Protein AF-A0A2V5QZ15-F1 (afdb_monomer)

Foldseek 3Di:
DFPQWDWDAACVPQNFPCCRPPNDQDPLNVQQVPSVVVRVVPQDGETETEECEEEAADADDDDCVPPDRQHYEYEHQEEYEYDPPAEEHASPSHQEYEYEYNHYEYAYACSYAYEQRAEYHYYQDDCPYEYHALHHYYNYAEYYAEGQAEYHAEVQAEAAHLEEYEYEYAWHEYEHEYLAEHHHNEEYHYEYHPPAADQEGQEYEYYHNAEYEHLEYHHEGEYDAPYEYADHNEYYYHHAYEYEHDHEEYEHEYHFANYEYQEHLEYEAHEAAEYEYNYEYYAESPQDDPDPGAGGEYNYYLEYYHAYLAEYEHQAYAHESHQEAAREYNEEYEYEHHHNAEYEHAAFDQYPVRDTFRYHAEYAQAYADHAGGEHNEEHYYYYEYQEYEGNEEAHHEYARFRHEYNYEHYYYYEYEAEYEHAYEYEDEYHQWAEDPDPGHRLEGGEHAYEYEHHAEYQEYEYRYYEAHAEYFQFHHQHEYEGGEAQAEYEAHADHNAEYHYQEAYDAEYFQYYDHNYDAGGEHNEEYEYAHEYQEYAWHYDPVQHTYEAEYAQARGYHNYYYYYHHHYNDYYHTNGDHYHDYHHHNHD

Radius of gyration: 27.84 Å; Cα contacts (8 Å, |Δi|>4): 2285; chains: 1; bounding box: 74×40×87 Å

pLDDT: mean 95.57, std 6.77, range [34.03, 98.94]

Sequence (588 aa):
MTNFGTIYRGITADGAFTLWAVGSTSAVDTALDFDTHFNDAGHFPAAAFKFTSLVLAGNPTIDLSYGGVTNLVLISVGDITSGMPGGTLTFTGLDALLLASQDGSISLGSEITFQDIPTLFFYARGTNGDLTLTSPIVGTTDLFLYAGRNITFNAGTDLILGGMLSTRTAGGNISVSEPGDISIGGSLSATTDVIANAATGGDITFTAGGSFSASTVDVQATVEPGVTLNDGANLTLNISGDLVTTSGDATFTIQNTTGTITNGGNITLSVDGSVSTQGQLSLVVENYDESGNPAGHIGTGGNISVTTGGDLTADSISAVVNNRNGGTIGSAASLTLNVGGALTTLEDGTDYFGFASSLSLYISNRYENTLGSTIGGNATLALNADSANIGGNLNALISDRGGTIDGNALLNFSVTNDVTVQGDAAWQILNDSGTDLNAASPIGGTIHGSANLLLSATNLTVTAGLLDVEIFNKNGGVPGSGGTIDSDANITFTLTGDLTTQSAAYFQILNHVQPGGTTGGTIGGDATINVTAANISTGVDSFGSSLDGLINNATGSIGGDAIVNVDVTNDITAQGPANFTIDNSNGG

Mean predicted aligned error: 4.6 Å

Secondary structure (DSSP, 8-state):
-PPPPEEE--HHHH--HHHHHHS---HHHHHTTHHHHHHHT---SEEEEEESSEEE-SPPP---TTT--SEEEEEESS-EEE-TT-EEE--TT-SEEEEEESSS-EEE-TTEEEES-SEEEEEE-STT--EEE-S-EES-SEEEEEESS-EEE--SS-EEESS-EEEEESSS-EEEEESS-EEESS-EEEEEEE-S-EEEE--EEEEESS-EEES-EEEEEEE-TT-EEEEE--EEEEESS-EEESSS-EEEEEE-SS-EEEEE--EEEEESS-EE-SS-EEEEEES--SSSSPP-EEEEE--EEEEESS-EEES-EEEEEE--TT-EESS-EEEEEEESSEEEE-S-EE-TTS-EESEEEEEE---BTTB--EESS-EEEEEEESEEEESS-EEEEEE-TT-EESS-EEEEEEESS-EEESS-EEEEEE--EE--TT--BSS--EESS-EEEEEEES-EEESSS-EEEEEE-SEESSSS---EESS-EEEEEEESS-EEESS-EEEEEE-SB-TT-SS--EESS-EEEEEEES-EEE---TTS--EEEEEE-TT-EESS-EEEEEEESS-EEESS-EEEEEE-TTT-

Structure (mmCIF, N/CA/C/O backbone):
data_AF-A0A2V5QZ15-F1
#
_entry.id   AF-A0A2V5QZ15-F1
#
loop_
_atom_site.group_PDB
_atom_site.id
_atom_site.type_symbol
_atom_site.label_atom_id
_atom_site.label_alt_id
_atom_site.label_comp_id
_atom_site.label_asym_id
_atom_site.label_entity_id
_atom_site.label_seq_id
_atom_site.pdbx_PDB_ins_code
_atom_site.Cartn_x
_atom_site.Cartn_y
_atom_site.Cartn_z
_atom_site.occupancy
_atom_site.B_iso_or_equiv
_atom_site.auth_seq_id
_atom_site.auth_comp_id
_atom_site.auth_asym_id
_atom_site.auth_atom_id
_atom_site.pdbx_PDB_model_num
ATOM 1 N N . MET A 1 1 ? -23.796 2.084 49.068 1.00 34.03 1 MET A N 1
ATOM 2 C CA . MET A 1 1 ? -24.743 2.918 48.305 1.00 34.03 1 MET A CA 1
ATOM 3 C C . MET A 1 1 ? -23.971 3.450 47.121 1.00 34.03 1 MET A C 1
ATOM 5 O O . MET A 1 1 ? -22.941 4.073 47.341 1.00 34.03 1 MET A O 1
ATOM 9 N N . THR A 1 2 ? -24.398 3.144 45.902 1.00 43.66 2 THR A N 1
ATOM 10 C CA . THR A 1 2 ? -24.006 3.939 44.737 1.00 43.66 2 THR A CA 1
ATOM 11 C C . THR A 1 2 ? -24.496 5.369 44.985 1.00 43.66 2 THR A C 1
ATOM 13 O O . THR A 1 2 ? -25.613 5.556 45.470 1.00 43.66 2 THR A O 1
ATOM 16 N N . ASN A 1 3 ? -23.641 6.374 44.778 1.00 54.09 3 ASN A N 1
ATOM 17 C CA . ASN A 1 3 ? -24.070 7.775 44.842 1.00 54.09 3 ASN A CA 1
ATOM 18 C C . ASN A 1 3 ? -25.202 8.016 43.830 1.00 54.09 3 ASN A C 1
ATOM 20 O O . ASN A 1 3 ? -25.345 7.265 42.863 1.00 54.09 3 ASN A O 1
ATOM 24 N N . PHE A 1 4 ? -25.993 9.072 44.038 1.00 65.12 4 PHE A N 1
ATOM 25 C CA . PHE A 1 4 ? -26.893 9.569 42.998 1.00 65.12 4 PHE A CA 1
ATOM 26 C C . PHE A 1 4 ? -26.081 9.799 41.715 1.00 65.12 4 PHE A C 1
ATOM 28 O O . PHE A 1 4 ? -25.040 10.456 41.768 1.00 65.12 4 PHE A O 1
ATOM 35 N N . GLY A 1 5 ? -26.521 9.210 40.600 1.00 77.44 5 GLY A N 1
ATOM 36 C CA . GLY A 1 5 ? -25.885 9.419 39.301 1.00 77.44 5 GLY A CA 1
ATOM 37 C C . GLY A 1 5 ? -25.900 10.899 38.916 1.00 77.44 5 GLY A C 1
ATOM 38 O O . GLY A 1 5 ? -26.775 11.656 39.345 1.00 77.44 5 GLY A O 1
ATOM 39 N N . THR A 1 6 ? -24.922 11.319 38.123 1.00 91.31 6 THR A N 1
ATOM 40 C CA . THR A 1 6 ? -24.803 12.691 37.609 1.00 91.31 6 THR A CA 1
ATOM 41 C C . THR A 1 6 ? -25.085 12.712 36.115 1.00 91.31 6 THR A C 1
ATOM 43 O O . THR A 1 6 ? -24.817 11.737 35.421 1.00 91.31 6 THR A O 1
ATOM 46 N N . ILE A 1 7 ? -25.629 13.814 35.600 1.00 93.31 7 ILE A N 1
ATOM 47 C CA . ILE A 1 7 ? -25.832 13.978 34.157 1.00 93.31 7 ILE A CA 1
ATOM 48 C C . ILE A 1 7 ? -24.612 14.680 33.565 1.00 93.31 7 ILE A C 1
ATOM 50 O O . ILE A 1 7 ? -24.296 15.792 33.987 1.00 93.31 7 ILE A O 1
ATOM 54 N N . TYR A 1 8 ? -23.971 14.049 32.584 1.00 94.81 8 TYR A N 1
ATOM 55 C CA . TYR A 1 8 ? -23.030 14.711 31.685 1.00 94.81 8 TYR A CA 1
ATOM 56 C C . TYR A 1 8 ? -23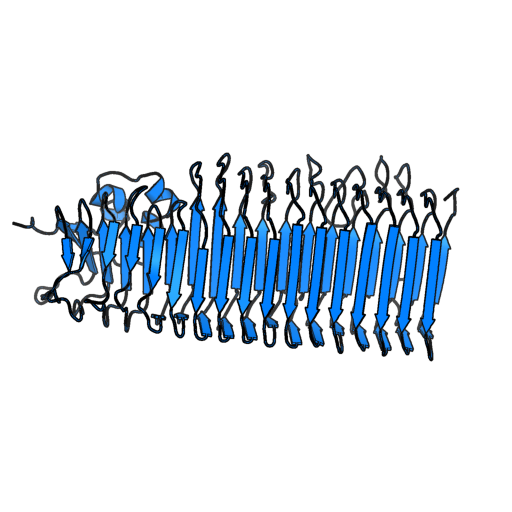.813 15.282 30.501 1.00 94.81 8 TYR A C 1
ATOM 58 O O . TYR A 1 8 ? -24.510 14.553 29.794 1.00 94.81 8 TYR A O 1
ATOM 66 N N . ARG A 1 9 ? -23.757 16.599 30.314 1.00 93.88 9 ARG A N 1
ATOM 67 C CA . ARG A 1 9 ? -24.577 17.338 29.340 1.00 93.88 9 ARG A CA 1
ATOM 68 C C . ARG A 1 9 ? -23.869 17.560 28.004 1.00 93.88 9 ARG A C 1
ATOM 70 O O . ARG A 1 9 ? -24.471 18.146 27.110 1.00 93.88 9 ARG A O 1
ATOM 77 N N . GLY A 1 10 ? -22.626 17.103 27.880 1.00 92.88 10 GLY A N 1
ATOM 78 C CA . GLY A 1 10 ? -21.785 17.283 26.700 1.00 92.88 10 GLY A CA 1
ATOM 79 C C . GLY A 1 10 ? -20.693 18.337 26.894 1.00 92.88 10 GLY A C 1
ATOM 80 O O . GLY A 1 10 ? -20.697 19.108 27.864 1.00 92.88 10 GLY A O 1
ATOM 81 N N . ILE A 1 11 ? -19.768 18.380 25.930 1.00 92.44 11 ILE A N 1
ATOM 82 C CA . ILE A 1 11 ? -18.487 19.085 26.065 1.00 92.44 11 ILE A CA 1
ATOM 83 C C . ILE A 1 11 ? -18.639 20.593 26.297 1.00 92.44 11 ILE A C 1
ATOM 85 O O . ILE A 1 11 ? -17.902 21.189 27.079 1.00 92.44 11 ILE A O 1
ATOM 89 N N . THR A 1 12 ? -19.638 21.227 25.674 1.00 92.44 12 THR A N 1
ATOM 90 C CA . THR A 1 12 ? -19.878 22.676 25.792 1.00 92.44 12 THR A CA 1
ATOM 91 C C . THR A 1 12 ? -20.314 23.089 27.198 1.00 92.44 12 THR A C 1
ATOM 93 O O . THR A 1 12 ? -20.027 24.204 27.631 1.00 92.44 12 THR A O 1
ATOM 96 N N . ALA A 1 13 ? -21.038 22.218 27.904 1.00 94.88 13 ALA A N 1
ATOM 97 C CA . ALA A 1 13 ? -21.623 22.533 29.203 1.00 94.88 13 ALA A CA 1
ATOM 98 C C . ALA A 1 13 ? -20.754 22.065 30.376 1.00 94.88 13 ALA A C 1
ATOM 100 O O . ALA A 1 13 ? -20.718 22.744 31.403 1.00 94.88 13 ALA A O 1
ATOM 101 N N . ASP A 1 14 ? -20.092 20.916 30.227 1.00 95.25 14 ASP A N 1
ATOM 102 C CA . ASP A 1 14 ? -19.382 20.233 31.314 1.00 95.25 14 ASP A CA 1
ATOM 103 C C . ASP A 1 14 ? -17.871 20.060 31.060 1.00 95.25 14 ASP A C 1
ATOM 105 O O . ASP A 1 14 ? -17.157 19.606 31.954 1.00 95.25 14 ASP A O 1
ATOM 109 N N . GLY A 1 15 ? -17.363 20.491 29.898 1.00 94.44 15 GLY A N 1
ATOM 110 C CA . GLY A 1 15 ? -15.973 20.286 29.480 1.00 94.44 15 GLY A CA 1
ATOM 111 C C . GLY A 1 15 ? -15.727 18.881 28.927 1.00 94.44 15 GLY A C 1
ATOM 112 O O . GLY A 1 15 ? -16.661 18.100 28.793 1.00 94.44 15 GLY A O 1
ATOM 113 N N . ALA A 1 16 ? -14.471 18.565 28.595 1.00 94.88 16 ALA A N 1
ATOM 114 C CA . ALA A 1 16 ? -14.072 17.242 28.104 1.00 94.88 16 ALA A CA 1
ATOM 115 C C . ALA A 1 16 ? -14.534 16.118 29.050 1.00 94.88 16 ALA A C 1
ATOM 117 O O . ALA A 1 16 ? -14.474 16.268 30.277 1.00 94.88 16 ALA A O 1
ATOM 118 N N . PHE A 1 17 ? -14.974 14.988 28.491 1.00 95.06 17 PHE A N 1
ATOM 119 C CA . PHE A 1 17 ? -15.543 13.900 29.281 1.00 95.06 17 PHE A CA 1
ATOM 120 C C . PHE A 1 17 ? -14.519 13.316 30.253 1.00 95.06 17 PHE A C 1
ATOM 122 O O . PHE A 1 17 ? -14.851 13.104 31.416 1.00 95.06 17 PHE A O 1
ATOM 129 N N . THR A 1 18 ? -13.275 13.090 29.829 1.00 95.12 18 THR A N 1
ATOM 130 C CA . THR A 1 18 ? -12.217 12.547 30.699 1.00 95.12 18 THR A CA 1
ATOM 131 C C . THR A 1 18 ? -11.937 13.473 31.884 1.00 95.12 18 THR A C 1
ATOM 133 O O . THR A 1 18 ? -11.931 13.037 33.040 1.00 95.12 18 THR A O 1
ATOM 136 N N . LEU A 1 19 ? -11.835 14.781 31.637 1.00 95.25 19 LEU A N 1
ATOM 137 C CA . LEU A 1 19 ? -11.683 15.782 32.688 1.00 95.25 19 LEU A CA 1
ATOM 138 C C . LEU A 1 19 ? -12.862 15.751 33.674 1.00 95.25 19 LEU A C 1
ATOM 140 O O . LEU A 1 19 ? -12.645 15.784 34.886 1.00 95.25 19 LEU A O 1
ATOM 144 N N . TRP A 1 20 ? -14.094 15.638 33.177 1.00 95.62 20 TRP A N 1
ATOM 145 C CA . TRP A 1 20 ? -15.302 15.578 34.003 1.00 95.62 20 TRP A CA 1
ATOM 146 C C . TRP A 1 20 ? -15.433 14.262 34.796 1.00 95.62 20 TRP A C 1
ATOM 148 O O . TRP A 1 20 ? -15.735 14.274 35.991 1.00 95.62 20 TRP A O 1
ATOM 158 N N . ALA A 1 21 ? -15.185 13.122 34.150 1.00 93.06 21 ALA A N 1
ATOM 159 C CA . ALA A 1 21 ? -15.426 11.778 34.677 1.00 93.06 21 ALA A CA 1
ATOM 160 C C . ALA A 1 21 ? -14.337 11.304 35.654 1.00 93.06 21 ALA A C 1
ATOM 162 O O . ALA A 1 21 ? -14.616 10.598 36.640 1.00 93.06 21 ALA A O 1
ATOM 163 N N . VAL A 1 22 ? -13.078 11.655 35.371 1.00 91.19 22 VAL A N 1
ATOM 164 C CA . VAL A 1 22 ? -11.907 11.145 36.101 1.00 91.19 22 VAL A CA 1
ATOM 165 C C . VAL A 1 22 ? -10.965 12.236 36.616 1.00 91.19 22 VAL A C 1
ATOM 167 O O . VAL A 1 22 ? -10.079 11.924 37.409 1.00 91.19 22 VAL A O 1
ATOM 170 N N . GLY A 1 23 ? -11.203 13.508 36.279 1.00 93.06 23 GLY A N 1
ATOM 171 C CA . GLY A 1 23 ? -10.490 14.661 36.843 1.00 93.06 23 GLY A CA 1
ATOM 172 C C . GLY A 1 23 ? -9.259 15.114 36.056 1.00 93.06 23 GLY A C 1
ATOM 173 O O . GLY A 1 23 ? -8.617 16.084 36.459 1.00 93.06 23 GLY A O 1
ATOM 174 N N . SER A 1 24 ? -8.917 14.440 34.955 1.00 94.75 24 SER A N 1
ATOM 175 C CA . SER A 1 24 ? -7.822 14.821 34.058 1.00 94.75 24 SER A CA 1
ATOM 176 C C . SER A 1 24 ? -7.930 14.131 32.697 1.00 94.75 24 SER A C 1
ATOM 178 O O . SER A 1 24 ? -8.496 13.044 32.597 1.00 94.75 24 SER A O 1
ATOM 180 N N . THR A 1 25 ? -7.315 14.743 31.685 1.00 95.69 25 THR A N 1
ATOM 181 C CA . THR A 1 25 ? -7.058 14.145 30.367 1.00 95.69 25 THR A CA 1
ATOM 182 C C . THR A 1 25 ? -5.591 13.715 30.315 1.00 95.69 25 THR A C 1
ATOM 184 O O . THR A 1 25 ? -4.696 14.510 30.610 1.00 95.69 25 THR A O 1
ATOM 187 N N . SER A 1 26 ? -5.343 12.439 30.035 1.00 95.00 26 SER A N 1
ATOM 188 C CA . SER A 1 26 ? -4.007 11.842 29.949 1.00 95.00 26 SER A CA 1
ATOM 189 C C . SER A 1 26 ? -3.480 11.817 28.511 1.00 95.00 26 SER A C 1
ATOM 191 O O . SER A 1 26 ? -4.247 11.994 27.573 1.00 95.00 26 SER A O 1
ATOM 193 N N . ALA A 1 27 ? -2.185 11.536 28.327 1.00 94.44 27 ALA A N 1
ATOM 194 C CA . ALA A 1 27 ? -1.614 11.336 26.991 1.00 94.44 27 ALA A CA 1
ATOM 195 C C . ALA A 1 27 ? -2.268 10.161 26.239 1.00 94.44 27 ALA A C 1
ATOM 197 O O . ALA A 1 27 ? -2.465 10.250 25.036 1.00 94.44 27 ALA A O 1
ATOM 198 N N . VAL A 1 28 ? -2.672 9.101 26.954 1.00 95.06 28 VAL A N 1
ATOM 199 C CA . VAL A 1 28 ? -3.443 7.983 26.382 1.00 95.06 28 VAL A CA 1
ATOM 200 C C . VAL A 1 28 ? -4.803 8.470 25.883 1.00 95.06 28 VAL A C 1
ATOM 202 O O . VAL A 1 28 ? -5.226 8.103 24.796 1.00 95.06 28 VAL A O 1
ATOM 205 N N . ASP A 1 29 ? -5.470 9.331 26.652 1.00 96.12 29 ASP A N 1
ATOM 206 C CA . ASP A 1 29 ? -6.782 9.875 26.284 1.00 96.12 29 ASP A CA 1
ATOM 207 C C . ASP A 1 29 ? -6.682 10.727 25.004 1.00 96.12 29 ASP A C 1
ATOM 209 O O . ASP A 1 29 ? -7.581 10.692 24.165 1.00 96.12 29 ASP A O 1
ATOM 213 N N . THR A 1 30 ? -5.576 11.469 24.857 1.00 95.31 30 THR A N 1
ATOM 214 C CA . THR A 1 30 ? -5.257 12.272 23.668 1.00 95.31 30 THR A CA 1
ATOM 215 C C . THR A 1 30 ? -4.909 11.410 22.456 1.00 95.31 30 THR A C 1
ATOM 217 O O . THR A 1 30 ? -5.452 11.668 21.391 1.00 95.31 30 THR A O 1
ATOM 220 N N . ALA A 1 31 ? -4.079 10.374 22.610 1.00 94.38 31 ALA A N 1
ATOM 221 C CA . ALA A 1 31 ? -3.713 9.449 21.526 1.00 94.38 31 ALA A CA 1
ATOM 222 C C . ALA A 1 31 ? -4.935 8.697 20.968 1.00 94.38 31 ALA A C 1
ATOM 224 O O . ALA A 1 31 ? -5.124 8.522 19.766 1.00 94.38 31 ALA A O 1
ATOM 225 N N . LEU A 1 32 ? -5.847 8.312 21.864 1.00 96.00 32 LEU A N 1
ATOM 226 C CA . LEU A 1 32 ? -7.130 7.723 21.492 1.00 96.00 32 LEU A CA 1
ATOM 227 C C . LEU A 1 32 ? -8.091 8.729 20.851 1.00 96.00 32 LEU A C 1
ATOM 229 O O . LEU A 1 32 ? -9.116 8.304 20.321 1.00 96.00 32 LEU A O 1
ATOM 233 N N . ASP A 1 33 ? -7.802 10.030 20.933 1.00 95.00 33 ASP A N 1
ATOM 234 C CA . ASP A 1 33 ? -8.715 11.129 20.612 1.00 95.00 33 ASP A CA 1
ATOM 235 C C . ASP A 1 33 ? -10.121 10.903 21.204 1.00 95.00 33 ASP A C 1
ATOM 237 O O . ASP A 1 33 ? -11.156 11.089 20.558 1.00 95.00 33 ASP A O 1
ATOM 241 N N . PHE A 1 34 ? -10.157 10.401 22.446 1.00 95.38 34 PHE A N 1
ATOM 242 C CA . PHE A 1 34 ? -11.384 9.870 23.039 1.00 95.38 34 PHE A CA 1
ATOM 243 C C . PHE A 1 34 ? -12.426 10.969 23.260 1.00 95.38 34 PHE A C 1
ATOM 245 O O . PHE A 1 34 ? -13.601 10.778 22.959 1.00 95.38 34 PHE A O 1
ATOM 252 N N . ASP A 1 35 ? -12.013 12.122 23.795 1.00 94.56 35 ASP A N 1
ATOM 253 C CA . ASP A 1 35 ? -12.942 13.205 24.130 1.00 94.56 35 ASP A CA 1
ATOM 254 C C . ASP A 1 35 ? -13.623 13.803 22.893 1.00 94.56 35 ASP A C 1
ATOM 256 O O . ASP A 1 35 ? -14.801 14.157 22.971 1.00 94.56 35 ASP A O 1
ATOM 260 N N . THR A 1 36 ? -12.911 13.888 21.767 1.00 92.38 36 THR A N 1
ATOM 261 C CA . THR A 1 36 ? -13.453 14.367 20.488 1.00 92.38 36 THR A CA 1
ATOM 262 C C . THR A 1 36 ? -14.390 13.328 19.885 1.00 92.38 36 THR A C 1
ATOM 264 O O . THR A 1 36 ? -15.561 13.630 19.665 1.00 92.38 36 THR A O 1
ATOM 267 N N . HIS A 1 37 ? -13.939 12.079 19.722 1.00 90.31 37 HIS A N 1
ATOM 268 C CA . HIS A 1 37 ? -14.770 11.019 19.139 1.00 90.31 37 HIS A CA 1
ATOM 269 C C . HIS A 1 37 ? -16.040 10.754 19.947 1.00 90.31 37 HIS A C 1
ATOM 271 O O . HIS A 1 37 ? -17.129 10.633 19.385 1.00 90.31 37 HIS A O 1
ATOM 277 N N . PHE A 1 38 ? -15.923 10.690 21.276 1.00 90.31 38 PHE A N 1
ATOM 278 C CA . PHE A 1 38 ? -17.083 10.486 22.132 1.00 90.31 38 PHE A CA 1
ATOM 279 C C . PHE A 1 38 ? -18.056 11.666 22.036 1.00 90.31 38 PHE A C 1
ATOM 281 O O . PHE A 1 38 ? -19.268 11.456 22.066 1.00 90.31 38 PHE A O 1
ATOM 288 N N . ASN A 1 39 ? -17.547 12.896 21.883 1.00 88.75 39 ASN A N 1
ATOM 289 C CA . ASN A 1 39 ? -18.375 14.074 21.644 1.00 88.75 39 ASN A CA 1
ATOM 290 C C . ASN A 1 39 ? -19.127 14.000 20.303 1.00 88.75 39 ASN A C 1
ATOM 292 O O . ASN A 1 39 ? -20.336 14.242 20.267 1.00 88.75 39 ASN A O 1
ATOM 296 N N . ASP A 1 40 ? -18.424 13.664 19.226 1.00 86.44 40 ASP A N 1
ATOM 297 C CA . ASP A 1 40 ? -18.949 13.704 17.857 1.00 86.44 40 ASP A CA 1
ATOM 298 C C . ASP A 1 40 ? -19.975 12.604 17.581 1.00 86.44 40 ASP A C 1
ATOM 300 O O . ASP A 1 40 ? -20.898 12.807 16.791 1.00 86.44 40 ASP A O 1
ATOM 304 N N . ALA A 1 41 ? -19.909 11.492 18.319 1.00 81.94 41 ALA A N 1
ATOM 305 C CA . ALA A 1 41 ? -20.961 10.481 18.311 1.00 81.94 41 ALA A CA 1
ATOM 306 C C . ALA A 1 41 ? -22.320 11.015 18.829 1.00 81.94 41 ALA A C 1
ATOM 308 O O . ALA A 1 41 ? -23.359 10.408 18.596 1.00 81.94 41 ALA A O 1
ATOM 309 N N . GLY A 1 42 ? -22.353 12.166 19.514 1.00 77.25 42 GLY A N 1
ATOM 310 C CA . GLY A 1 42 ? -23.591 12.922 19.747 1.00 77.25 42 GLY A CA 1
ATOM 311 C C . GLY A 1 42 ? -24.547 12.351 20.803 1.00 77.25 42 GLY A C 1
ATOM 312 O O . GLY A 1 42 ? -25.679 12.823 20.922 1.00 77.25 42 GLY A O 1
ATOM 313 N N . HIS A 1 43 ? -24.116 11.387 21.618 1.00 82.88 43 HIS A N 1
ATOM 314 C CA . HIS A 1 43 ? -24.963 10.698 22.604 1.00 82.88 43 HIS A CA 1
ATOM 315 C C . HIS A 1 43 ? -25.047 11.421 23.965 1.00 82.88 43 HIS A C 1
ATOM 317 O O . HIS A 1 43 ? -24.806 10.836 25.026 1.00 82.88 43 HIS A O 1
ATOM 323 N N . PHE A 1 44 ? -25.421 12.708 23.951 1.00 89.44 44 PHE A N 1
ATOM 324 C CA . PHE A 1 44 ? -25.593 13.534 25.158 1.00 89.44 44 PHE A CA 1
ATOM 325 C C . PHE A 1 44 ? -26.962 14.225 25.196 1.00 89.44 44 PHE A C 1
ATOM 327 O O . PHE A 1 44 ? -27.487 14.607 24.152 1.00 89.44 44 PHE A O 1
ATOM 334 N N . PRO A 1 45 ? -27.549 14.452 26.388 1.00 94.06 45 PRO A N 1
ATOM 335 C CA . PRO A 1 45 ? -27.010 14.172 27.724 1.00 94.06 45 PRO A CA 1
ATOM 336 C C . PRO A 1 45 ? -26.984 12.676 28.085 1.00 94.06 45 PRO A C 1
ATOM 338 O O . PRO A 1 45 ? -27.781 11.896 27.566 1.00 94.06 45 PRO A O 1
ATOM 341 N N . ALA A 1 46 ? -26.099 12.293 29.011 1.00 94.31 46 ALA A N 1
ATOM 342 C CA . ALA A 1 46 ? -25.948 10.918 29.490 1.00 94.31 46 ALA A CA 1
ATOM 343 C C . ALA A 1 46 ? -25.944 10.828 31.023 1.00 94.31 46 ALA A C 1
ATOM 345 O O . ALA A 1 46 ? -25.336 11.653 31.712 1.00 94.31 46 ALA A O 1
ATOM 346 N N . ALA A 1 47 ? -26.628 9.821 31.567 1.00 94.69 47 ALA A N 1
ATOM 347 C CA . ALA A 1 47 ? -26.637 9.537 32.997 1.00 94.69 47 ALA A CA 1
ATOM 348 C C . ALA A 1 47 ? -25.408 8.706 33.363 1.00 94.69 47 ALA A C 1
ATOM 350 O O . ALA A 1 47 ? -25.227 7.616 32.834 1.00 94.69 47 ALA A O 1
ATOM 351 N N . ALA A 1 48 ? -24.580 9.200 34.281 1.00 94.44 48 ALA A N 1
ATOM 352 C CA . ALA A 1 48 ? -23.345 8.546 34.683 1.00 94.44 48 ALA A CA 1
ATOM 353 C C . ALA A 1 48 ? -23.397 8.028 36.121 1.00 94.44 48 ALA A C 1
ATOM 355 O O . ALA A 1 48 ? -23.792 8.738 37.051 1.00 94.44 48 ALA A O 1
ATOM 356 N N . PHE A 1 49 ? -22.914 6.803 36.309 1.00 95.12 49 PHE A N 1
ATOM 357 C CA . PHE A 1 49 ? -22.760 6.166 37.611 1.00 95.12 49 PHE A CA 1
ATOM 358 C C . PHE A 1 49 ? -21.326 5.677 37.775 1.00 95.12 49 PHE A C 1
ATOM 360 O O . PHE A 1 49 ? -20.793 4.998 36.901 1.00 95.12 49 PHE A O 1
ATOM 367 N N . LYS A 1 50 ? -20.708 6.013 38.912 1.00 93.50 50 LYS A N 1
ATOM 368 C CA . LYS A 1 50 ? -19.322 5.648 39.218 1.00 93.50 50 LYS A CA 1
ATOM 369 C C . LYS A 1 50 ? -19.253 4.617 40.344 1.00 93.50 50 LYS A C 1
ATOM 371 O O . LYS A 1 50 ? -19.876 4.790 41.394 1.00 93.50 50 LYS A O 1
ATOM 376 N N . PHE A 1 51 ? -18.466 3.572 40.126 1.00 93.38 51 PHE A N 1
ATOM 377 C CA . PHE A 1 51 ? -18.301 2.409 40.991 1.00 93.38 51 PHE A CA 1
ATOM 378 C C . PHE A 1 51 ? -16.829 2.227 41.359 1.00 93.38 51 PHE A C 1
ATOM 380 O O . PHE A 1 51 ? -15.941 2.637 40.621 1.00 93.38 51 PHE A O 1
ATOM 387 N N . THR A 1 52 ? -16.552 1.581 42.491 1.00 90.88 52 THR A N 1
ATOM 388 C CA . THR A 1 52 ? -15.179 1.161 42.819 1.00 90.88 52 THR A CA 1
ATOM 389 C C . THR A 1 52 ? -14.728 0.013 41.913 1.00 90.88 52 THR A C 1
ATOM 391 O O . THR A 1 52 ? -13.627 0.053 41.378 1.00 90.88 52 THR A O 1
ATOM 394 N N . SER A 1 53 ? -15.603 -0.972 41.721 1.00 88.12 53 SER A N 1
ATOM 395 C CA . SER A 1 53 ? -15.488 -2.061 40.751 1.00 88.12 53 SER A CA 1
ATOM 396 C C . SER A 1 53 ? -16.874 -2.357 40.175 1.00 88.12 53 SER A C 1
ATOM 398 O O . SER A 1 53 ? -17.882 -2.131 40.858 1.00 88.12 53 SER A O 1
ATOM 400 N N . LEU A 1 54 ? -16.943 -2.850 38.937 1.00 96.19 54 LEU A N 1
ATOM 401 C CA . LEU A 1 54 ? -18.204 -3.166 38.265 1.00 96.19 54 LEU A CA 1
ATOM 402 C C . LEU A 1 54 ? -18.189 -4.605 37.743 1.00 96.19 54 LEU A C 1
ATOM 404 O O . LEU A 1 54 ? -17.249 -5.023 37.072 1.00 96.19 54 LEU A O 1
ATOM 408 N N . VAL A 1 55 ? -19.255 -5.348 38.047 1.00 97.38 55 VAL A N 1
ATOM 409 C CA . VAL A 1 55 ? -19.489 -6.699 37.526 1.00 97.38 55 VAL A CA 1
ATOM 410 C C . VAL A 1 55 ? -20.834 -6.726 36.806 1.00 97.38 55 VAL A C 1
ATOM 412 O O . VAL A 1 55 ? -21.858 -6.389 37.404 1.00 97.38 55 VAL A O 1
ATOM 415 N N . LEU A 1 56 ? -20.841 -7.146 35.542 1.00 97.88 56 LEU A N 1
ATOM 416 C CA . LEU A 1 56 ? -22.050 -7.374 34.754 1.00 97.88 56 LEU A CA 1
ATOM 417 C C . LEU A 1 56 ? -22.506 -8.824 34.929 1.00 97.88 56 LEU A C 1
ATOM 419 O O . LEU A 1 56 ? -21.986 -9.735 34.293 1.00 97.88 56 LEU A O 1
ATOM 423 N N . ALA A 1 57 ? -23.467 -9.031 35.828 1.00 96.00 57 ALA A N 1
ATOM 424 C CA . ALA A 1 57 ? -23.953 -10.364 36.190 1.00 96.00 57 ALA A CA 1
ATOM 425 C C . ALA A 1 57 ? -25.393 -10.661 35.735 1.00 96.00 57 ALA A C 1
ATOM 427 O O . ALA A 1 57 ? -25.932 -11.719 36.051 1.00 96.00 57 ALA A O 1
ATOM 428 N N . GLY A 1 58 ? -26.039 -9.732 35.030 1.00 95.19 58 GLY A N 1
ATOM 429 C CA . GLY A 1 58 ? -27.403 -9.891 34.530 1.00 95.19 58 GLY A CA 1
ATOM 430 C C . GLY A 1 58 ? -27.991 -8.585 34.001 1.00 95.19 58 GLY A C 1
ATOM 431 O O . GLY A 1 58 ? -27.435 -7.508 34.224 1.00 95.19 58 GLY A O 1
ATOM 432 N N . ASN A 1 59 ? -29.120 -8.691 33.299 1.00 95.56 59 ASN A N 1
ATOM 433 C CA . ASN A 1 59 ? -29.770 -7.555 32.648 1.00 95.56 59 ASN A CA 1
ATOM 434 C C . ASN A 1 59 ? -30.316 -6.547 33.680 1.00 95.56 59 ASN A C 1
ATOM 436 O O . ASN A 1 59 ? -31.100 -6.945 34.551 1.00 95.56 59 ASN A O 1
ATOM 440 N N . PRO A 1 60 ? -29.950 -5.254 33.614 1.00 94.25 60 PRO A N 1
ATOM 441 C CA . PRO A 1 60 ? -30.511 -4.256 34.516 1.00 94.25 60 PRO A CA 1
ATOM 442 C C . PRO A 1 60 ? -31.966 -3.915 34.170 1.00 94.25 60 PRO A C 1
ATOM 444 O O . PRO A 1 60 ? -32.418 -4.048 33.036 1.00 94.25 60 PRO A O 1
ATOM 447 N N . THR A 1 61 ? -32.703 -3.411 35.162 1.00 93.62 61 THR A N 1
ATOM 448 C CA . THR A 1 61 ? -33.998 -2.753 34.935 1.00 93.62 61 THR A CA 1
ATOM 449 C C . THR A 1 61 ? -33.771 -1.259 34.737 1.00 93.62 61 THR A C 1
ATOM 451 O O . THR A 1 61 ? -33.231 -0.601 35.626 1.00 93.62 61 THR A O 1
ATOM 454 N N . ILE A 1 62 ? -34.201 -0.732 33.592 1.00 92.81 62 ILE A N 1
ATOM 455 C CA . ILE A 1 62 ? -34.151 0.695 33.261 1.00 92.81 62 ILE A CA 1
ATOM 456 C C . ILE A 1 62 ? -35.569 1.272 33.374 1.00 92.81 62 ILE A C 1
ATOM 458 O O . ILE A 1 62 ? -36.513 0.702 32.830 1.00 92.81 62 ILE A O 1
ATOM 462 N N . ASP A 1 63 ? -35.728 2.391 34.089 1.00 91.75 63 ASP A N 1
ATOM 463 C CA . ASP A 1 63 ? -37.001 3.113 34.214 1.00 91.75 63 ASP A CA 1
ATOM 464 C C . ASP A 1 63 ? -36.849 4.556 33.718 1.00 91.75 63 ASP A C 1
ATOM 466 O O . ASP A 1 63 ? -36.197 5.389 34.351 1.00 91.75 63 ASP A O 1
ATOM 470 N N . LEU A 1 64 ? -37.478 4.843 32.578 1.00 90.62 64 LEU A N 1
ATOM 471 C CA . LEU A 1 64 ? -37.496 6.161 31.937 1.00 90.62 64 LEU A CA 1
ATOM 472 C C . LEU A 1 64 ? -38.845 6.880 32.098 1.00 90.62 64 LEU A C 1
ATOM 474 O O . LEU A 1 64 ? -39.059 7.930 31.491 1.00 90.62 64 LEU A O 1
ATOM 478 N N . SER A 1 65 ? -39.755 6.364 32.934 1.00 89.88 65 SER A N 1
ATOM 479 C CA . SER A 1 65 ? -41.143 6.851 33.062 1.00 89.88 65 SER A CA 1
ATOM 480 C C . SER A 1 65 ? -41.260 8.322 33.483 1.00 89.88 65 SER A C 1
ATOM 482 O O . SER A 1 65 ? -42.318 8.931 33.327 1.00 89.88 65 SER A O 1
ATOM 484 N N . TYR A 1 66 ? -40.178 8.908 33.999 1.00 86.06 66 TYR A N 1
ATOM 485 C CA . TYR A 1 66 ? -40.096 10.303 34.434 1.00 86.06 66 TYR A CA 1
ATOM 486 C C . TYR A 1 66 ? -39.319 11.210 33.464 1.00 86.06 66 TYR A C 1
ATOM 488 O O . TYR A 1 66 ? -38.871 12.283 33.864 1.00 86.06 66 TYR A O 1
ATOM 496 N N . GLY A 1 67 ? -39.159 10.801 32.199 1.00 83.56 67 GLY A N 1
ATOM 497 C CA . GLY A 1 67 ? -38.454 11.587 31.179 1.00 83.56 67 GLY A CA 1
ATOM 498 C C . GLY A 1 67 ? -36.937 11.612 31.383 1.00 83.56 67 GLY A C 1
ATOM 499 O O . GLY A 1 67 ? -36.307 12.649 31.186 1.00 83.56 67 GLY A O 1
ATOM 500 N N . GLY A 1 68 ? -36.370 10.492 31.843 1.00 85.69 68 GLY A N 1
ATOM 501 C CA . GLY A 1 68 ? -34.924 10.321 31.988 1.00 85.69 68 GLY A CA 1
ATOM 502 C C . GLY A 1 68 ? -34.200 10.339 30.639 1.00 85.69 68 GLY A C 1
ATOM 503 O O . GLY A 1 68 ? -34.809 10.128 29.594 1.00 85.69 68 GLY A O 1
ATOM 504 N N . VAL A 1 69 ? -32.893 10.594 30.673 1.00 92.69 69 VAL A N 1
ATOM 505 C CA . VAL A 1 69 ? -32.039 10.539 29.477 1.00 92.69 69 VAL A CA 1
ATOM 506 C C . VAL A 1 69 ? -31.853 9.089 29.016 1.00 92.69 69 VAL A C 1
ATOM 508 O O . VAL A 1 69 ? -31.821 8.181 29.845 1.00 92.69 69 VAL A O 1
ATOM 511 N N . THR A 1 70 ? -31.716 8.879 27.709 1.00 94.81 70 THR A N 1
ATOM 512 C CA . THR A 1 70 ? -31.620 7.552 27.075 1.00 94.81 70 THR A CA 1
ATOM 513 C C . THR A 1 70 ? -30.182 7.071 26.871 1.00 94.81 70 THR A C 1
ATOM 515 O O . THR A 1 70 ? -29.973 5.967 26.382 1.00 94.81 70 THR A O 1
ATOM 518 N N . ASN A 1 71 ? -29.179 7.848 27.287 1.00 95.56 71 ASN A N 1
ATOM 519 C CA . ASN A 1 71 ? -27.769 7.457 27.227 1.00 95.56 71 ASN A CA 1
ATOM 520 C C . ASN A 1 71 ? -27.249 7.146 28.636 1.00 95.56 71 ASN A C 1
ATOM 522 O O . ASN A 1 71 ? -27.466 7.930 29.570 1.00 95.56 71 ASN A O 1
ATOM 526 N N . LEU A 1 72 ? -26.546 6.025 28.795 1.00 96.06 72 LEU A N 1
ATOM 527 C CA . LEU A 1 72 ? -26.018 5.559 30.080 1.00 96.06 72 LEU A CA 1
ATOM 528 C C . LEU A 1 72 ? -24.498 5.426 30.043 1.00 96.06 72 LEU A C 1
ATOM 530 O O . LEU A 1 72 ? -23.922 4.884 29.107 1.00 96.06 72 LEU A O 1
ATOM 534 N N . VAL A 1 73 ? -23.858 5.862 31.122 1.00 96.31 73 VAL A N 1
ATOM 535 C CA . VAL A 1 73 ? -22.420 5.745 31.344 1.00 96.31 73 VAL A CA 1
ATOM 536 C C . VAL A 1 73 ? -22.180 5.029 32.671 1.00 96.31 73 VAL A C 1
ATOM 538 O O . VAL A 1 73 ? -22.603 5.493 33.734 1.00 96.31 73 VAL A O 1
ATOM 541 N N . LEU A 1 74 ? -21.466 3.909 32.634 1.00 97.19 74 LEU A N 1
ATOM 542 C CA . LEU A 1 74 ? -21.027 3.181 33.821 1.00 97.19 74 LEU A CA 1
ATOM 543 C C . LEU A 1 74 ? -19.503 3.257 33.918 1.00 97.19 74 LEU A C 1
ATOM 545 O O . LEU A 1 74 ? -18.789 2.762 33.049 1.00 97.19 74 LEU A O 1
ATOM 549 N N . ILE A 1 75 ? -19.012 3.881 34.988 1.00 96.44 75 ILE A N 1
ATOM 550 C CA . ILE A 1 75 ? -17.585 4.121 35.213 1.00 96.44 75 ILE A CA 1
ATOM 551 C C . ILE A 1 75 ? -17.117 3.260 36.381 1.00 96.44 75 ILE A C 1
ATOM 553 O O . ILE A 1 75 ? -17.605 3.421 37.499 1.00 96.44 75 ILE A O 1
ATOM 557 N N . SER A 1 76 ? -16.143 2.389 36.165 1.00 96.62 76 SER A N 1
ATOM 558 C CA . SER A 1 76 ? -15.438 1.673 37.228 1.00 96.62 76 SER A CA 1
ATOM 559 C C . SER A 1 76 ? -14.117 2.369 37.543 1.00 96.62 76 SER A C 1
ATOM 561 O O . SER A 1 76 ? -13.430 2.837 36.639 1.00 96.62 76 SER A O 1
ATOM 563 N N . VAL A 1 77 ? -13.745 2.473 38.821 1.00 94.81 77 VAL A N 1
ATOM 564 C CA . VAL A 1 77 ? -12.406 2.958 39.194 1.00 94.81 77 VAL A CA 1
ATOM 565 C C . VAL A 1 77 ? -11.346 1.936 38.777 1.00 94.81 77 VAL A C 1
ATOM 567 O O . VAL A 1 77 ? -10.343 2.333 38.194 1.00 94.81 77 VAL A O 1
ATOM 570 N N . GLY A 1 78 ? -11.586 0.650 39.046 1.00 94.50 78 GLY A N 1
ATOM 571 C CA . GLY A 1 78 ? -10.749 -0.457 38.579 1.00 94.50 78 GLY A CA 1
ATOM 572 C C . GLY A 1 78 ? -11.373 -1.195 37.395 1.00 94.50 78 GLY A C 1
ATOM 573 O O . GLY A 1 78 ? -11.984 -0.587 36.516 1.00 94.50 78 GLY A O 1
ATOM 574 N N . ASP A 1 79 ? -11.254 -2.520 37.403 1.00 96.94 79 ASP A N 1
ATOM 575 C CA . ASP A 1 79 ? -11.714 -3.370 36.305 1.00 96.94 79 ASP A CA 1
ATOM 576 C C . ASP A 1 79 ? -13.244 -3.382 36.135 1.00 96.94 79 ASP A C 1
ATOM 578 O O . 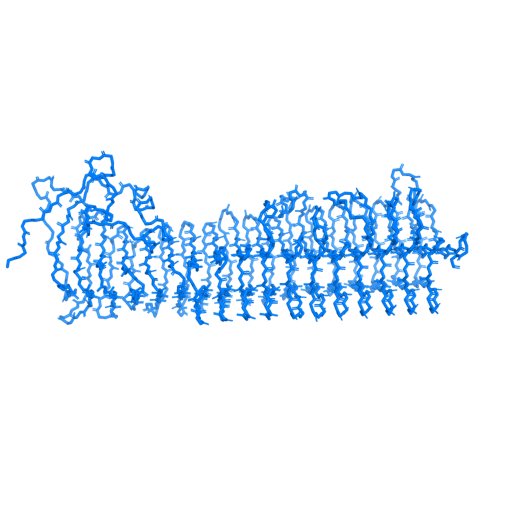ASP A 1 79 ? -14.015 -3.140 37.079 1.00 96.94 79 ASP A O 1
ATOM 582 N N . ILE A 1 80 ? -13.674 -3.716 34.917 1.00 98.44 80 ILE A N 1
ATOM 583 C CA . ILE A 1 80 ? -15.040 -4.147 34.602 1.00 98.44 80 ILE A CA 1
ATOM 584 C C . ILE A 1 80 ? -14.971 -5.604 34.161 1.00 98.44 80 ILE A C 1
ATOM 586 O O . ILE A 1 80 ? -14.219 -5.949 33.253 1.00 98.44 80 ILE A O 1
ATOM 590 N N . THR A 1 81 ? -15.769 -6.457 34.793 1.00 98.38 81 THR A N 1
ATOM 591 C CA . THR A 1 81 ? -15.841 -7.885 34.452 1.00 98.38 81 THR A CA 1
ATOM 592 C C . THR A 1 81 ? -17.281 -8.328 34.250 1.00 98.38 81 THR A C 1
ATOM 594 O O . THR A 1 81 ? -18.208 -7.674 34.727 1.00 98.38 81 THR A O 1
ATOM 597 N N . SER A 1 82 ? -17.501 -9.433 33.551 1.00 98.00 82 SER A N 1
ATOM 598 C CA . SER A 1 82 ? -18.778 -10.151 33.578 1.00 98.00 82 SER A CA 1
ATOM 599 C C . SER A 1 82 ? -18.754 -11.266 34.628 1.00 98.00 82 SER A C 1
ATOM 601 O O . SER A 1 82 ? -17.705 -11.625 35.167 1.00 98.00 82 SER A O 1
ATOM 603 N N . GLY A 1 83 ? -19.929 -11.780 34.991 1.00 95.31 83 GLY A N 1
ATOM 604 C CA . GLY A 1 83 ? -20.019 -12.891 35.929 1.00 95.31 83 GLY A CA 1
ATOM 605 C C . GLY A 1 83 ? -21.369 -13.593 35.922 1.00 95.31 83 GLY A C 1
ATOM 606 O O . GLY A 1 83 ? -22.329 -13.158 35.294 1.00 95.31 83 GLY A O 1
ATOM 607 N N . MET A 1 84 ? -21.457 -14.696 36.665 1.00 93.31 84 MET A N 1
ATOM 608 C CA . MET A 1 84 ? -22.698 -15.462 36.800 1.00 93.31 84 MET A CA 1
ATOM 609 C C . MET A 1 84 ? -23.776 -14.683 37.582 1.00 93.31 84 MET A C 1
ATOM 611 O O . MET A 1 84 ? -23.442 -14.008 38.560 1.00 93.31 84 MET A O 1
ATOM 615 N N . PRO A 1 85 ? -25.073 -14.837 37.249 1.00 95.00 85 PRO A N 1
ATOM 616 C CA . PRO A 1 85 ? -25.632 -15.778 36.269 1.00 95.00 85 PRO A CA 1
ATOM 617 C C . PRO A 1 85 ? -25.441 -15.399 34.790 1.00 95.00 85 PRO A C 1
ATOM 619 O O . PRO A 1 85 ? -25.610 -16.277 33.950 1.00 95.00 85 PRO A O 1
ATOM 622 N N . GLY A 1 86 ? -25.071 -14.156 34.474 1.00 94.69 86 GLY A N 1
ATOM 623 C CA . GLY A 1 86 ? -24.864 -13.690 33.101 1.00 94.69 86 GLY A CA 1
ATOM 624 C C . GLY A 1 86 ? -26.179 -13.502 32.333 1.00 94.69 86 GLY A C 1
ATOM 625 O O . GLY A 1 86 ? -27.199 -13.109 32.907 1.00 94.69 86 GLY A O 1
ATOM 626 N N . GLY A 1 87 ? -26.154 -13.794 31.035 1.00 97.25 87 GLY A N 1
ATOM 627 C CA . GLY A 1 87 ? -27.297 -13.751 30.125 1.00 97.25 87 GLY A CA 1
ATOM 628 C C . GLY A 1 87 ? -27.330 -12.529 29.205 1.00 97.25 87 GLY A C 1
ATOM 629 O O . GLY A 1 87 ? -26.380 -11.755 29.106 1.00 97.25 87 GLY A O 1
ATOM 630 N N . THR A 1 88 ? -28.455 -12.370 28.511 1.00 98.00 88 THR A N 1
ATOM 631 C CA . THR A 1 88 ? -28.675 -11.272 27.565 1.00 98.00 88 THR A CA 1
ATOM 632 C C . THR A 1 88 ? -28.861 -9.944 28.294 1.00 98.00 88 THR A C 1
ATOM 634 O O . THR A 1 88 ? -29.783 -9.791 29.098 1.00 98.00 88 THR A O 1
ATOM 637 N N . LEU A 1 89 ? -28.013 -8.972 27.978 1.00 98.44 89 LEU A N 1
ATOM 638 C CA . LEU A 1 89 ? -28.067 -7.601 28.462 1.00 98.44 89 LEU A CA 1
ATOM 639 C C . LEU A 1 89 ? -28.680 -6.725 27.368 1.00 98.44 89 LEU A C 1
ATOM 641 O O . LEU A 1 89 ? -28.047 -6.470 26.346 1.00 98.44 89 LEU A O 1
ATOM 645 N N . THR A 1 90 ? -29.916 -6.282 27.581 1.00 97.12 90 THR A N 1
ATOM 646 C CA . THR A 1 90 ? -30.667 -5.499 26.587 1.00 97.12 90 THR A CA 1
ATOM 647 C C . THR A 1 90 ? -30.684 -4.015 26.890 1.00 97.12 90 THR A C 1
ATOM 649 O O . THR A 1 90 ? -30.938 -3.226 25.991 1.00 97.12 90 THR A O 1
ATOM 652 N N . PHE A 1 91 ? -30.495 -3.627 28.160 1.00 96.69 91 PHE A N 1
ATOM 653 C CA . PHE A 1 91 ? -30.558 -2.225 28.588 1.00 96.69 91 PHE A CA 1
ATOM 654 C C . PHE A 1 91 ? -31.764 -1.477 27.982 1.00 96.69 91 PHE A C 1
ATOM 656 O O . PHE A 1 91 ? -31.655 -0.364 27.474 1.00 96.69 91 PHE A O 1
ATOM 663 N N . THR A 1 92 ? -32.927 -2.135 27.994 1.00 95.25 92 THR A N 1
ATOM 664 C CA . THR A 1 92 ? -34.072 -1.749 27.164 1.00 95.25 92 THR A CA 1
ATOM 665 C C . THR A 1 92 ? -34.482 -0.290 27.362 1.00 95.25 92 THR A C 1
ATOM 667 O O . THR A 1 92 ? -34.701 0.157 28.487 1.00 95.25 92 THR A O 1
ATOM 670 N N . GLY A 1 93 ? -34.656 0.417 26.243 1.00 93.44 93 GLY A N 1
ATOM 671 C CA . GLY A 1 93 ? -35.056 1.824 26.203 1.00 93.44 93 GLY A CA 1
ATOM 672 C C . GLY A 1 93 ? -33.890 2.812 26.148 1.00 93.44 93 GLY A C 1
ATOM 673 O O . GLY A 1 93 ? -34.146 4.009 26.065 1.00 93.44 93 GLY A O 1
ATOM 674 N N . LEU A 1 94 ? -32.642 2.337 26.200 1.00 95.88 94 LEU A N 1
ATOM 675 C CA . LEU A 1 94 ? -31.464 3.172 25.986 1.00 95.88 94 LEU A CA 1
ATOM 676 C C . LEU A 1 94 ? -31.069 3.233 24.506 1.00 95.88 94 LEU A C 1
ATOM 678 O O . LEU A 1 94 ? -31.192 2.244 23.786 1.00 95.88 94 LEU A O 1
ATOM 682 N N . ASP A 1 95 ? -30.536 4.383 24.101 1.00 95.31 95 ASP A N 1
ATOM 683 C CA . ASP A 1 95 ? -29.961 4.611 22.772 1.00 95.31 95 ASP A CA 1
ATOM 684 C C . ASP A 1 95 ? -28.455 4.303 22.761 1.00 95.31 95 ASP A C 1
ATOM 686 O O . ASP A 1 95 ? -27.931 3.796 21.773 1.00 95.31 95 ASP A O 1
ATOM 690 N N . ALA A 1 96 ? -27.760 4.567 23.874 1.00 96.88 96 ALA A N 1
ATOM 691 C CA . ALA A 1 96 ? -26.328 4.314 24.000 1.00 96.88 96 ALA A CA 1
ATOM 692 C C . ALA A 1 96 ? -25.917 3.844 25.401 1.00 96.88 96 ALA A C 1
ATOM 694 O O . ALA A 1 96 ? -26.461 4.289 26.421 1.00 96.88 96 ALA A O 1
ATOM 695 N N . LEU A 1 97 ? -24.890 2.993 25.443 1.00 97.94 97 LEU A N 1
ATOM 696 C CA . LEU A 1 97 ? -24.225 2.545 26.665 1.00 97.94 97 LEU A CA 1
ATOM 697 C C . LEU A 1 97 ? -22.705 2.700 26.538 1.00 97.94 97 LEU A C 1
ATOM 699 O O . LEU A 1 97 ? -22.093 2.126 25.643 1.00 97.94 97 LEU A O 1
ATOM 703 N N . LEU A 1 98 ? -22.096 3.407 27.491 1.00 98.06 98 LEU A N 1
ATOM 704 C CA . LEU A 1 98 ? -20.649 3.451 27.702 1.00 98.06 98 LEU A CA 1
ATOM 705 C C . LEU A 1 98 ? -20.264 2.675 28.962 1.00 98.06 98 LEU A C 1
ATOM 707 O O . LEU A 1 98 ? -20.745 2.974 30.060 1.00 98.06 98 LEU A O 1
ATOM 711 N N . LEU A 1 99 ? -19.332 1.737 28.810 1.00 98.44 99 LEU A N 1
ATOM 712 C CA . LEU A 1 99 ? -18.605 1.101 29.905 1.00 98.44 99 LEU A CA 1
ATOM 713 C C . LEU A 1 99 ? -17.167 1.620 29.923 1.00 98.44 99 LEU A C 1
ATOM 715 O O . LEU A 1 99 ? -16.416 1.389 28.980 1.00 98.44 99 LEU A O 1
ATOM 719 N N . ALA A 1 100 ? -16.774 2.302 30.997 1.00 97.62 100 ALA A N 1
ATOM 720 C CA . ALA A 1 100 ? -15.444 2.891 31.122 1.00 97.62 100 ALA A CA 1
ATOM 721 C C . ALA A 1 100 ? -14.744 2.440 32.408 1.00 97.62 100 ALA A C 1
ATOM 723 O O . ALA A 1 100 ? -15.302 2.573 33.498 1.00 97.62 100 ALA A O 1
ATOM 724 N N . SER A 1 101 ? -13.509 1.957 32.314 1.00 96.50 101 SER A N 1
ATOM 725 C CA . SER A 1 101 ? -12.614 1.850 33.471 1.00 96.50 101 SER A CA 1
ATOM 726 C C . SER A 1 101 ? -11.781 3.131 33.592 1.00 96.50 101 SER A C 1
ATOM 728 O O . SER A 1 101 ? -11.489 3.791 32.598 1.00 96.50 101 SER A O 1
ATOM 730 N N . GLN A 1 102 ? -11.415 3.533 34.808 1.00 94.38 102 GLN A N 1
ATOM 731 C CA . GLN A 1 102 ? -10.523 4.678 35.033 1.00 94.38 102 GLN A CA 1
ATOM 732 C C . GLN A 1 102 ? -9.046 4.258 35.045 1.00 94.38 102 GLN A C 1
ATOM 734 O O . GLN A 1 102 ? -8.204 5.002 34.532 1.00 94.38 102 GLN A O 1
ATOM 739 N N . ASP A 1 103 ? -8.761 3.124 35.688 1.00 89.69 103 ASP A N 1
ATOM 740 C CA . ASP A 1 103 ? -7.436 2.526 35.872 1.00 89.69 103 ASP A CA 1
ATOM 741 C C . ASP A 1 103 ? -7.591 1.000 36.013 1.00 89.69 103 ASP A C 1
ATOM 743 O O . ASP A 1 103 ? -7.442 0.421 37.090 1.00 89.69 103 ASP A O 1
ATOM 747 N N . GLY A 1 104 ? -8.025 0.352 34.932 1.00 92.62 104 GLY A N 1
ATOM 748 C CA . GLY A 1 104 ? -8.332 -1.076 34.929 1.00 92.62 104 GLY A CA 1
ATOM 749 C C . GLY A 1 104 ? -8.658 -1.602 33.539 1.00 92.62 104 GLY A C 1
ATOM 750 O O . GLY A 1 104 ? -8.859 -0.834 32.599 1.00 92.62 104 GLY A O 1
ATOM 751 N N . SER A 1 105 ? -8.722 -2.919 33.412 1.00 97.69 105 SER A N 1
ATOM 752 C CA . SER A 1 105 ? -9.111 -3.586 32.168 1.00 97.69 105 SER A CA 1
ATOM 753 C C . SER A 1 105 ? -10.618 -3.845 32.124 1.00 97.69 105 SER A C 1
ATOM 755 O O . SER A 1 105 ? -11.299 -3.903 33.153 1.00 97.69 105 SER A O 1
ATOM 757 N N . ILE A 1 106 ? -11.149 -4.015 30.919 1.00 98.75 106 ILE A N 1
ATOM 758 C CA . ILE A 1 106 ? -12.516 -4.481 30.691 1.00 98.75 106 ILE A CA 1
ATOM 759 C C . ILE A 1 106 ? -12.413 -5.888 30.109 1.00 98.75 106 ILE A C 1
ATOM 761 O O . ILE A 1 106 ? -11.856 -6.070 29.032 1.00 98.75 106 ILE A O 1
ATOM 765 N N . SER A 1 107 ? -12.936 -6.885 30.820 1.00 98.44 107 SER A N 1
ATOM 766 C CA . SER A 1 107 ? -12.904 -8.287 30.393 1.00 98.44 107 SER A CA 1
ATOM 767 C C . SER A 1 107 ? -14.298 -8.893 30.487 1.00 98.44 107 SER A C 1
ATOM 769 O O . SER A 1 107 ? -14.808 -9.137 31.583 1.00 98.44 107 SER A O 1
ATOM 771 N N . LEU A 1 108 ? -14.936 -9.081 29.333 1.00 98.62 108 LEU A N 1
ATOM 772 C CA . LEU A 1 108 ? -16.315 -9.543 29.227 1.00 98.62 108 LEU A CA 1
ATOM 773 C C . LEU A 1 108 ? -16.365 -10.896 28.516 1.00 98.62 108 LEU A C 1
ATOM 775 O O . LEU A 1 108 ? -15.974 -11.046 27.357 1.00 98.62 108 LEU A O 1
ATOM 779 N N . GLY A 1 109 ? -16.810 -11.888 29.270 1.00 97.62 109 GLY A N 1
ATOM 780 C CA . GLY A 1 109 ? -16.906 -13.288 28.911 1.00 97.62 109 GLY A CA 1
ATOM 781 C C . GLY A 1 109 ? -18.153 -13.634 28.096 1.00 97.62 109 GLY A C 1
ATOM 782 O O . GLY A 1 109 ? -19.141 -12.894 28.076 1.00 97.62 109 GLY A O 1
ATOM 783 N N . SER A 1 110 ? -18.126 -14.805 27.463 1.00 96.38 110 SER A N 1
ATOM 784 C CA . SER A 1 110 ? -19.238 -15.354 26.677 1.00 96.38 110 SER A CA 1
ATOM 785 C C . SER A 1 110 ? -20.485 -15.704 27.500 1.00 96.38 110 SER A C 1
ATOM 787 O O . SER A 1 110 ? -21.528 -16.031 26.934 1.00 96.38 110 SER A O 1
ATOM 789 N N . GLU A 1 111 ? -20.427 -15.618 28.834 1.00 96.88 111 GLU A N 1
ATOM 790 C CA . GLU A 1 111 ? -21.603 -15.758 29.693 1.00 96.88 111 GLU A CA 1
ATOM 791 C C . GLU A 1 111 ? -22.599 -14.598 29.567 1.00 96.88 111 GLU A C 1
ATOM 793 O O . GLU A 1 111 ? -23.730 -14.740 30.036 1.00 96.88 111 GLU A O 1
ATOM 798 N N . ILE A 1 112 ? -22.215 -13.470 28.959 1.00 98.00 112 ILE A N 1
ATOM 799 C CA . ILE A 1 112 ? -23.126 -12.366 28.636 1.00 98.00 112 ILE A CA 1
ATOM 800 C C . ILE A 1 112 ? -23.197 -12.115 27.129 1.00 98.00 112 ILE A C 1
ATOM 802 O O . ILE A 1 112 ? -22.275 -12.410 26.375 1.00 98.00 112 ILE A O 1
ATOM 806 N N . THR A 1 113 ? -24.305 -11.529 26.689 1.00 98.06 113 THR A N 1
ATOM 807 C CA . THR A 1 113 ? -24.506 -11.067 25.308 1.00 98.06 113 THR A CA 1
ATOM 808 C C . THR A 1 113 ? -25.116 -9.679 25.352 1.00 98.06 113 THR A C 1
ATOM 810 O O . THR A 1 113 ? -26.120 -9.491 26.037 1.00 98.06 113 THR A O 1
ATOM 813 N N . PHE A 1 114 ? -24.545 -8.717 24.633 1.00 98.31 114 PHE A N 1
ATOM 814 C CA . PHE A 1 114 ? -25.206 -7.432 24.416 1.00 98.31 114 PHE A CA 1
ATOM 815 C C . PHE A 1 114 ? -26.178 -7.574 23.253 1.00 98.31 114 PHE A C 1
ATOM 817 O O . PHE A 1 114 ? -25.806 -8.086 22.197 1.00 98.31 114 PHE A O 1
ATOM 824 N N . GLN A 1 115 ? -27.425 -7.160 23.457 1.00 97.81 115 GLN A N 1
ATOM 825 C CA . GLN A 1 115 ? -28.463 -7.332 22.452 1.00 97.81 115 GLN A CA 1
ATOM 826 C C . GLN A 1 115 ? -29.318 -6.076 22.295 1.00 97.81 115 GLN A C 1
ATOM 828 O O . GLN A 1 115 ? -29.840 -5.562 23.282 1.00 97.81 115 GLN A O 1
ATOM 833 N N . ASP A 1 116 ? -29.521 -5.663 21.043 1.00 97.31 116 ASP A N 1
ATOM 834 C CA . ASP A 1 116 ? -30.435 -4.591 20.634 1.00 97.31 116 ASP A CA 1
ATOM 835 C C . ASP A 1 116 ? -30.136 -3.243 21.324 1.00 97.31 116 ASP A C 1
ATOM 837 O O . ASP A 1 116 ? -31.042 -2.473 21.647 1.00 97.31 116 ASP A O 1
ATOM 841 N N . ILE A 1 117 ? -28.848 -2.963 21.557 1.00 97.38 117 ILE A N 1
ATOM 842 C CA . ILE A 1 117 ? -28.356 -1.670 22.048 1.00 97.38 117 ILE A CA 1
ATOM 843 C C . ILE A 1 117 ? -27.777 -0.924 20.841 1.00 97.38 117 ILE A C 1
ATOM 845 O O . ILE A 1 117 ? -26.763 -1.391 20.312 1.00 97.38 117 ILE A O 1
ATOM 849 N N . PRO A 1 118 ? -28.386 0.194 20.395 1.00 96.88 118 PRO A N 1
ATOM 850 C CA . PRO A 1 118 ? -28.003 0.844 19.143 1.00 96.88 118 PRO A CA 1
ATOM 851 C C . PRO A 1 118 ? -26.533 1.260 19.098 1.00 96.88 118 PRO A C 1
ATOM 853 O O . PRO A 1 118 ? -25.861 0.938 18.119 1.00 96.88 118 PRO A O 1
ATOM 856 N N . THR A 1 119 ? -26.029 1.884 20.167 1.00 97.44 119 THR A N 1
ATOM 857 C CA . THR A 1 119 ? -24.625 2.301 20.251 1.00 97.44 119 THR A CA 1
ATOM 858 C C . THR A 1 119 ? -23.939 1.774 21.509 1.00 97.44 119 THR A C 1
ATOM 860 O O . THR A 1 119 ? -24.399 1.997 22.635 1.00 97.44 119 THR A O 1
ATOM 863 N N . LEU A 1 120 ? -22.794 1.114 21.328 1.00 98.12 120 LEU A N 1
ATOM 864 C CA . LEU A 1 120 ? -21.965 0.594 22.414 1.00 98.12 120 LEU A CA 1
ATOM 865 C C . LEU A 1 120 ? -20.577 1.229 22.412 1.00 98.12 120 LEU A C 1
ATOM 867 O O . LEU A 1 120 ? -19.870 1.198 21.410 1.00 98.12 120 LEU A O 1
ATOM 871 N N . PHE A 1 121 ? -20.166 1.730 23.575 1.00 98.44 121 PHE A N 1
ATOM 872 C CA . PHE A 1 121 ? -18.814 2.209 23.827 1.00 98.44 121 PHE A CA 1
ATOM 873 C C . PHE A 1 121 ? -18.155 1.383 24.930 1.00 98.44 121 PHE A C 1
ATOM 875 O O . PHE A 1 121 ? -18.719 1.189 26.013 1.00 98.44 121 PHE A O 1
ATOM 882 N N . PHE A 1 122 ? -16.911 0.986 24.695 1.00 98.56 122 PHE A N 1
ATOM 883 C CA . PHE A 1 122 ? -16.043 0.390 25.702 1.00 98.56 122 PHE A CA 1
ATOM 884 C C . PHE A 1 122 ? -14.764 1.207 25.801 1.00 98.56 122 PHE A C 1
ATOM 886 O O . PHE A 1 122 ? -14.115 1.456 24.791 1.00 98.56 122 PHE A O 1
ATOM 893 N N . TYR A 1 123 ? -14.394 1.611 27.012 1.00 98.19 123 TYR A N 1
ATOM 894 C CA . TYR A 1 123 ? -13.201 2.410 27.252 1.00 98.19 123 TYR A CA 1
ATOM 895 C C . TYR A 1 123 ? -12.362 1.835 28.394 1.00 98.19 123 TYR A C 1
ATOM 897 O O . TYR A 1 123 ? -12.594 2.129 29.569 1.00 98.19 123 TYR A O 1
ATOM 905 N N . ALA A 1 124 ? -11.379 1.006 28.041 1.00 98.00 124 ALA A N 1
ATOM 906 C CA . ALA A 1 124 ? -10.380 0.487 28.967 1.00 98.00 124 ALA A CA 1
ATOM 907 C C . ALA A 1 124 ? -9.229 1.498 29.113 1.00 98.00 124 ALA A C 1
ATOM 909 O O . ALA A 1 124 ? -8.248 1.468 28.366 1.00 98.00 124 ALA A O 1
ATOM 910 N N . ARG A 1 125 ? -9.365 2.451 30.038 1.00 95.12 125 ARG A N 1
ATOM 911 C CA . ARG A 1 125 ? -8.437 3.586 30.146 1.00 95.12 125 ARG A CA 1
ATOM 912 C C . ARG A 1 125 ? -7.078 3.203 30.737 1.00 95.12 125 ARG A C 1
ATOM 914 O O . ARG A 1 125 ? -6.972 2.357 31.622 1.00 95.12 125 ARG A O 1
ATOM 921 N N . GLY A 1 126 ? -6.058 3.963 30.335 1.00 91.12 126 GLY A N 1
ATOM 922 C CA . GLY A 1 126 ? -4.727 3.963 30.940 1.00 91.12 126 GLY A CA 1
ATOM 923 C C . GLY A 1 126 ? -3.768 2.994 30.258 1.00 91.12 126 GLY A C 1
ATOM 924 O O . GLY A 1 126 ? -4.177 2.109 29.520 1.00 91.12 126 GLY A O 1
ATOM 925 N N . THR A 1 127 ? -2.469 3.135 30.522 1.00 90.88 127 THR A N 1
ATOM 926 C CA . THR A 1 127 ? -1.398 2.402 29.811 1.00 90.88 127 THR A CA 1
ATOM 927 C C . THR A 1 127 ? -1.421 0.878 29.999 1.00 90.88 127 THR A C 1
ATOM 929 O O . THR A 1 127 ? -0.698 0.161 29.315 1.00 90.88 127 THR A O 1
ATOM 932 N N . ASN A 1 128 ? -2.232 0.371 30.932 1.00 91.31 128 ASN A N 1
ATOM 933 C CA . ASN A 1 128 ? -2.447 -1.059 31.169 1.00 91.31 128 ASN A CA 1
ATOM 934 C C . ASN A 1 128 ? -3.892 -1.504 30.900 1.00 91.31 128 ASN A C 1
ATOM 936 O O . ASN A 1 128 ? -4.223 -2.650 31.199 1.00 91.31 128 ASN A O 1
ATOM 940 N N . GLY A 1 129 ? -4.753 -0.607 30.414 1.00 96.00 129 GLY A N 1
ATOM 941 C CA . GLY A 1 129 ? -6.149 -0.910 30.134 1.00 96.00 129 GLY A CA 1
ATOM 942 C C . GLY A 1 129 ? -6.251 -1.790 28.899 1.00 96.00 129 GLY A C 1
ATOM 943 O O . GLY A 1 129 ? -6.152 -1.286 27.782 1.00 96.00 129 GLY A O 1
ATOM 944 N N . ASP A 1 130 ? -6.435 -3.093 29.108 1.00 98.31 130 ASP A N 1
ATOM 945 C CA . ASP A 1 130 ? -6.821 -4.014 28.045 1.00 98.31 130 ASP A CA 1
ATOM 946 C C . ASP A 1 130 ? -8.346 -4.093 27.956 1.00 98.31 130 ASP A C 1
ATOM 948 O O . ASP A 1 130 ? -9.060 -4.078 28.965 1.00 98.31 130 ASP A O 1
ATOM 952 N N . LEU A 1 131 ? -8.837 -4.229 26.733 1.00 98.81 131 LEU A N 1
ATOM 953 C CA . LEU A 1 131 ? -10.221 -4.531 26.423 1.00 98.81 131 LEU A CA 1
ATOM 954 C C . LEU A 1 131 ? -10.284 -5.924 25.801 1.00 98.81 131 LEU A C 1
ATOM 956 O O . LEU A 1 131 ? -9.823 -6.137 24.684 1.00 98.81 131 LEU A O 1
ATOM 960 N N . THR A 1 132 ? -10.863 -6.878 26.519 1.00 98.69 132 THR A N 1
ATOM 961 C CA . THR A 1 132 ? -11.103 -8.238 26.032 1.00 98.69 132 THR A CA 1
ATOM 962 C C . THR A 1 132 ? -12.598 -8.512 25.997 1.00 98.69 132 THR A C 1
ATOM 964 O O . THR A 1 132 ? -13.260 -8.550 27.036 1.00 98.69 132 THR A O 1
ATOM 967 N N . LEU A 1 133 ? -13.124 -8.725 24.797 1.00 98.50 133 LEU A N 1
ATOM 968 C CA . LEU A 1 133 ? -14.525 -9.014 24.536 1.00 98.50 133 LEU A CA 1
ATOM 969 C C . LEU A 1 133 ? -14.638 -10.399 23.903 1.00 98.50 133 LEU A C 1
ATOM 971 O O . LEU A 1 133 ? -14.244 -10.614 22.762 1.00 98.50 133 LEU A O 1
ATOM 975 N N . THR A 1 134 ? -15.189 -11.332 24.671 1.00 97.88 134 THR A N 1
ATOM 976 C CA . THR A 1 134 ? -15.650 -12.642 24.176 1.00 97.88 134 THR A CA 1
ATOM 977 C C . THR A 1 134 ? -17.167 -12.796 24.277 1.00 97.88 134 THR A C 1
ATOM 979 O O . THR A 1 134 ? -17.736 -13.823 23.916 1.00 97.88 134 THR A O 1
ATOM 982 N N . SER A 1 135 ? -17.836 -11.759 24.781 1.00 97.69 135 SER A N 1
ATOM 983 C CA . SER A 1 135 ? -19.285 -11.621 24.786 1.00 97.69 135 SER A CA 1
ATOM 984 C C . SER A 1 135 ? -19.805 -11.309 23.379 1.00 97.69 135 SER A C 1
ATOM 986 O O . SER A 1 135 ? -19.354 -10.316 22.799 1.00 97.69 135 SER A O 1
ATOM 988 N N . PRO A 1 136 ? -20.793 -12.052 22.854 1.00 97.56 136 PRO A N 1
ATOM 989 C CA . PRO A 1 136 ? -21.451 -11.686 21.607 1.00 97.56 136 PRO A CA 1
ATOM 990 C C . PRO A 1 136 ? -22.147 -10.324 21.681 1.00 97.56 136 PRO A C 1
ATOM 992 O O . PRO A 1 136 ? -22.669 -9.927 22.731 1.00 97.56 136 PRO A O 1
ATOM 995 N N . ILE A 1 137 ? -22.179 -9.631 20.544 1.00 97.88 137 ILE A N 1
ATOM 996 C CA . ILE A 1 137 ? -22.890 -8.366 20.343 1.00 97.88 137 ILE A CA 1
ATOM 997 C C . ILE A 1 137 ? -23.827 -8.553 19.154 1.00 97.88 137 ILE A C 1
ATOM 999 O O . ILE A 1 137 ? -23.384 -8.906 18.065 1.00 97.88 137 ILE A O 1
ATOM 1003 N N . VAL A 1 138 ? -25.127 -8.355 19.371 1.00 97.06 138 VAL A N 1
ATOM 1004 C CA . VAL A 1 138 ? -26.167 -8.625 18.370 1.00 97.06 138 VAL A CA 1
ATOM 1005 C C . VAL A 1 138 ? -27.116 -7.437 18.272 1.00 97.06 138 VAL A C 1
ATOM 1007 O O . VAL A 1 138 ? -27.599 -6.937 19.285 1.00 97.06 138 VAL A O 1
ATOM 1010 N N . GLY A 1 139 ? -27.421 -7.001 17.049 1.00 96.31 139 GLY A N 1
ATOM 1011 C CA . GLY A 1 139 ? -28.387 -5.920 16.817 1.00 96.31 139 GLY A CA 1
ATOM 1012 C C . GLY A 1 139 ? -27.876 -4.525 17.192 1.00 96.31 139 GLY A C 1
ATOM 1013 O O . GLY A 1 139 ? -28.678 -3.609 17.357 1.00 96.31 139 GLY A O 1
ATOM 1014 N N . THR A 1 140 ? -26.560 -4.357 17.337 1.00 97.75 140 THR A N 1
ATOM 1015 C CA . THR A 1 140 ? -25.919 -3.050 17.530 1.00 97.75 140 THR A CA 1
ATOM 1016 C C . THR A 1 140 ? -25.656 -2.388 16.179 1.00 97.75 140 THR A C 1
ATOM 1018 O O . THR A 1 140 ? -25.252 -3.042 15.217 1.00 97.75 140 THR A O 1
ATOM 1021 N N . THR A 1 141 ? -25.902 -1.082 16.102 1.00 97.44 141 THR A N 1
ATOM 1022 C CA . THR A 1 141 ? -25.590 -0.275 14.921 1.00 97.44 141 THR A CA 1
ATOM 1023 C C . THR A 1 141 ? -24.127 0.136 14.972 1.00 97.44 141 THR A C 1
ATOM 1025 O O . THR A 1 141 ? -23.366 -0.280 14.106 1.00 97.44 141 THR A O 1
ATOM 1028 N N . ASP A 1 142 ? -23.726 0.866 16.013 1.00 97.62 142 ASP A N 1
ATOM 1029 C CA . ASP A 1 142 ? -22.382 1.430 16.125 1.00 97.62 142 ASP A CA 1
ATOM 1030 C C . ASP A 1 142 ? -21.633 0.856 17.335 1.00 97.62 142 ASP A C 1
ATOM 1032 O O . ASP A 1 142 ? -22.148 0.822 18.461 1.00 97.62 142 ASP A O 1
ATOM 1036 N N . LEU A 1 143 ? -20.398 0.412 17.106 1.00 98.19 143 LEU A N 1
ATOM 1037 C CA . LEU A 1 143 ? -19.527 -0.166 18.124 1.00 98.19 143 LEU A CA 1
ATOM 1038 C C . LEU A 1 143 ? -18.202 0.595 18.186 1.00 98.19 143 LEU A C 1
ATOM 1040 O O . LEU A 1 143 ? -17.451 0.644 17.214 1.00 98.19 143 LEU A O 1
ATOM 1044 N N . PHE A 1 144 ? -17.892 1.132 19.363 1.00 98.19 144 PHE A N 1
ATOM 1045 C CA . PHE A 1 144 ? -16.676 1.891 19.621 1.00 98.19 144 PHE A CA 1
ATOM 1046 C C . PHE A 1 144 ? -15.854 1.231 20.729 1.00 98.19 144 PHE A C 1
ATOM 1048 O O . PHE A 1 144 ? -16.310 1.077 21.868 1.00 98.19 144 PHE A O 1
ATOM 1055 N N . LEU A 1 145 ? -14.627 0.847 20.398 1.00 98.62 145 LEU A N 1
ATOM 1056 C CA . LEU A 1 145 ? -13.706 0.140 21.276 1.00 98.62 145 LEU A CA 1
ATOM 1057 C C . LEU A 1 145 ? -12.459 1.001 21.497 1.00 98.62 145 LEU A C 1
ATOM 1059 O O . LEU A 1 145 ? -11.727 1.295 20.557 1.00 98.62 145 LEU A O 1
ATOM 1063 N N . TYR A 1 146 ? -12.184 1.367 22.744 1.00 98.38 146 TYR A N 1
ATOM 1064 C CA . TYR A 1 146 ? -11.001 2.134 23.124 1.00 98.38 146 TYR A CA 1
ATOM 1065 C C . TYR A 1 146 ? -10.241 1.391 24.214 1.00 98.38 146 TYR A C 1
ATOM 1067 O O . TYR A 1 146 ? -10.821 1.007 25.236 1.00 98.38 146 TYR A O 1
ATOM 1075 N N . ALA A 1 147 ? -8.934 1.238 24.038 1.00 98.25 147 ALA A N 1
ATOM 1076 C CA . ALA A 1 147 ? -8.074 0.674 25.068 1.00 98.25 147 ALA A CA 1
ATOM 1077 C C . ALA A 1 147 ? -6.739 1.409 25.111 1.00 98.25 147 ALA A C 1
ATOM 1079 O O . ALA A 1 147 ? -6.130 1.676 24.084 1.00 98.25 147 ALA A O 1
ATOM 1080 N N . GLY A 1 148 ? -6.238 1.721 26.301 1.00 96.25 148 GLY A N 1
ATOM 1081 C CA . GLY A 1 148 ? -4.912 2.324 26.396 1.00 96.25 148 GLY A CA 1
ATOM 1082 C C . GLY A 1 148 ? -3.779 1.352 26.061 1.00 96.25 148 GLY A C 1
ATOM 1083 O O . GLY A 1 148 ? -2.671 1.806 25.794 1.00 96.25 148 GLY A O 1
ATOM 1084 N N . ARG A 1 149 ? -4.049 0.038 26.048 1.00 96.06 149 ARG A N 1
ATOM 1085 C CA . ARG A 1 149 ? -3.100 -0.986 25.606 1.00 96.06 149 ARG A CA 1
ATOM 1086 C C . ARG A 1 149 ? -3.677 -1.851 24.489 1.00 96.06 149 ARG A C 1
ATOM 1088 O O . ARG A 1 149 ? -3.534 -1.463 23.339 1.00 96.06 149 ARG A O 1
ATOM 1095 N N . ASN A 1 150 ? -4.301 -2.994 24.784 1.00 98.38 150 ASN A N 1
ATOM 1096 C CA . ASN A 1 150 ? -4.759 -3.918 23.740 1.00 98.38 150 ASN A CA 1
ATOM 1097 C C . ASN A 1 150 ? -6.282 -3.977 23.621 1.00 98.38 150 ASN A C 1
ATOM 1099 O O . ASN A 1 150 ? -6.991 -3.927 24.626 1.00 98.38 150 ASN A O 1
ATOM 1103 N N . ILE A 1 151 ? -6.768 -4.196 22.401 1.00 98.88 151 ILE A N 1
ATOM 1104 C CA . ILE A 1 151 ? -8.137 -4.629 22.112 1.00 98.88 151 ILE A CA 1
ATOM 1105 C C . ILE A 1 151 ? -8.081 -6.066 21.596 1.00 98.88 151 ILE A C 1
ATOM 1107 O O . ILE A 1 151 ? -7.331 -6.388 20.678 1.00 98.88 151 ILE A O 1
ATOM 1111 N N . THR A 1 152 ? -8.896 -6.940 22.174 1.00 98.69 152 THR A N 1
ATOM 1112 C CA . THR A 1 152 ? -9.137 -8.299 21.686 1.00 98.69 152 THR A CA 1
ATOM 1113 C C . THR A 1 152 ? -10.637 -8.535 21.631 1.00 98.69 152 THR A C 1
ATOM 1115 O O . THR A 1 152 ? -11.297 -8.541 22.669 1.00 98.69 152 THR A O 1
ATOM 1118 N N . PHE A 1 153 ? -11.167 -8.739 20.431 1.00 98.62 153 PHE A N 1
ATOM 1119 C CA . PHE A 1 153 ? -12.563 -9.071 20.182 1.00 98.62 153 PHE A CA 1
ATOM 1120 C C . PHE A 1 153 ? -12.636 -10.441 19.502 1.00 98.62 153 PHE A C 1
ATOM 1122 O O . PHE A 1 153 ? -12.064 -10.631 18.429 1.00 98.62 153 PHE A O 1
ATOM 1129 N N . ASN A 1 154 ? -13.299 -11.394 20.154 1.00 97.19 154 ASN A N 1
ATOM 1130 C CA . ASN A 1 154 ? -13.565 -12.730 19.626 1.00 97.19 154 ASN A CA 1
ATOM 1131 C C . ASN A 1 154 ? -14.807 -13.299 20.322 1.00 97.19 154 ASN A C 1
ATOM 1133 O O . ASN A 1 154 ? -14.711 -13.956 21.364 1.00 97.19 154 ASN A O 1
ATOM 1137 N N . ALA A 1 155 ? -15.975 -12.998 19.769 1.00 91.25 155 ALA A N 1
ATOM 1138 C CA . ALA A 1 155 ? -17.262 -13.495 20.235 1.00 91.25 155 ALA A CA 1
ATOM 1139 C C . ALA A 1 155 ? -17.497 -14.972 19.866 1.00 91.25 155 ALA A C 1
ATOM 1141 O O . ALA A 1 155 ? -18.405 -15.605 20.415 1.00 91.25 155 ALA A O 1
ATOM 1142 N N . GLY A 1 156 ? -16.688 -15.533 18.961 1.00 93.38 156 GLY A N 1
ATOM 1143 C CA . GLY A 1 156 ? -16.786 -16.918 18.509 1.00 93.38 156 GLY A CA 1
ATOM 1144 C C . GLY A 1 156 ? -17.943 -17.149 17.533 1.00 93.38 156 GLY A C 1
ATOM 1145 O O . GLY A 1 156 ? -18.437 -18.274 17.429 1.00 93.38 156 GLY A O 1
ATOM 1146 N N . THR A 1 157 ? -18.394 -16.096 16.849 1.00 94.75 157 THR A N 1
ATOM 1147 C CA . THR A 1 157 ? -19.533 -16.080 15.915 1.00 94.75 157 THR A CA 1
ATOM 1148 C C . THR A 1 157 ? -19.381 -14.909 14.938 1.00 94.75 157 THR A C 1
ATOM 1150 O O . THR A 1 157 ? -18.423 -14.163 15.029 1.00 94.75 157 THR A O 1
ATOM 1153 N N . ASP A 1 158 ? -20.306 -14.698 14.009 1.00 96.88 158 ASP A N 1
ATOM 1154 C CA . ASP A 1 158 ? -20.269 -13.507 13.151 1.00 96.88 158 ASP A CA 1
ATOM 1155 C C . ASP A 1 158 ? -20.308 -12.197 13.967 1.00 96.88 158 ASP A C 1
ATOM 1157 O O . ASP A 1 158 ? -21.062 -12.079 14.941 1.00 96.88 158 ASP A O 1
ATOM 1161 N N . LEU A 1 159 ? -19.561 -11.185 13.520 1.00 97.75 159 LEU A N 1
ATOM 1162 C CA . LEU A 1 159 ? -19.726 -9.801 13.966 1.00 97.75 159 LEU A CA 1
ATOM 1163 C C . LEU A 1 159 ? -20.548 -9.053 12.919 1.00 97.75 159 LEU A C 1
ATOM 1165 O O . LEU A 1 159 ? -20.060 -8.771 11.828 1.00 97.75 159 LEU A O 1
ATOM 1169 N N . ILE A 1 160 ? -21.792 -8.711 13.257 1.00 97.94 160 ILE A N 1
ATOM 1170 C CA . ILE A 1 160 ? -22.708 -8.010 12.350 1.00 97.94 160 ILE A CA 1
ATOM 1171 C C . ILE A 1 160 ? -23.154 -6.700 12.994 1.00 97.94 160 ILE A C 1
ATOM 1173 O O . ILE A 1 160 ? -23.845 -6.707 14.016 1.00 97.94 160 ILE A O 1
ATOM 1177 N N . LEU A 1 161 ? -22.785 -5.583 12.371 1.00 98.25 161 LEU A N 1
ATOM 1178 C CA . LEU A 1 161 ? -23.114 -4.228 12.805 1.00 98.25 161 LEU A CA 1
ATOM 1179 C C . LEU A 1 161 ? -23.919 -3.504 11.726 1.00 98.25 161 LEU A C 1
ATOM 1181 O O . LEU A 1 161 ? -23.639 -3.631 10.536 1.00 98.25 161 LEU A O 1
ATOM 1185 N N . GLY A 1 162 ? -24.920 -2.725 12.137 1.00 96.25 162 GLY A N 1
ATOM 1186 C CA . GLY A 1 162 ? -25.730 -1.924 11.208 1.00 96.25 162 GLY A CA 1
ATOM 1187 C C . GLY A 1 162 ? -25.035 -0.655 10.696 1.00 96.25 162 GLY A C 1
ATOM 1188 O O . GLY A 1 162 ? -25.426 -0.127 9.658 1.00 96.25 162 GLY A O 1
ATOM 1189 N N . GLY A 1 163 ? -24.031 -0.171 11.426 1.00 96.69 163 GLY A N 1
ATOM 1190 C CA . GLY A 1 163 ? -23.314 1.081 11.207 1.00 96.69 163 GLY A CA 1
ATOM 1191 C C . GLY A 1 163 ? -21.809 0.885 11.372 1.00 96.69 163 GLY A C 1
ATOM 1192 O O . GLY A 1 163 ? -21.243 -0.008 10.748 1.00 96.69 163 GLY A O 1
ATOM 1193 N N . MET A 1 164 ? -21.153 1.740 12.150 1.00 96.81 164 MET A N 1
ATOM 1194 C CA . MET A 1 164 ? -19.694 1.839 12.236 1.00 96.81 164 MET A CA 1
ATOM 1195 C C . MET A 1 164 ? -19.072 0.859 13.241 1.00 96.81 164 MET A C 1
ATOM 1197 O O . MET A 1 164 ? -19.609 0.619 14.324 1.00 96.81 164 MET A O 1
ATOM 1201 N N . LEU A 1 165 ? -17.865 0.385 12.921 1.00 98.50 165 LEU A N 1
ATOM 1202 C CA . LEU A 1 165 ? -16.918 -0.149 13.900 1.00 98.50 165 LEU A CA 1
ATOM 1203 C C . LEU A 1 165 ? -15.728 0.803 14.021 1.00 98.50 165 LEU A C 1
ATOM 1205 O O . LEU A 1 165 ? -15.018 1.026 13.043 1.00 98.50 165 LEU A O 1
ATOM 1209 N N . SER A 1 166 ? -15.479 1.325 15.220 1.00 98.00 166 SER A N 1
ATOM 1210 C CA . SER A 1 166 ? -14.276 2.099 15.524 1.00 98.00 166 SER A CA 1
ATOM 1211 C C . SER A 1 166 ? -13.469 1.417 16.622 1.00 98.00 166 SER A C 1
ATOM 1213 O O . SER A 1 166 ? -14.002 1.109 17.688 1.00 98.00 166 SER A O 1
ATOM 1215 N N . THR A 1 167 ? -12.182 1.180 16.383 1.00 98.50 167 THR A N 1
ATOM 1216 C CA . THR A 1 167 ? -11.276 0.563 17.358 1.00 98.50 167 THR A CA 1
ATOM 1217 C C . THR A 1 167 ? -10.007 1.388 17.488 1.00 98.50 167 THR A C 1
ATOM 1219 O O . THR A 1 167 ? -9.349 1.641 16.480 1.00 98.50 167 THR A O 1
ATOM 1222 N N . ARG A 1 168 ? -9.643 1.803 18.705 1.00 98.50 168 ARG A N 1
ATOM 1223 C CA . ARG A 1 168 ? -8.486 2.678 18.928 1.00 98.50 168 ARG A CA 1
ATOM 1224 C C . ARG A 1 168 ? -7.622 2.218 20.099 1.00 98.50 168 ARG A C 1
ATOM 1226 O O . ARG A 1 168 ? -8.147 1.937 21.182 1.00 98.50 168 ARG A O 1
ATOM 1233 N N . THR A 1 169 ? -6.305 2.195 19.901 1.00 98.31 169 THR A N 1
ATOM 1234 C CA . THR A 1 169 ? -5.315 1.932 20.958 1.00 98.31 169 THR A CA 1
ATOM 1235 C C . THR A 1 169 ? -4.240 3.012 21.048 1.00 98.31 169 THR A C 1
ATOM 1237 O O . THR A 1 169 ? -3.884 3.641 20.056 1.00 98.31 169 THR A O 1
ATOM 1240 N N . ALA A 1 170 ? -3.696 3.220 22.252 1.00 96.00 170 ALA A N 1
ATOM 1241 C CA . ALA A 1 170 ? -2.545 4.100 22.494 1.00 96.00 170 ALA A CA 1
ATOM 1242 C C . ALA A 1 170 ? -1.234 3.291 22.539 1.00 96.00 170 ALA A C 1
ATOM 1244 O O . ALA A 1 170 ? -0.523 3.264 23.548 1.00 96.00 170 ALA A O 1
ATOM 1245 N N . GLY A 1 171 ? -0.961 2.568 21.451 1.00 89.50 171 GLY A N 1
ATOM 1246 C CA . GLY A 1 171 ? 0.324 1.922 21.190 1.00 89.50 171 GLY A CA 1
ATOM 1247 C C . GLY A 1 171 ? 0.355 0.413 21.405 1.00 89.50 171 GLY A C 1
ATOM 1248 O O . GLY A 1 171 ? 1.338 -0.222 21.033 1.00 89.50 171 GLY A O 1
ATOM 1249 N N . GLY A 1 172 ? -0.693 -0.186 21.976 1.00 96.69 172 GLY A N 1
ATOM 1250 C CA . GLY A 1 172 ? -0.851 -1.643 21.980 1.00 96.69 172 GLY A CA 1
ATOM 1251 C C . GLY A 1 172 ? -1.645 -2.150 20.776 1.00 96.69 172 GLY A C 1
ATOM 1252 O O . GLY A 1 172 ? -1.959 -1.397 19.857 1.00 96.69 172 GLY A O 1
ATOM 1253 N N . ASN A 1 173 ? -1.946 -3.445 20.776 1.00 98.50 173 ASN A N 1
ATOM 1254 C CA . ASN A 1 173 ? -2.427 -4.145 19.589 1.00 98.50 173 ASN A CA 1
ATOM 1255 C C . ASN A 1 173 ? -3.956 -4.189 19.511 1.00 98.50 173 ASN A C 1
ATOM 1257 O O . ASN A 1 173 ? -4.643 -4.281 20.531 1.00 98.50 173 ASN A O 1
ATOM 1261 N N . ILE A 1 174 ? -4.486 -4.218 18.293 1.00 98.88 174 ILE A N 1
ATOM 1262 C CA . ILE A 1 174 ? -5.898 -4.463 18.000 1.00 98.88 174 ILE A CA 1
ATOM 1263 C C . ILE A 1 174 ? -6.012 -5.833 17.338 1.00 98.88 174 ILE A C 1
ATOM 1265 O O . ILE A 1 174 ? -5.372 -6.098 16.326 1.00 98.88 174 ILE A O 1
ATOM 1269 N N . SER A 1 175 ? -6.845 -6.708 17.892 1.00 98.69 175 SER A N 1
ATOM 1270 C CA . SER A 1 175 ? -7.161 -8.007 17.303 1.00 98.69 175 SER A CA 1
ATOM 1271 C C . SER A 1 175 ? -8.668 -8.231 17.314 1.00 98.69 175 SER A C 1
ATOM 1273 O O . SER A 1 175 ? -9.278 -8.304 18.381 1.00 98.69 175 SER A O 1
ATOM 1275 N N . VAL A 1 176 ? -9.263 -8.344 16.130 1.00 98.69 176 VAL A N 1
ATOM 1276 C CA . VAL A 1 176 ? -10.662 -8.739 15.935 1.00 98.69 176 VAL A CA 1
ATOM 1277 C C . VAL A 1 176 ? -10.658 -10.037 15.141 1.00 98.69 176 VAL A C 1
ATOM 1279 O O . VAL A 1 176 ? -10.195 -10.070 14.002 1.00 98.69 176 VAL A O 1
ATOM 1282 N N . SER A 1 177 ? -11.120 -11.123 15.750 1.00 98.19 177 SER A N 1
ATOM 1283 C CA . SER A 1 177 ? -11.079 -12.451 15.146 1.00 98.19 177 SER A CA 1
ATOM 1284 C C . SER A 1 177 ? -12.400 -13.162 15.351 1.00 98.19 177 SER A C 1
ATOM 1286 O O . SER A 1 177 ? -12.730 -13.539 16.473 1.00 98.19 177 SER A O 1
ATOM 1288 N N . GLU A 1 178 ? -13.107 -13.392 14.251 1.00 98.00 178 GLU A N 1
ATOM 1289 C CA . GLU A 1 178 ? -14.355 -14.138 14.243 1.00 98.00 178 GLU A CA 1
ATOM 1290 C C . GLU A 1 178 ? -14.270 -15.355 13.318 1.00 98.00 178 GLU A C 1
ATOM 1292 O O . GLU A 1 178 ? -13.679 -15.283 12.238 1.00 98.00 178 GLU A O 1
ATOM 1297 N N . PRO A 1 179 ? -14.850 -16.503 13.713 1.00 97.44 179 PRO A N 1
ATOM 1298 C CA . PRO A 1 179 ? -14.822 -17.721 12.908 1.00 97.44 179 PRO A CA 1
ATOM 1299 C C . PRO A 1 179 ? -15.762 -17.674 11.696 1.00 97.44 179 PRO A C 1
ATOM 1301 O O . PRO A 1 179 ? -15.695 -18.574 10.862 1.00 97.44 179 PRO A O 1
ATOM 1304 N N . GLY A 1 180 ? -16.647 -16.681 11.620 1.00 97.69 180 GLY A N 1
ATOM 1305 C CA . GLY A 1 180 ? -17.551 -16.465 10.497 1.00 97.69 180 GLY A CA 1
ATOM 1306 C C . GLY A 1 180 ? -17.342 -15.091 9.869 1.00 97.69 180 GLY A C 1
ATOM 1307 O O . GLY A 1 180 ? -16.198 -14.662 9.696 1.00 97.69 180 GLY A O 1
ATOM 1308 N N . ASP A 1 181 ? -18.434 -14.427 9.508 1.00 98.25 181 ASP A N 1
ATOM 1309 C CA . ASP A 1 181 ? -18.385 -13.157 8.784 1.00 98.25 181 ASP A CA 1
ATOM 1310 C C . ASP A 1 181 ? -18.118 -11.970 9.725 1.00 98.25 181 ASP A C 1
ATOM 1312 O O . ASP A 1 181 ? -18.591 -11.920 10.864 1.00 98.25 181 ASP A O 1
ATOM 1316 N N . ILE A 1 182 ? -17.407 -10.965 9.214 1.00 98.69 182 ILE A N 1
ATOM 1317 C CA . ILE A 1 182 ? -17.358 -9.625 9.806 1.00 98.69 182 ILE A CA 1
ATOM 1318 C C . ILE A 1 182 ? -18.070 -8.680 8.836 1.00 98.69 182 ILE A C 1
ATOM 1320 O O . ILE A 1 182 ? -17.528 -8.315 7.796 1.00 98.69 182 ILE A O 1
ATOM 1324 N N . SER A 1 183 ? -19.298 -8.288 9.166 1.00 98.38 183 SER A N 1
ATOM 1325 C CA . SER A 1 183 ? -20.148 -7.437 8.331 1.00 98.38 183 SER A CA 1
ATOM 1326 C C . SER A 1 183 ? -20.484 -6.135 9.049 1.00 98.38 183 SER A C 1
ATOM 1328 O O . SER A 1 183 ? -21.259 -6.113 10.004 1.00 98.38 183 SER A O 1
ATOM 1330 N N . ILE A 1 184 ? -19.953 -5.031 8.542 1.00 98.62 184 ILE A N 1
ATOM 1331 C CA . ILE A 1 184 ? -20.118 -3.682 9.077 1.00 98.62 184 ILE A CA 1
ATOM 1332 C C . ILE A 1 184 ? -20.952 -2.885 8.064 1.00 98.62 184 ILE A C 1
ATOM 1334 O O . ILE A 1 184 ? -20.540 -2.681 6.927 1.00 98.62 184 ILE A O 1
ATOM 1338 N N . GLY A 1 185 ? -22.160 -2.462 8.439 1.00 97.62 185 GLY A N 1
ATOM 1339 C CA . GLY A 1 185 ? -23.052 -1.729 7.531 1.00 97.62 185 GLY A CA 1
ATOM 1340 C C . GLY A 1 185 ? -22.534 -0.336 7.146 1.00 97.62 185 GLY A C 1
ATOM 1341 O O . GLY A 1 185 ? -22.876 0.178 6.083 1.00 97.62 185 GLY A O 1
ATOM 1342 N N . GLY A 1 186 ? -21.702 0.263 8.001 1.00 98.06 186 GLY A N 1
ATOM 1343 C CA . GLY A 1 186 ? -20.990 1.522 7.791 1.00 98.06 186 GLY A CA 1
ATOM 1344 C C . GLY A 1 186 ? -19.477 1.322 7.681 1.00 98.06 186 GLY A C 1
ATOM 1345 O O . GLY A 1 186 ? -19.003 0.312 7.165 1.00 98.06 186 GLY A O 1
ATOM 1346 N N . SER A 1 187 ? -18.699 2.309 8.117 1.00 98.00 187 SER A N 1
ATOM 1347 C CA . SER A 1 187 ? -17.235 2.285 8.009 1.00 98.00 187 SER A CA 1
ATOM 1348 C C . SER A 1 187 ? -16.572 1.437 9.096 1.00 98.00 187 SER A C 1
ATOM 1350 O O . SER A 1 187 ? -17.012 1.432 10.248 1.00 98.00 187 SER A O 1
ATOM 1352 N N . LEU A 1 188 ? -15.462 0.787 8.749 1.00 98.62 188 LEU A N 1
ATOM 1353 C CA . LEU A 1 188 ? -14.442 0.374 9.710 1.00 98.62 188 LEU A CA 1
ATOM 1354 C C . LEU A 1 188 ? -13.409 1.501 9.855 1.00 98.62 188 LEU A C 1
ATOM 1356 O O . LEU A 1 188 ? -12.867 1.954 8.850 1.00 98.62 188 LEU A O 1
ATOM 1360 N N . SER A 1 189 ? -13.090 1.888 11.091 1.00 98.25 189 SER A N 1
ATOM 1361 C CA . SER A 1 189 ? -11.910 2.691 11.432 1.00 98.25 189 SER A CA 1
ATOM 1362 C C . SER A 1 189 ? -11.121 2.003 12.547 1.00 98.25 189 SER A C 1
ATOM 1364 O O . SER A 1 189 ? -11.610 1.866 13.671 1.00 98.25 189 SER A O 1
ATOM 1366 N N . ALA A 1 190 ? -9.904 1.553 12.254 1.00 98.69 190 ALA A N 1
ATOM 1367 C CA . ALA A 1 190 ? -9.029 0.902 13.221 1.00 98.69 190 ALA A CA 1
ATOM 1368 C C . ALA A 1 190 ? -7.688 1.626 13.303 1.00 98.69 190 ALA A C 1
ATOM 1370 O O . ALA A 1 190 ? -6.934 1.636 12.337 1.00 98.69 190 ALA A O 1
ATOM 1371 N N . THR A 1 191 ? -7.371 2.211 14.457 1.00 98.50 191 THR A N 1
ATOM 1372 C CA . THR A 1 191 ? -6.163 3.029 14.607 1.00 98.50 191 THR A CA 1
ATOM 1373 C C . THR A 1 191 ? -5.369 2.662 15.849 1.00 98.50 191 THR A C 1
ATOM 1375 O O . THR A 1 191 ? -5.929 2.557 16.939 1.00 98.50 191 THR A O 1
ATOM 1378 N N . THR A 1 192 ? -4.054 2.578 15.725 1.00 98.06 192 THR A N 1
ATOM 1379 C CA . THR A 1 192 ? -3.147 2.509 16.873 1.00 98.06 192 THR A CA 1
ATOM 1380 C C . THR A 1 192 ? -2.104 3.606 16.784 1.00 98.06 192 THR A C 1
ATOM 1382 O O . THR A 1 192 ? -1.439 3.754 15.763 1.00 98.06 192 THR A O 1
ATOM 1385 N N . ASP A 1 193 ? -1.933 4.334 17.881 1.00 97.44 193 ASP A N 1
ATOM 1386 C CA . ASP A 1 193 ? -0.971 5.426 18.001 1.00 97.44 193 ASP A CA 1
ATOM 1387 C C . ASP A 1 193 ? 0.109 5.075 19.040 1.00 97.44 193 ASP A C 1
ATOM 1389 O O . ASP A 1 193 ? -0.142 5.026 20.250 1.00 97.44 193 ASP A O 1
ATOM 1393 N N . VAL A 1 194 ? 1.316 4.757 18.566 1.00 97.12 194 VAL A N 1
ATOM 1394 C CA . VAL A 1 194 ? 2.462 4.365 19.394 1.00 97.12 194 VAL A CA 1
ATOM 1395 C C . VAL A 1 194 ? 3.196 5.616 19.882 1.00 97.12 194 VAL A C 1
ATOM 1397 O O . VAL A 1 194 ? 4.191 6.054 19.310 1.00 97.12 194 VAL A O 1
ATOM 1400 N N . ILE A 1 195 ? 2.724 6.146 21.011 1.00 95.81 195 ILE A N 1
ATOM 1401 C CA . ILE A 1 195 ? 3.187 7.410 21.615 1.00 95.81 195 ILE A CA 1
ATOM 1402 C C . ILE A 1 195 ? 4.428 7.303 22.521 1.00 95.81 195 ILE A C 1
ATOM 1404 O O . ILE A 1 195 ? 4.874 8.295 23.104 1.00 95.81 195 ILE A O 1
ATOM 1408 N N . ALA A 1 196 ? 4.955 6.097 22.743 1.00 95.81 196 ALA A N 1
ATOM 1409 C CA . ALA A 1 196 ? 6.078 5.866 23.648 1.00 95.81 196 ALA A CA 1
ATOM 1410 C C . ALA A 1 196 ? 6.891 4.636 23.246 1.00 95.81 196 ALA A C 1
ATOM 1412 O O . ALA A 1 196 ? 6.365 3.697 22.653 1.00 95.81 196 ALA A O 1
ATOM 1413 N N . ASN A 1 197 ? 8.171 4.621 23.633 1.00 97.44 197 ASN A N 1
ATOM 1414 C CA . ASN A 1 197 ? 9.059 3.499 23.342 1.00 97.44 197 ASN A CA 1
ATOM 1415 C C . ASN A 1 197 ? 8.494 2.190 23.894 1.00 97.44 197 ASN A C 1
ATOM 1417 O O . ASN A 1 197 ? 8.187 2.091 25.087 1.00 97.44 197 ASN A O 1
ATOM 1421 N N . ALA A 1 198 ? 8.437 1.173 23.043 1.00 96.31 198 ALA A N 1
ATOM 1422 C CA . ALA A 1 198 ? 7.845 -0.109 23.380 1.00 96.31 198 ALA A CA 1
ATOM 1423 C C . ALA A 1 198 ? 8.646 -1.264 22.780 1.00 96.31 198 ALA A C 1
ATOM 1425 O O . ALA A 1 198 ? 9.249 -1.161 21.713 1.00 96.31 198 ALA A O 1
ATOM 1426 N N . ALA A 1 199 ? 8.647 -2.394 2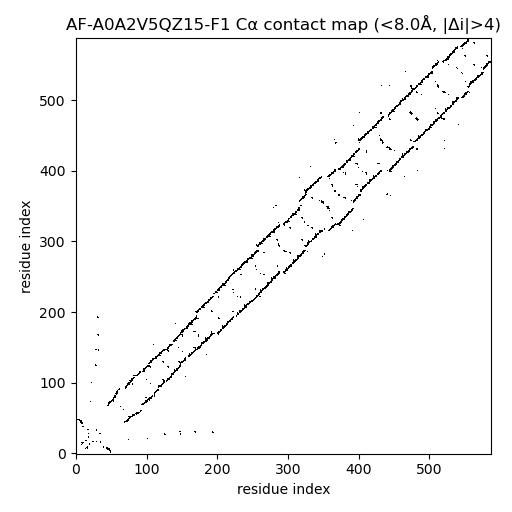3.488 1.00 97.69 199 ALA A N 1
ATOM 1427 C CA . ALA A 1 199 ? 9.198 -3.628 22.944 1.00 97.69 199 ALA A CA 1
ATOM 1428 C C . ALA A 1 199 ? 8.277 -4.216 21.865 1.00 97.69 199 ALA A C 1
ATOM 1430 O O . ALA A 1 199 ? 8.765 -4.720 20.868 1.00 97.69 199 ALA A O 1
ATOM 1431 N N . THR A 1 200 ? 6.964 -4.132 22.070 1.00 97.50 200 THR A N 1
ATOM 1432 C CA . THR A 1 200 ? 5.935 -4.661 21.170 1.00 97.50 200 THR A CA 1
ATOM 1433 C C . THR A 1 200 ? 4.749 -3.706 21.133 1.00 97.50 200 THR A C 1
ATOM 1435 O O . THR A 1 200 ? 4.442 -3.125 22.180 1.00 97.50 200 THR A O 1
ATOM 1438 N N . GLY A 1 201 ? 4.042 -3.596 20.011 1.00 97.19 201 GLY A N 1
ATOM 1439 C CA . GLY A 1 201 ? 2.856 -2.744 19.929 1.00 97.19 201 GLY A CA 1
ATOM 1440 C C . GLY A 1 201 ? 2.464 -2.360 18.507 1.00 97.19 201 GLY A C 1
ATOM 1441 O O . GLY A 1 201 ? 3.165 -2.675 17.552 1.00 97.19 201 GLY A O 1
ATOM 1442 N N . GLY A 1 202 ? 1.356 -1.641 18.366 1.00 97.94 202 GLY A N 1
ATOM 1443 C CA . GLY A 1 202 ? 0.931 -1.082 17.087 1.00 97.94 202 GLY A CA 1
ATOM 1444 C C . GLY A 1 202 ? 0.449 -2.090 16.040 1.00 97.94 202 GLY A C 1
ATOM 1445 O O . GLY A 1 202 ? 0.192 -1.693 14.908 1.00 97.94 202 GLY A O 1
ATOM 1446 N N . ASP A 1 203 ? 0.323 -3.376 16.367 1.00 98.81 203 ASP A N 1
ATOM 1447 C CA . ASP A 1 203 ? -0.214 -4.341 15.410 1.00 98.81 203 ASP A CA 1
ATOM 1448 C C . ASP A 1 203 ? -1.741 -4.238 15.345 1.00 98.81 203 ASP A C 1
ATOM 1450 O O . ASP A 1 203 ? -2.418 -4.224 16.377 1.00 98.81 203 ASP A O 1
ATOM 1454 N N . ILE A 1 204 ? -2.296 -4.239 14.134 1.00 98.94 204 ILE A N 1
ATOM 1455 C CA . ILE A 1 204 ? -3.736 -4.349 13.893 1.00 98.94 204 ILE A CA 1
ATOM 1456 C C . ILE A 1 204 ? -3.993 -5.615 13.087 1.00 98.94 204 ILE A C 1
ATOM 1458 O O . ILE A 1 204 ? -3.452 -5.798 11.999 1.00 98.94 204 ILE A O 1
ATOM 1462 N N . THR A 1 205 ? -4.831 -6.500 13.617 1.00 98.81 205 THR A N 1
ATOM 1463 C CA . THR A 1 205 ? -5.203 -7.761 12.977 1.00 98.81 205 THR A CA 1
ATOM 1464 C C . THR A 1 205 ? -6.715 -7.924 12.917 1.00 98.81 205 THR A C 1
ATOM 1466 O O . THR A 1 205 ? -7.382 -7.943 13.952 1.00 98.81 205 THR A O 1
ATOM 1469 N N . PHE A 1 206 ? -7.235 -8.134 11.711 1.00 98.75 206 PHE A N 1
ATOM 1470 C CA . PHE A 1 206 ? -8.596 -8.604 11.474 1.00 98.75 206 PHE A CA 1
ATOM 1471 C C . PHE A 1 206 ? -8.550 -10.011 10.886 1.00 98.75 206 PHE A C 1
ATOM 1473 O O . PHE A 1 206 ? -7.775 -10.299 9.974 1.00 98.75 206 PHE A O 1
ATOM 1480 N N . THR A 1 207 ? -9.355 -10.920 11.426 1.00 98.75 207 THR A N 1
ATOM 1481 C CA . THR A 1 207 ? -9.479 -12.288 10.920 1.00 98.75 207 THR A CA 1
ATOM 1482 C C . THR A 1 207 ? -10.945 -12.675 10.829 1.00 98.75 207 THR A C 1
ATOM 1484 O O . THR A 1 207 ? -11.623 -12.715 11.853 1.00 98.75 207 THR A O 1
ATOM 1487 N N . ALA A 1 208 ? -11.412 -12.981 9.620 1.00 98.69 208 ALA A N 1
ATOM 1488 C CA . ALA A 1 208 ? -12.748 -13.514 9.377 1.00 98.69 208 ALA A CA 1
ATOM 1489 C C . ALA A 1 208 ? -12.620 -14.926 8.795 1.00 98.69 208 ALA A C 1
ATOM 1491 O O . ALA A 1 208 ? -11.996 -15.120 7.751 1.00 98.69 208 ALA A O 1
ATOM 1492 N N . GLY A 1 209 ? -13.208 -15.915 9.470 1.00 98.56 209 GLY A N 1
ATOM 1493 C CA . GLY A 1 209 ? -13.330 -17.272 8.926 1.00 98.56 209 GLY A CA 1
ATOM 1494 C C . GLY A 1 209 ? -14.358 -17.377 7.790 1.00 98.56 209 GLY A C 1
ATOM 1495 O O . GLY A 1 209 ? -14.398 -18.389 7.092 1.00 98.56 209 GLY A O 1
ATOM 1496 N N . GLY A 1 210 ? -15.165 -16.332 7.596 1.00 98.50 210 GLY A N 1
ATOM 1497 C CA . GLY A 1 210 ? -15.982 -16.079 6.415 1.00 98.50 210 GLY A CA 1
ATOM 1498 C C . GLY A 1 210 ? -15.496 -14.844 5.650 1.00 98.50 210 GLY A C 1
ATOM 1499 O O . GLY A 1 210 ? -14.294 -14.636 5.480 1.00 98.50 210 GLY A O 1
ATOM 1500 N N . SER A 1 211 ? -16.432 -14.030 5.173 1.00 98.62 211 SER A N 1
ATOM 1501 C CA . SER A 1 211 ? -16.157 -12.794 4.433 1.00 98.62 211 SER A CA 1
ATOM 1502 C C . SER A 1 211 ? -16.042 -11.583 5.361 1.00 98.62 211 SER A C 1
ATOM 1504 O O . SER A 1 211 ? -16.574 -11.562 6.473 1.00 98.62 211 SER A O 1
ATOM 1506 N N . PHE A 1 212 ? -15.370 -10.543 4.876 1.00 98.88 212 PHE A N 1
ATOM 1507 C CA . PHE A 1 212 ? -15.319 -9.231 5.504 1.00 98.88 212 PHE A CA 1
ATOM 1508 C C . PHE A 1 212 ? -16.002 -8.208 4.595 1.00 98.88 212 PHE A C 1
ATOM 1510 O O . PHE A 1 212 ? -15.615 -8.053 3.436 1.00 98.88 212 PHE A O 1
ATOM 1517 N N . SER A 1 213 ? -16.970 -7.456 5.118 1.00 98.75 213 SER A N 1
ATOM 1518 C CA . SER A 1 213 ? -17.597 -6.360 4.376 1.00 98.75 213 SER A CA 1
ATOM 1519 C C . SER A 1 213 ? -17.762 -5.093 5.207 1.00 98.75 213 SER A C 1
ATOM 1521 O O . SER A 1 213 ? -18.215 -5.169 6.347 1.00 98.75 213 SER A O 1
ATOM 1523 N N . ALA A 1 214 ? -17.472 -3.936 4.612 1.00 98.75 214 ALA A N 1
ATOM 1524 C CA . ALA A 1 214 ? -17.729 -2.614 5.192 1.00 98.75 214 ALA A CA 1
ATOM 1525 C C . ALA A 1 214 ? -18.180 -1.605 4.119 1.00 98.75 214 ALA A C 1
ATOM 1527 O O . ALA A 1 214 ? -18.064 -1.863 2.926 1.00 98.75 214 ALA A O 1
ATOM 1528 N N . SER A 1 215 ? -18.695 -0.436 4.494 1.00 98.50 215 SER A N 1
ATOM 1529 C CA . SER A 1 215 ? -18.890 0.698 3.569 1.00 98.50 215 SER A CA 1
ATOM 1530 C C . SER A 1 215 ? -17.546 1.236 3.076 1.00 98.50 215 SER A C 1
ATOM 1532 O O . SER A 1 215 ? -17.322 1.323 1.866 1.00 98.50 215 SER A O 1
ATOM 1534 N N . THR A 1 216 ? -16.643 1.500 4.020 1.00 98.69 216 THR A N 1
ATOM 1535 C CA . THR A 1 216 ? -15.234 1.847 3.809 1.00 98.69 216 THR A CA 1
ATOM 1536 C C . THR A 1 216 ? -14.383 1.117 4.843 1.00 98.69 216 THR A C 1
ATOM 1538 O O . THR A 1 216 ? -14.876 0.766 5.921 1.00 98.69 216 THR A O 1
ATOM 1541 N N . VAL A 1 217 ? -13.107 0.910 4.536 1.00 98.81 217 VAL A N 1
ATOM 1542 C CA . VAL A 1 217 ? -12.120 0.355 5.468 1.00 98.81 217 VAL A CA 1
ATOM 1543 C C . VAL A 1 217 ? -10.996 1.363 5.633 1.00 98.81 217 VAL A C 1
ATOM 1545 O O . VAL A 1 217 ? -10.398 1.765 4.645 1.00 98.81 217 VAL A O 1
ATOM 1548 N N . ASP A 1 218 ? -10.712 1.762 6.867 1.00 98.69 218 ASP A N 1
ATOM 1549 C CA . ASP A 1 218 ? -9.575 2.614 7.207 1.00 98.69 218 ASP A CA 1
ATOM 1550 C C . ASP A 1 218 ? -8.805 1.998 8.377 1.00 98.69 218 ASP A C 1
ATOM 1552 O O . ASP A 1 218 ? -9.353 1.796 9.468 1.00 98.69 218 ASP A O 1
ATOM 1556 N N . VAL A 1 219 ? -7.549 1.637 8.132 1.00 98.88 219 VAL A N 1
ATOM 1557 C CA . VAL A 1 219 ? -6.680 0.975 9.103 1.00 98.88 219 VAL A CA 1
ATOM 1558 C C . VAL A 1 219 ? -5.342 1.698 9.162 1.00 98.88 219 VAL A C 1
ATOM 1560 O O . VAL A 1 219 ? -4.618 1.753 8.170 1.00 98.88 219 VAL A O 1
ATOM 1563 N N . GLN A 1 220 ? -4.978 2.200 10.340 1.00 98.69 220 GLN A N 1
ATOM 1564 C CA . GLN A 1 220 ? -3.775 3.007 10.514 1.00 98.69 220 GLN A CA 1
ATOM 1565 C C . GLN A 1 220 ? -2.956 2.600 11.740 1.00 98.69 220 GLN A C 1
ATOM 1567 O O . GLN A 1 220 ? -3.473 2.517 12.854 1.00 98.69 220 GLN A O 1
ATOM 1572 N N . ALA A 1 221 ? -1.651 2.419 11.552 1.00 98.50 221 ALA A N 1
ATOM 1573 C CA . ALA A 1 221 ? -0.685 2.363 12.643 1.00 98.50 221 ALA A CA 1
ATOM 1574 C C . ALA A 1 221 ? 0.286 3.539 12.531 1.00 98.50 221 ALA A C 1
ATOM 1576 O O . ALA A 1 221 ? 0.964 3.686 11.515 1.00 98.50 221 ALA A O 1
ATOM 1577 N N . THR A 1 222 ? 0.377 4.340 13.588 1.00 97.81 222 THR A N 1
ATOM 1578 C CA . THR A 1 222 ? 1.294 5.479 13.668 1.00 97.81 222 THR A CA 1
ATOM 1579 C C . THR A 1 222 ? 2.357 5.213 14.725 1.00 97.81 222 THR A C 1
ATOM 1581 O O . THR A 1 222 ? 2.050 4.780 15.837 1.00 97.81 222 THR A O 1
ATOM 1584 N N . VAL A 1 223 ? 3.618 5.466 14.379 1.00 97.88 223 VAL A N 1
ATOM 1585 C CA . VAL A 1 223 ? 4.736 5.519 15.324 1.00 97.88 223 VAL A CA 1
ATOM 1586 C C . VAL A 1 223 ? 5.185 6.964 15.437 1.00 97.88 223 VAL A C 1
ATOM 1588 O O . VAL A 1 223 ? 5.733 7.531 14.491 1.00 97.88 223 VAL A O 1
ATOM 1591 N N . GLU A 1 224 ? 4.933 7.553 16.603 1.00 95.38 224 GLU A N 1
ATOM 1592 C CA . GLU A 1 224 ? 5.116 8.985 16.814 1.00 95.38 224 GLU A CA 1
ATOM 1593 C C . GLU A 1 224 ? 6.586 9.427 16.735 1.00 95.38 224 GLU A C 1
ATOM 1595 O O . GLU A 1 224 ? 7.519 8.639 16.953 1.00 95.38 224 GLU A O 1
ATOM 1600 N N . PRO A 1 225 ? 6.826 10.724 16.489 1.00 94.44 225 PRO A N 1
ATOM 1601 C CA . PRO A 1 225 ? 8.163 11.273 16.407 1.00 94.44 225 PRO A CA 1
ATOM 1602 C C . PRO A 1 225 ? 9.085 10.947 17.579 1.00 94.44 225 PRO A C 1
ATOM 1604 O O . PRO A 1 225 ? 8.788 11.213 18.745 1.00 94.44 225 PRO A O 1
ATOM 1607 N N . GLY A 1 226 ? 10.267 10.415 17.257 1.00 94.62 226 GLY A N 1
ATOM 1608 C CA . GLY A 1 226 ? 11.284 10.049 18.244 1.00 94.62 226 GLY A CA 1
ATOM 1609 C C . GLY A 1 226 ? 10.963 8.795 19.064 1.00 94.62 226 GLY A C 1
ATOM 1610 O O . GLY A 1 226 ? 11.741 8.455 19.962 1.00 94.62 226 GLY A O 1
ATOM 1611 N N . VAL A 1 227 ? 9.861 8.099 18.769 1.00 97.38 227 VAL A N 1
ATOM 1612 C CA . VAL A 1 227 ? 9.520 6.821 19.395 1.00 97.38 227 VAL A CA 1
ATOM 1613 C C . VAL A 1 227 ? 10.293 5.683 18.738 1.00 97.38 227 VAL A C 1
ATOM 1615 O O . VAL A 1 227 ? 10.442 5.619 17.522 1.00 97.38 227 VAL A O 1
ATOM 1618 N N . THR A 1 228 ? 10.793 4.760 19.560 1.00 98.25 228 THR A N 1
ATOM 1619 C CA . THR A 1 228 ? 11.360 3.483 19.120 1.00 98.25 228 THR A CA 1
ATOM 1620 C C . THR A 1 228 ? 10.438 2.331 19.502 1.00 98.25 228 THR A C 1
ATOM 1622 O O . THR A 1 228 ? 10.232 2.055 20.687 1.00 98.25 228 THR A O 1
ATOM 1625 N N . LEU A 1 229 ? 9.936 1.632 18.492 1.00 98.50 229 LEU A N 1
ATOM 1626 C CA . LEU A 1 229 ? 9.209 0.378 18.604 1.00 98.50 229 LEU A CA 1
ATOM 1627 C C . LEU A 1 229 ? 10.129 -0.765 18.162 1.00 98.50 229 LEU A C 1
ATOM 1629 O O . LEU A 1 229 ? 10.626 -0.760 17.036 1.00 98.50 229 LEU A O 1
ATOM 1633 N N . ASN A 1 230 ? 10.397 -1.738 19.035 1.00 98.44 230 ASN A N 1
ATOM 1634 C CA . ASN A 1 230 ? 11.281 -2.845 18.657 1.00 98.44 230 ASN A CA 1
ATOM 1635 C C . ASN A 1 230 ? 10.583 -3.809 17.690 1.00 98.44 230 ASN A C 1
ATOM 1637 O O . ASN A 1 230 ? 11.144 -4.117 16.646 1.00 98.44 230 ASN A O 1
ATOM 1641 N N . ASP A 1 231 ? 9.364 -4.237 18.011 1.00 98.44 231 ASP A N 1
ATOM 1642 C CA . ASP A 1 231 ? 8.569 -5.144 17.188 1.00 98.44 231 ASP A CA 1
ATOM 1643 C C . ASP A 1 231 ? 7.135 -4.614 17.027 1.00 98.44 231 ASP A C 1
ATOM 1645 O O . ASP A 1 231 ? 6.479 -4.308 18.023 1.00 98.44 231 ASP A O 1
ATOM 1649 N N . GLY A 1 232 ? 6.622 -4.533 15.799 1.00 98.19 232 GLY A N 1
ATOM 1650 C CA . GLY A 1 232 ? 5.190 -4.322 15.560 1.00 98.19 232 GLY A CA 1
ATOM 1651 C C . GLY A 1 232 ? 4.852 -3.312 14.464 1.00 98.19 232 GLY A C 1
ATOM 1652 O O . GLY A 1 232 ? 5.533 -3.262 13.439 1.00 98.19 232 GLY A O 1
ATOM 1653 N N . ALA A 1 233 ? 3.788 -2.529 14.662 1.00 98.50 233 ALA A N 1
ATOM 1654 C CA . ALA A 1 233 ? 3.204 -1.648 13.644 1.00 98.50 233 ALA A CA 1
ATOM 1655 C C . ALA A 1 233 ? 2.794 -2.391 12.357 1.00 98.50 233 ALA A C 1
ATOM 1657 O O . ALA A 1 233 ? 2.862 -1.829 11.266 1.00 98.50 233 ALA A O 1
ATOM 1658 N N . ASN A 1 234 ? 2.424 -3.673 12.455 1.00 98.81 234 ASN A N 1
ATOM 1659 C CA . ASN A 1 234 ? 1.974 -4.449 11.303 1.00 98.81 234 ASN A CA 1
ATOM 1660 C C . ASN A 1 234 ? 0.456 -4.357 11.142 1.00 98.81 234 ASN A C 1
ATOM 1662 O O . ASN A 1 234 ? -0.294 -4.469 12.111 1.00 98.81 234 ASN A O 1
ATOM 1666 N N . LEU A 1 235 ? -0.002 -4.243 9.900 1.00 98.88 235 LEU A N 1
ATOM 1667 C CA . LEU A 1 235 ? -1.416 -4.298 9.542 1.00 98.88 235 LEU A CA 1
ATOM 1668 C C . LEU A 1 235 ? -1.687 -5.634 8.855 1.00 98.88 235 LEU A C 1
ATOM 1670 O O . LEU A 1 235 ? -1.030 -5.965 7.871 1.00 98.88 235 LEU A O 1
ATOM 1674 N N . THR A 1 236 ? -2.615 -6.431 9.380 1.00 98.88 236 THR A N 1
ATOM 1675 C CA . THR A 1 236 ? -2.909 -7.773 8.862 1.00 98.88 236 THR A CA 1
ATOM 1676 C C . THR A 1 236 ? -4.409 -8.010 8.736 1.00 98.88 236 THR A C 1
ATOM 1678 O O . THR A 1 236 ? -5.131 -7.993 9.731 1.00 98.88 236 THR A O 1
ATOM 1681 N N . LEU A 1 237 ? -4.873 -8.308 7.525 1.00 98.69 237 LEU A N 1
ATOM 1682 C CA . LEU A 1 237 ? -6.216 -8.825 7.260 1.00 98.69 237 LEU A CA 1
ATOM 1683 C C . LEU A 1 237 ? -6.110 -10.254 6.726 1.00 98.69 237 LEU A C 1
ATOM 1685 O O . LEU A 1 237 ? -5.496 -10.472 5.685 1.00 98.69 237 LEU A O 1
ATOM 1689 N N . ASN A 1 238 ? -6.732 -11.206 7.425 1.00 98.75 238 ASN A N 1
ATOM 1690 C CA . ASN A 1 238 ? -6.811 -12.616 7.033 1.00 98.75 238 ASN A CA 1
ATOM 1691 C C . ASN A 1 238 ? -8.278 -13.020 6.854 1.00 98.75 238 ASN A C 1
ATOM 1693 O O . ASN A 1 238 ? -8.997 -13.190 7.841 1.00 98.75 238 ASN A O 1
ATOM 1697 N N . ILE A 1 239 ? -8.731 -13.158 5.614 1.00 98.88 239 ILE A N 1
ATOM 1698 C CA . ILE A 1 239 ? -10.139 -13.384 5.279 1.00 98.88 239 ILE A CA 1
ATOM 1699 C C . ILE A 1 239 ? -10.259 -14.697 4.503 1.00 98.88 239 ILE A C 1
ATOM 1701 O O . ILE A 1 239 ? -9.626 -14.851 3.463 1.00 98.88 239 ILE A O 1
ATOM 1705 N N . SER A 1 240 ? -11.059 -15.649 4.986 1.00 98.75 240 SER A N 1
ATOM 1706 C CA . SER A 1 240 ? -11.264 -16.931 4.284 1.00 98.75 240 SER A CA 1
ATOM 1707 C C . SER A 1 240 ? -12.325 -16.871 3.177 1.00 98.75 240 SER A C 1
ATOM 1709 O O . SER A 1 240 ? -12.409 -17.772 2.345 1.00 98.75 240 SER A O 1
ATOM 1711 N N . GLY A 1 241 ? -13.169 -15.841 3.182 1.00 98.69 241 GLY A N 1
ATOM 1712 C CA . GLY A 1 241 ? -14.100 -15.507 2.108 1.00 98.69 241 GLY A CA 1
ATOM 1713 C C . GLY A 1 241 ? -13.612 -14.309 1.299 1.00 98.69 241 GLY A C 1
ATOM 1714 O O . GLY A 1 241 ? -12.426 -14.198 0.995 1.00 98.69 241 GLY A O 1
ATOM 1715 N N . ASP A 1 242 ? -14.534 -13.401 0.987 1.00 98.88 242 ASP A N 1
ATOM 1716 C CA . ASP A 1 242 ? -14.254 -12.199 0.201 1.00 98.88 242 ASP A CA 1
ATOM 1717 C C . ASP A 1 242 ? -14.004 -10.980 1.101 1.00 98.88 242 ASP A C 1
ATOM 1719 O O . ASP A 1 242 ? -14.573 -10.870 2.190 1.00 98.88 242 ASP A O 1
ATOM 1723 N N . LEU A 1 243 ? -13.201 -10.028 0.622 1.00 98.75 243 LEU A N 1
ATOM 1724 C CA . LEU A 1 243 ? -13.140 -8.667 1.161 1.00 98.75 243 LEU A CA 1
ATOM 1725 C C . LEU A 1 243 ? -13.948 -7.737 0.253 1.00 98.75 243 LEU A C 1
ATOM 1727 O O . LEU A 1 243 ? -13.620 -7.580 -0.922 1.00 98.75 243 LEU A O 1
ATOM 1731 N N . VAL A 1 244 ? -14.968 -7.080 0.805 1.00 98.75 244 VAL A N 1
ATOM 1732 C CA . VAL A 1 244 ? -15.853 -6.184 0.051 1.00 98.75 244 VAL A CA 1
ATOM 1733 C C . VAL A 1 244 ? -15.959 -4.819 0.728 1.00 98.75 244 VAL A C 1
ATOM 1735 O O . VAL A 1 244 ? -16.404 -4.726 1.872 1.00 98.75 244 VAL A O 1
ATOM 1738 N N . THR A 1 245 ? -15.645 -3.737 0.014 1.00 98.62 245 THR A N 1
ATOM 1739 C CA . THR A 1 245 ? -16.221 -2.430 0.367 1.00 98.62 245 THR A CA 1
ATOM 1740 C C . THR A 1 245 ? -17.510 -2.224 -0.416 1.00 98.62 245 THR A C 1
ATOM 1742 O O . THR A 1 245 ? -17.628 -2.657 -1.557 1.00 98.62 245 THR A O 1
ATOM 1745 N N . THR A 1 246 ? -18.525 -1.625 0.200 1.00 97.75 246 THR A N 1
ATOM 1746 C CA . THR A 1 246 ? -19.865 -1.492 -0.399 1.00 97.75 246 THR A CA 1
ATOM 1747 C C . THR A 1 246 ? -20.149 -0.098 -0.945 1.00 97.75 246 THR A C 1
ATOM 1749 O O . THR A 1 246 ? -21.141 0.074 -1.653 1.00 97.75 246 THR A O 1
ATOM 1752 N N . SER A 1 247 ? -19.290 0.890 -0.670 1.00 95.25 247 SER A N 1
ATOM 1753 C CA . SER A 1 247 ? -19.468 2.243 -1.211 1.00 95.25 247 SER A CA 1
ATOM 1754 C C . SER A 1 247 ? -18.205 3.081 -1.410 1.00 95.25 247 SER A C 1
ATOM 1756 O O . SER A 1 247 ? -18.310 4.104 -2.073 1.00 95.25 247 SER A O 1
ATOM 1758 N N . GLY A 1 248 ? -17.066 2.747 -0.796 1.00 95.88 248 GLY A N 1
ATOM 1759 C CA . GLY A 1 248 ? -15.864 3.577 -0.915 1.00 95.88 248 GLY A CA 1
ATOM 1760 C C . GLY A 1 248 ? -14.563 2.818 -0.699 1.00 95.88 248 GLY A C 1
ATOM 1761 O O . GLY A 1 248 ? -14.481 1.622 -0.974 1.00 95.88 248 GLY A O 1
ATOM 1762 N N . ASP A 1 249 ? -13.548 3.529 -0.223 1.00 98.31 249 ASP A N 1
ATOM 1763 C CA . ASP A 1 249 ? -12.161 3.065 -0.239 1.00 98.31 249 ASP A CA 1
ATOM 1764 C C . ASP A 1 249 ? -11.858 1.976 0.802 1.00 98.31 249 ASP A C 1
ATOM 1766 O O . ASP A 1 249 ? -12.545 1.834 1.824 1.00 98.31 249 ASP A O 1
ATOM 1770 N N . ALA A 1 250 ? -10.783 1.233 0.541 1.00 98.75 250 ALA A N 1
ATOM 1771 C CA . ALA A 1 250 ? -10.084 0.427 1.532 1.00 98.75 250 ALA A CA 1
ATOM 1772 C C . ALA A 1 250 ? -8.645 0.939 1.670 1.00 98.75 250 ALA A C 1
ATOM 1774 O O . ALA A 1 250 ? -7.844 0.787 0.750 1.00 98.75 250 ALA A O 1
ATOM 1775 N N . THR A 1 251 ? -8.322 1.520 2.821 1.00 98.81 251 THR A N 1
ATOM 1776 C CA . THR A 1 251 ? -7.056 2.203 3.091 1.00 98.81 251 THR A CA 1
ATOM 1777 C C . THR A 1 251 ? -6.324 1.545 4.252 1.00 98.81 251 THR A C 1
ATOM 1779 O O . THR A 1 251 ? -6.895 1.314 5.319 1.00 98.81 251 THR A O 1
ATOM 1782 N N . PHE A 1 252 ? -5.038 1.270 4.043 1.00 98.88 252 PHE A N 1
ATOM 1783 C CA . PHE A 1 252 ? -4.130 0.732 5.048 1.00 98.88 252 PHE A CA 1
ATOM 1784 C C . PHE A 1 252 ? -2.862 1.575 5.071 1.00 98.88 252 PHE A C 1
ATOM 1786 O O . PHE A 1 252 ? -2.139 1.626 4.075 1.00 98.88 252 PHE A O 1
ATOM 1793 N N . THR A 1 253 ? -2.575 2.197 6.211 1.00 98.75 253 THR A N 1
ATOM 1794 C CA . THR A 1 253 ? -1.469 3.147 6.339 1.00 98.75 253 THR A CA 1
ATOM 1795 C C . THR A 1 253 ? -0.610 2.828 7.549 1.00 98.75 253 THR A C 1
ATOM 1797 O O . THR A 1 253 ? -1.078 2.800 8.686 1.00 98.75 253 THR A O 1
ATOM 1800 N N . ILE A 1 254 ? 0.681 2.645 7.314 1.00 98.69 254 ILE A N 1
ATOM 1801 C CA . ILE A 1 254 ? 1.697 2.650 8.363 1.00 98.69 254 ILE A CA 1
ATOM 1802 C C . ILE A 1 254 ? 2.424 3.977 8.259 1.00 98.69 254 ILE A C 1
ATOM 1804 O O . ILE A 1 254 ? 3.068 4.233 7.248 1.00 98.69 254 ILE A O 1
ATOM 1808 N N . GLN A 1 255 ? 2.337 4.796 9.299 1.00 97.12 255 GLN A N 1
ATOM 1809 C CA . GLN A 1 255 ? 2.992 6.094 9.368 1.00 97.12 255 GLN A CA 1
ATOM 1810 C C . GLN A 1 255 ? 4.147 6.037 10.366 1.00 97.12 255 GLN A C 1
ATOM 1812 O O . GLN A 1 255 ? 3.951 5.938 11.577 1.00 97.12 255 GLN A O 1
ATOM 1817 N N . ASN A 1 256 ? 5.369 6.098 9.849 1.00 96.56 256 ASN A N 1
ATOM 1818 C CA . ASN A 1 256 ? 6.604 6.124 10.621 1.00 96.56 256 ASN A CA 1
ATOM 1819 C C . ASN A 1 256 ? 7.454 7.312 10.168 1.00 96.56 256 ASN A C 1
ATOM 1821 O O . ASN A 1 256 ? 8.496 7.155 9.537 1.00 96.56 256 ASN A O 1
ATOM 1825 N N . THR A 1 257 ? 7.014 8.520 10.502 1.00 88.44 257 THR A N 1
ATOM 1826 C CA . THR A 1 257 ? 7.749 9.746 10.174 1.00 88.44 257 THR A CA 1
ATOM 1827 C C . THR A 1 257 ? 8.537 10.181 11.400 1.00 88.44 257 THR A C 1
ATOM 1829 O O . THR A 1 257 ? 7.959 10.465 12.444 1.00 88.44 257 THR A O 1
ATOM 1832 N N . THR A 1 258 ? 9.870 10.221 11.312 1.00 91.69 258 THR A N 1
ATOM 1833 C CA . THR A 1 258 ? 10.832 10.447 12.422 1.00 91.69 258 THR A CA 1
ATOM 1834 C C . THR A 1 258 ? 10.848 9.399 13.548 1.00 91.69 258 THR A C 1
ATOM 1836 O O . THR A 1 258 ? 11.677 9.492 14.460 1.00 91.69 258 THR A O 1
ATOM 1839 N N . GLY A 1 259 ? 9.954 8.411 13.506 1.00 96.12 259 GLY A N 1
ATOM 1840 C CA . GLY A 1 259 ? 9.959 7.252 14.391 1.00 96.12 259 GLY A CA 1
ATOM 1841 C C . GLY A 1 259 ? 11.011 6.210 13.997 1.00 96.12 259 GLY A C 1
ATOM 1842 O O . GLY A 1 259 ? 11.700 6.305 12.975 1.00 96.12 259 GLY A O 1
ATOM 1843 N N . THR A 1 260 ? 11.169 5.197 14.845 1.00 98.25 260 THR A N 1
ATOM 1844 C CA . THR A 1 260 ? 11.994 4.017 14.575 1.00 98.25 260 THR A CA 1
ATOM 1845 C C . THR A 1 260 ? 11.193 2.751 14.836 1.00 98.25 260 THR A C 1
ATOM 1847 O O . THR A 1 260 ? 10.832 2.471 15.976 1.00 98.25 260 THR A O 1
ATOM 1850 N N . ILE A 1 261 ? 11.000 1.936 13.804 1.00 98.69 261 ILE A N 1
ATOM 1851 C CA . ILE A 1 261 ? 10.526 0.554 13.915 1.00 98.69 261 ILE A CA 1
ATOM 1852 C C . ILE A 1 261 ? 11.748 -0.343 13.727 1.00 98.69 261 ILE A C 1
ATOM 1854 O O . ILE A 1 261 ? 12.406 -0.276 12.696 1.00 98.69 261 ILE A O 1
ATOM 1858 N N . THR A 1 262 ? 12.114 -1.174 14.702 1.00 98.62 262 THR A N 1
ATOM 1859 C CA . THR A 1 262 ? 13.277 -2.069 14.534 1.00 98.62 262 THR A CA 1
ATOM 1860 C C . THR A 1 262 ? 12.914 -3.276 13.674 1.00 98.62 262 THR A C 1
ATOM 1862 O O . THR A 1 262 ? 13.677 -3.631 12.780 1.00 98.62 262 THR A O 1
ATOM 1865 N N . ASN A 1 263 ? 11.745 -3.870 13.900 1.00 98.56 263 ASN A N 1
ATOM 1866 C CA . ASN A 1 263 ? 11.212 -4.987 13.134 1.00 98.56 263 ASN A CA 1
ATOM 1867 C C . ASN A 1 263 ? 9.683 -4.855 12.996 1.00 98.56 263 ASN A C 1
ATOM 1869 O O . ASN A 1 263 ? 8.974 -4.711 13.988 1.00 98.56 263 ASN A O 1
ATOM 1873 N N . GLY A 1 264 ? 9.167 -4.891 11.769 1.00 98.38 264 GLY A N 1
ATOM 1874 C CA . GLY A 1 264 ? 7.739 -4.741 11.487 1.00 98.38 264 GLY A CA 1
ATOM 1875 C C . GLY A 1 264 ? 7.445 -3.677 10.434 1.00 98.38 264 GLY A C 1
ATOM 1876 O O . GLY A 1 264 ? 8.164 -3.568 9.443 1.00 98.38 264 GLY A O 1
ATOM 1877 N N . GLY A 1 265 ? 6.369 -2.913 10.613 1.00 98.44 265 GLY A N 1
ATOM 1878 C CA . GLY A 1 265 ? 5.943 -1.936 9.611 1.00 98.44 265 GLY A CA 1
ATOM 1879 C C . GLY A 1 265 ? 5.511 -2.595 8.294 1.00 98.44 265 GLY A C 1
ATOM 1880 O O . GLY A 1 265 ? 5.838 -2.094 7.220 1.00 98.44 265 GLY A O 1
ATOM 1881 N N . ASN A 1 266 ? 4.850 -3.757 8.364 1.00 98.88 266 ASN A N 1
ATOM 1882 C CA . ASN A 1 266 ? 4.381 -4.490 7.187 1.00 98.88 266 ASN A CA 1
ATOM 1883 C C . ASN A 1 266 ? 2.859 -4.415 7.042 1.00 98.88 266 ASN A C 1
ATOM 1885 O O . ASN A 1 266 ? 2.133 -4.515 8.030 1.00 98.88 266 ASN A O 1
ATOM 1889 N N . ILE A 1 267 ? 2.383 -4.346 5.802 1.00 98.94 267 ILE A N 1
ATOM 1890 C CA . ILE A 1 267 ? 0.968 -4.483 5.449 1.00 98.94 267 ILE A CA 1
ATOM 1891 C C . ILE A 1 267 ? 0.771 -5.840 4.776 1.00 98.94 267 ILE A C 1
ATOM 1893 O O . ILE A 1 267 ? 1.442 -6.154 3.795 1.00 98.94 267 ILE A O 1
ATOM 1897 N N . THR A 1 268 ? -0.146 -6.648 5.304 1.00 98.88 268 THR A N 1
ATOM 1898 C CA . THR A 1 268 ? -0.509 -7.960 4.759 1.00 98.88 268 THR A CA 1
ATOM 1899 C C . THR A 1 268 ? -2.019 -8.056 4.576 1.00 98.88 268 THR A C 1
ATOM 1901 O O . THR A 1 268 ? -2.777 -7.984 5.542 1.00 98.88 268 THR A O 1
ATOM 1904 N N . LEU A 1 269 ? -2.450 -8.264 3.335 1.00 98.75 269 LEU A N 1
ATOM 1905 C CA . LEU A 1 269 ? -3.827 -8.579 2.976 1.00 98.75 269 LEU A CA 1
ATOM 1906 C C . LEU A 1 269 ? -3.863 -9.989 2.377 1.00 98.75 269 LEU A C 1
ATOM 1908 O O . LEU A 1 269 ? -3.406 -10.195 1.257 1.00 98.75 269 LEU A O 1
ATOM 1912 N N . SER A 1 270 ? -4.386 -10.954 3.130 1.00 98.81 270 SER A N 1
ATOM 1913 C CA . SER A 1 270 ? -4.550 -12.348 2.710 1.00 98.81 270 SER A CA 1
ATOM 1914 C C . SER A 1 270 ? -6.035 -12.677 2.632 1.00 98.81 270 SER A C 1
ATOM 1916 O O . SER A 1 270 ? -6.707 -12.760 3.660 1.00 98.81 270 SER A O 1
ATOM 1918 N N . VAL A 1 271 ? -6.545 -12.862 1.419 1.00 98.94 271 VAL A N 1
ATOM 1919 C CA . VAL A 1 271 ? -7.962 -13.124 1.146 1.00 98.94 271 VAL A CA 1
ATOM 1920 C C . VAL A 1 271 ? -8.070 -14.407 0.330 1.00 98.94 271 VAL A C 1
ATOM 1922 O O . VAL A 1 271 ? -7.601 -14.460 -0.799 1.00 98.94 271 VAL A O 1
ATOM 1925 N N . ASP A 1 272 ? -8.661 -15.465 0.878 1.00 98.81 272 ASP A N 1
ATOM 1926 C CA . ASP A 1 272 ? -8.796 -16.737 0.153 1.00 98.81 272 ASP A CA 1
ATOM 1927 C C . ASP A 1 272 ? -9.805 -16.623 -1.009 1.00 98.81 272 ASP A C 1
ATOM 1929 O O . ASP A 1 272 ? -9.702 -17.354 -1.995 1.00 98.81 272 ASP A O 1
ATOM 1933 N N . GLY A 1 273 ? -10.773 -15.706 -0.910 1.00 98.75 273 GLY A N 1
ATOM 1934 C CA . GLY A 1 273 ? -11.696 -15.331 -1.980 1.00 98.75 273 GLY A CA 1
ATOM 1935 C C . GLY A 1 273 ? -11.202 -14.149 -2.819 1.00 98.75 273 GLY A C 1
ATOM 1936 O O . GLY A 1 273 ? -10.007 -14.004 -3.099 1.00 98.75 273 GLY A O 1
ATOM 1937 N N . SER A 1 274 ? -12.142 -13.308 -3.239 1.00 98.88 274 SER A N 1
ATOM 1938 C CA . SER A 1 274 ? -11.892 -12.104 -4.034 1.00 98.88 274 SER A CA 1
ATOM 1939 C C . SER A 1 274 ? -11.814 -10.847 -3.164 1.00 98.88 274 SER A C 1
ATOM 1941 O O . SER A 1 274 ? -12.406 -10.761 -2.087 1.00 98.88 274 SER A O 1
ATOM 1943 N N . VAL A 1 275 ? -11.124 -9.826 -3.668 1.00 98.88 275 VAL A N 1
ATOM 1944 C CA . VAL A 1 275 ? -11.169 -8.461 -3.131 1.00 98.88 275 VAL A CA 1
ATOM 1945 C C . VAL A 1 275 ? -11.964 -7.594 -4.104 1.00 98.88 275 VAL A C 1
ATOM 1947 O O . VAL A 1 275 ? -11.647 -7.543 -5.291 1.00 98.88 275 VAL A O 1
ATOM 1950 N N . SER A 1 276 ? -12.989 -6.904 -3.609 1.00 98.62 276 SER A N 1
ATOM 1951 C CA . SER A 1 276 ? -13.812 -5.976 -4.388 1.00 98.62 276 SER A CA 1
ATOM 1952 C C . SER A 1 276 ? -13.983 -4.664 -3.631 1.00 98.62 276 SER A C 1
ATOM 1954 O O . SER A 1 276 ? -14.717 -4.619 -2.643 1.00 98.62 276 SER A O 1
ATOM 1956 N N . THR A 1 277 ? -13.377 -3.581 -4.112 1.00 98.31 277 THR A N 1
ATOM 1957 C CA . THR A 1 277 ? -13.592 -2.239 -3.559 1.00 98.31 277 THR A CA 1
ATOM 1958 C C . THR A 1 277 ? -14.423 -1.374 -4.506 1.00 98.31 277 THR A C 1
ATOM 1960 O O . THR A 1 277 ? -14.184 -1.360 -5.707 1.00 98.31 277 THR A O 1
ATOM 1963 N N . GLN A 1 278 ? -15.404 -0.642 -3.971 1.00 97.81 278 GLN A N 1
ATOM 1964 C CA . GLN A 1 278 ? -16.216 0.353 -4.711 1.00 97.81 278 GLN A CA 1
ATOM 1965 C C . GLN A 1 278 ? -15.541 1.734 -4.768 1.00 97.81 278 GLN A C 1
ATOM 1967 O O . GLN A 1 278 ? -16.208 2.746 -4.939 1.00 97.81 278 GLN A O 1
ATOM 1972 N N . GLY A 1 279 ? -14.249 1.767 -4.471 1.00 98.12 279 GLY A N 1
ATOM 1973 C CA . GLY A 1 279 ? -13.400 2.942 -4.384 1.00 98.12 279 GLY A CA 1
ATOM 1974 C C . GLY A 1 279 ? -11.949 2.504 -4.542 1.00 98.12 279 GLY A C 1
ATOM 1975 O O . GLY A 1 279 ? -11.673 1.385 -5.002 1.00 98.12 279 GLY A O 1
ATOM 1976 N N . GLN A 1 280 ? -11.015 3.352 -4.128 1.00 98.62 280 GLN A N 1
ATOM 1977 C CA . GLN A 1 280 ? -9.592 3.047 -4.203 1.00 98.62 280 GLN A CA 1
ATOM 1978 C C . GLN A 1 280 ? -9.189 1.977 -3.175 1.00 98.62 280 GLN A C 1
ATOM 1980 O O . GLN A 1 280 ? -9.576 2.034 -2.007 1.00 98.62 280 GLN A O 1
ATOM 1985 N N . LEU A 1 281 ? -8.350 1.027 -3.593 1.00 98.88 281 LEU A N 1
ATOM 1986 C CA . LEU A 1 281 ? -7.538 0.232 -2.671 1.00 98.88 281 LEU A CA 1
ATOM 1987 C C . LEU A 1 281 ? -6.196 0.944 -2.459 1.00 98.88 281 LEU A C 1
ATOM 1989 O O . LEU A 1 281 ? -5.378 1.013 -3.380 1.00 98.88 281 LEU A O 1
ATOM 1993 N N . SER A 1 282 ? -5.980 1.469 -1.253 1.00 98.81 282 SER A N 1
ATOM 1994 C CA . SER A 1 282 ? -4.787 2.227 -0.872 1.00 98.81 282 SER A CA 1
ATOM 1995 C C . SER A 1 282 ? -3.961 1.482 0.178 1.00 98.81 282 SER A C 1
ATOM 1997 O O . SER A 1 282 ? -4.472 1.080 1.225 1.00 98.81 282 SER A O 1
ATOM 1999 N N . LEU A 1 283 ? -2.677 1.267 -0.106 1.00 98.88 283 LEU A N 1
ATOM 2000 C CA . LEU A 1 283 ? -1.742 0.528 0.748 1.00 98.88 283 LEU A CA 1
ATOM 2001 C C . LEU A 1 283 ? -0.453 1.339 0.876 1.00 98.88 283 LEU A C 1
ATOM 2003 O O . LEU A 1 283 ? 0.293 1.461 -0.094 1.00 98.88 283 LEU A O 1
ATOM 2007 N N . VAL A 1 284 ? -0.172 1.891 2.052 1.00 98.75 284 VAL A N 1
ATOM 2008 C CA . VAL A 1 284 ? 0.927 2.846 2.220 1.00 98.75 284 VAL A CA 1
ATOM 2009 C C . VAL A 1 284 ? 1.801 2.477 3.410 1.00 98.75 284 VAL A C 1
ATOM 2011 O O . VAL A 1 284 ? 1.373 2.526 4.561 1.00 98.75 284 VAL A O 1
ATOM 2014 N N . VAL A 1 285 ? 3.068 2.173 3.133 1.00 98.69 285 VAL A N 1
ATOM 2015 C CA . VAL A 1 285 ? 4.139 2.237 4.134 1.00 98.69 285 VAL A CA 1
ATOM 2016 C C . VAL A 1 285 ? 4.808 3.599 3.986 1.00 98.69 285 VAL A C 1
ATOM 2018 O O . VAL A 1 285 ? 5.604 3.819 3.074 1.00 98.69 285 VAL A O 1
ATOM 2021 N N . GLU A 1 286 ? 4.458 4.524 4.871 1.00 97.44 286 GLU A N 1
ATOM 2022 C CA . GLU A 1 286 ? 4.918 5.908 4.887 1.00 97.44 286 GLU A CA 1
ATOM 2023 C C . GLU A 1 286 ? 6.061 6.069 5.895 1.00 97.44 286 GLU A C 1
ATOM 2025 O O . GLU A 1 286 ? 5.847 6.291 7.084 1.00 97.44 286 GLU A O 1
ATOM 2030 N N . ASN A 1 287 ? 7.302 5.959 5.421 1.00 95.88 287 ASN A N 1
ATOM 2031 C CA . ASN A 1 287 ? 8.490 6.282 6.217 1.00 95.88 287 ASN A CA 1
ATOM 2032 C C . ASN A 1 287 ? 8.891 7.766 6.080 1.00 95.88 287 ASN A C 1
ATOM 2034 O O . ASN A 1 287 ? 9.841 8.227 6.709 1.00 95.88 287 ASN A O 1
ATOM 2038 N N . TYR A 1 288 ? 8.194 8.519 5.229 1.00 93.31 288 TYR A N 1
ATOM 2039 C CA . TYR A 1 288 ? 8.327 9.961 5.066 1.00 93.31 288 TYR A CA 1
ATOM 2040 C C . TYR A 1 288 ? 6.992 10.548 4.605 1.00 93.31 288 TYR A C 1
ATOM 2042 O O . TYR A 1 288 ? 6.460 10.110 3.596 1.00 93.31 288 TYR A O 1
ATOM 2050 N N . ASP A 1 289 ? 6.480 11.561 5.293 1.00 87.56 289 ASP A N 1
ATOM 2051 C CA . ASP A 1 289 ? 5.134 12.131 5.094 1.00 87.56 289 ASP A CA 1
ATOM 2052 C C . ASP A 1 289 ? 5.116 13.392 4.213 1.00 87.56 289 ASP A C 1
ATOM 2054 O O . ASP A 1 289 ? 4.172 14.179 4.255 1.00 87.56 289 ASP A O 1
ATOM 2058 N N . GLU A 1 290 ? 6.198 13.658 3.475 1.00 84.06 290 GLU A N 1
ATOM 2059 C CA . GLU A 1 290 ? 6.353 14.878 2.664 1.00 84.06 290 GLU A CA 1
ATOM 2060 C C . GLU A 1 290 ? 6.296 16.187 3.475 1.00 84.06 290 GLU A C 1
ATOM 2062 O O . GLU A 1 290 ? 6.235 17.291 2.923 1.00 84.06 290 GLU A O 1
ATOM 2067 N N . SER A 1 291 ? 6.404 16.091 4.803 1.00 81.81 291 SER A N 1
ATOM 2068 C CA . SER A 1 291 ? 6.526 17.245 5.681 1.00 81.81 291 SER A CA 1
ATOM 2069 C C . SER A 1 291 ? 7.977 17.738 5.767 1.00 81.81 291 SER A C 1
ATOM 2071 O O . SER A 1 291 ? 8.917 17.179 5.193 1.00 81.81 291 SER A O 1
ATOM 2073 N N . GLY A 1 292 ? 8.182 18.827 6.512 1.00 78.38 292 GLY A N 1
ATOM 2074 C CA . GLY A 1 292 ? 9.523 19.291 6.873 1.00 78.38 292 GLY A CA 1
ATOM 2075 C C . GLY A 1 292 ? 10.209 18.439 7.949 1.00 78.38 292 GLY A C 1
ATOM 2076 O O . GLY A 1 292 ? 11.339 18.753 8.327 1.00 78.38 292 GLY A O 1
ATOM 2077 N N . ASN A 1 293 ? 9.537 17.414 8.478 1.00 84.00 293 ASN A N 1
ATOM 2078 C CA . ASN A 1 293 ? 10.115 16.513 9.463 1.00 84.00 293 ASN A CA 1
ATOM 2079 C C . ASN A 1 293 ? 11.100 15.544 8.786 1.00 84.00 293 ASN A C 1
ATOM 2081 O O . ASN A 1 293 ? 10.914 15.193 7.621 1.00 84.00 293 ASN A O 1
ATOM 2085 N N . PRO A 1 294 ? 12.157 15.097 9.487 1.00 88.94 294 PRO A N 1
ATOM 2086 C CA . PRO A 1 294 ? 12.999 14.019 8.982 1.00 88.94 294 PRO A CA 1
ATOM 2087 C C . PRO A 1 294 ? 12.191 12.752 8.666 1.00 88.94 294 PRO A C 1
ATOM 2089 O O . PRO A 1 294 ? 11.184 12.460 9.306 1.00 88.94 294 PRO A O 1
ATOM 2092 N N . ALA A 1 295 ? 12.656 11.957 7.714 1.00 93.50 295 ALA A N 1
ATOM 2093 C CA . ALA A 1 295 ? 12.102 10.629 7.502 1.00 93.50 295 ALA A CA 1
ATOM 2094 C C . ALA A 1 295 ? 12.390 9.694 8.698 1.00 93.50 295 ALA A C 1
ATOM 2096 O O . ALA A 1 295 ? 13.277 9.954 9.520 1.00 93.50 295 ALA A O 1
ATOM 2097 N N . GLY A 1 296 ? 11.610 8.623 8.823 1.00 96.25 296 GLY A N 1
ATOM 2098 C CA . GLY A 1 296 ? 11.784 7.592 9.839 1.00 96.25 296 GLY A CA 1
ATOM 2099 C C . GLY A 1 296 ? 12.811 6.518 9.476 1.00 96.25 296 GLY A C 1
ATOM 2100 O O . GLY A 1 296 ? 13.476 6.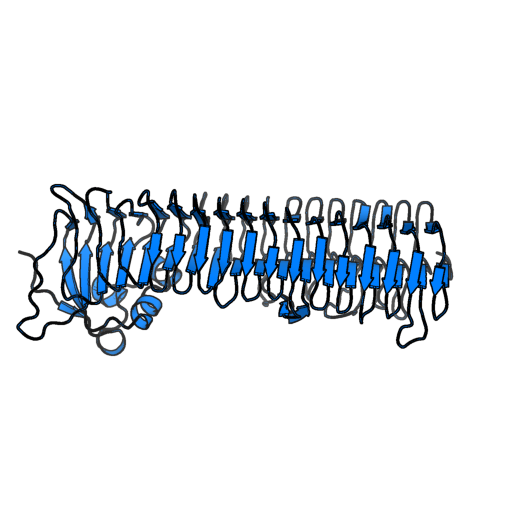533 8.433 1.00 96.25 296 GLY A O 1
ATOM 2101 N N . HIS A 1 297 ? 12.934 5.552 10.383 1.00 98.00 297 HIS A N 1
ATOM 2102 C CA . HIS A 1 297 ? 13.769 4.366 10.222 1.00 98.00 297 HIS A CA 1
ATOM 2103 C C . HIS A 1 297 ? 12.956 3.088 10.443 1.00 98.00 297 HIS A C 1
ATOM 2105 O O . HIS A 1 297 ? 12.350 2.912 11.500 1.00 98.00 297 HIS A O 1
ATOM 2111 N N . ILE A 1 298 ? 13.022 2.154 9.497 1.00 98.69 298 ILE A N 1
ATOM 2112 C CA . ILE A 1 298 ? 12.536 0.778 9.634 1.00 98.69 298 ILE A CA 1
ATOM 2113 C C . ILE A 1 298 ? 13.754 -0.149 9.555 1.00 98.69 298 ILE A C 1
ATOM 2115 O O . ILE A 1 298 ? 14.467 -0.155 8.563 1.00 98.69 298 ILE A O 1
ATOM 2119 N N . GLY A 1 299 ? 14.041 -0.938 10.589 1.00 98.56 299 GLY A N 1
ATOM 2120 C CA . GLY A 1 299 ? 15.200 -1.835 10.602 1.00 98.56 299 GLY A CA 1
ATOM 2121 C C . GLY A 1 299 ? 14.994 -3.050 9.700 1.00 98.56 299 GLY A C 1
ATOM 2122 O O . GLY A 1 299 ? 15.740 -3.253 8.749 1.00 98.56 299 GLY A O 1
ATOM 2123 N N . THR A 1 300 ? 13.984 -3.863 10.002 1.00 98.38 300 THR A N 1
ATOM 2124 C CA . THR A 1 300 ? 13.547 -5.013 9.200 1.00 98.38 300 THR A CA 1
ATOM 2125 C C . THR A 1 300 ? 12.053 -4.910 8.924 1.00 98.38 300 THR A C 1
ATOM 2127 O O . THR A 1 300 ? 11.272 -4.794 9.863 1.00 98.38 300 THR A O 1
ATOM 2130 N N . GLY A 1 301 ? 11.650 -4.980 7.656 1.00 97.44 301 GLY A N 1
ATOM 2131 C CA . GLY A 1 301 ? 10.245 -4.920 7.254 1.00 97.44 301 GLY A CA 1
ATOM 2132 C C . GLY A 1 301 ? 9.990 -3.866 6.183 1.00 97.44 301 GLY A C 1
ATOM 2133 O O . GLY A 1 301 ? 10.733 -3.816 5.207 1.00 97.44 301 GLY A O 1
ATOM 2134 N N . GLY A 1 302 ? 8.939 -3.057 6.344 1.00 97.81 302 GLY A N 1
ATOM 2135 C CA . GLY A 1 302 ? 8.550 -2.057 5.343 1.00 97.81 302 GLY A CA 1
ATOM 2136 C C . GLY A 1 302 ? 7.981 -2.680 4.066 1.00 97.81 302 GLY A C 1
ATOM 2137 O O . GLY A 1 302 ? 8.231 -2.184 2.968 1.00 97.81 302 GLY A O 1
ATOM 2138 N N . ASN A 1 303 ? 7.281 -3.811 4.204 1.00 98.81 303 ASN A N 1
ATOM 2139 C CA . ASN A 1 303 ? 6.762 -4.581 3.078 1.00 98.81 303 ASN A CA 1
ATOM 2140 C C . ASN A 1 303 ? 5.248 -4.444 2.932 1.00 98.81 303 ASN A C 1
ATOM 2142 O O . ASN A 1 303 ? 4.522 -4.355 3.922 1.00 98.81 303 ASN A O 1
ATOM 2146 N N . ILE A 1 304 ? 4.777 -4.536 1.693 1.00 98.94 304 ILE A N 1
ATOM 2147 C CA . ILE A 1 304 ? 3.363 -4.672 1.347 1.00 98.94 304 ILE A CA 1
ATOM 2148 C C . ILE A 1 304 ? 3.176 -6.016 0.643 1.00 98.94 304 ILE A C 1
ATOM 2150 O O . ILE A 1 304 ? 3.835 -6.298 -0.359 1.00 98.94 304 ILE A O 1
ATOM 2154 N N . SER A 1 305 ? 2.266 -6.843 1.154 1.00 98.88 305 SER A N 1
ATOM 2155 C CA . SER A 1 305 ? 1.900 -8.126 0.558 1.00 98.88 305 SER A CA 1
ATOM 2156 C C . SER A 1 305 ? 0.386 -8.246 0.439 1.00 98.88 305 SER A C 1
ATOM 2158 O O . SER A 1 305 ? -0.332 -8.202 1.434 1.00 98.88 305 SER A O 1
ATOM 2160 N N . VAL A 1 306 ? -0.094 -8.416 -0.788 1.00 98.94 306 VAL A N 1
ATOM 2161 C CA . VAL A 1 306 ? -1.490 -8.718 -1.101 1.00 98.94 306 VAL A CA 1
ATOM 2162 C C . VAL A 1 306 ? -1.536 -10.094 -1.742 1.00 98.94 306 VAL A C 1
ATOM 2164 O O . VAL A 1 306 ? -0.795 -10.362 -2.685 1.00 98.94 306 VAL A O 1
ATOM 2167 N N . THR A 1 307 ? -2.392 -10.971 -1.233 1.00 98.88 307 THR A N 1
ATOM 2168 C CA . THR A 1 307 ? -2.681 -12.276 -1.826 1.00 98.88 307 THR A CA 1
ATOM 2169 C C . THR A 1 307 ? -4.188 -12.481 -1.874 1.00 98.88 307 THR A C 1
ATOM 2171 O O . THR A 1 307 ? -4.847 -12.391 -0.838 1.00 98.88 307 THR A O 1
ATOM 2174 N N . THR A 1 308 ? -4.720 -12.767 -3.061 1.00 98.88 308 THR A N 1
ATOM 2175 C CA . THR A 1 308 ? -6.120 -13.161 -3.265 1.00 98.88 308 THR A CA 1
ATOM 2176 C C . THR A 1 308 ? -6.184 -14.567 -3.860 1.00 98.88 308 THR A C 1
ATOM 2178 O O . THR A 1 308 ? -5.364 -14.912 -4.713 1.00 98.88 308 THR A O 1
ATOM 2181 N N . GLY A 1 309 ? -7.145 -15.397 -3.452 1.00 98.75 309 GLY A N 1
ATOM 2182 C CA . GLY A 1 309 ? -7.420 -16.660 -4.148 1.00 98.75 309 GLY A CA 1
ATOM 2183 C C . GLY A 1 309 ? -8.303 -16.474 -5.387 1.00 98.75 309 GLY A C 1
ATOM 2184 O O . GLY A 1 309 ? -8.213 -17.268 -6.324 1.00 98.75 309 GLY A O 1
ATOM 2185 N N . GLY A 1 310 ? -9.115 -15.413 -5.408 1.00 98.69 310 GLY A N 1
ATOM 2186 C CA . GLY A 1 310 ? -9.947 -14.982 -6.531 1.00 98.69 310 GLY A CA 1
ATOM 2187 C C . GLY A 1 310 ? -9.459 -13.690 -7.194 1.00 98.69 310 GLY A C 1
ATOM 2188 O O . GLY A 1 310 ? -8.261 -13.396 -7.232 1.00 98.69 310 GLY A O 1
ATOM 2189 N N . ASP A 1 311 ? -10.409 -12.923 -7.722 1.00 98.88 311 ASP A N 1
ATOM 2190 C CA . ASP A 1 311 ? -10.166 -11.673 -8.446 1.00 98.88 311 ASP A CA 1
ATOM 2191 C C . ASP A 1 311 ? -9.853 -10.509 -7.487 1.00 98.88 311 ASP A C 1
ATOM 2193 O O . ASP A 1 311 ? -10.284 -10.498 -6.331 1.00 98.88 311 ASP A O 1
ATOM 2197 N N . LEU A 1 312 ? -9.146 -9.495 -7.988 1.00 98.94 312 LEU A N 1
ATOM 2198 C CA . LEU A 1 312 ? -8.972 -8.196 -7.333 1.00 98.94 312 LEU A CA 1
ATOM 2199 C C . LEU A 1 312 ? -9.597 -7.116 -8.222 1.00 98.94 312 LEU A C 1
ATOM 2201 O O . LEU A 1 312 ? -9.059 -6.802 -9.282 1.00 98.94 312 LEU A O 1
ATOM 2205 N N . THR A 1 313 ? -10.733 -6.560 -7.797 1.00 98.88 313 THR A N 1
ATOM 2206 C CA . THR A 1 313 ? -11.441 -5.469 -8.487 1.00 98.88 313 THR A CA 1
ATOM 2207 C C . THR A 1 313 ? -11.495 -4.223 -7.607 1.00 98.88 313 THR A C 1
ATOM 2209 O O . THR A 1 313 ? -11.903 -4.308 -6.452 1.00 98.88 313 THR A O 1
ATOM 2212 N N . ALA A 1 314 ? -11.112 -3.071 -8.149 1.00 98.81 314 ALA A N 1
ATOM 2213 C CA . ALA A 1 314 ? -11.168 -1.775 -7.470 1.00 98.81 314 ALA A CA 1
ATOM 2214 C C . ALA A 1 314 ? -11.498 -0.657 -8.469 1.00 98.81 314 ALA A C 1
ATOM 2216 O O . ALA A 1 314 ? -11.294 -0.841 -9.668 1.00 98.81 314 ALA A O 1
ATOM 2217 N N . ASP A 1 315 ? -11.929 0.520 -8.009 1.00 98.06 315 ASP A N 1
ATOM 2218 C CA . ASP A 1 315 ? -12.004 1.687 -8.903 1.00 98.06 315 ASP A CA 1
ATOM 2219 C C . ASP A 1 315 ? -10.599 2.043 -9.398 1.00 98.06 315 ASP A C 1
ATOM 2221 O O . ASP A 1 315 ? -10.338 2.073 -10.602 1.00 98.06 315 ASP A O 1
ATOM 2225 N N . SER A 1 316 ? -9.671 2.191 -8.451 1.00 98.75 316 SER A N 1
ATOM 2226 C CA . SER A 1 316 ? -8.239 2.335 -8.691 1.00 98.75 316 SER A CA 1
ATOM 2227 C C . SER A 1 316 ? -7.428 1.661 -7.576 1.00 98.75 316 SER A C 1
ATOM 2229 O O . SER A 1 316 ? -7.944 1.358 -6.500 1.00 98.75 316 SER A O 1
ATOM 2231 N N . ILE A 1 317 ? -6.134 1.442 -7.802 1.00 98.94 317 ILE A N 1
ATOM 2232 C CA . ILE A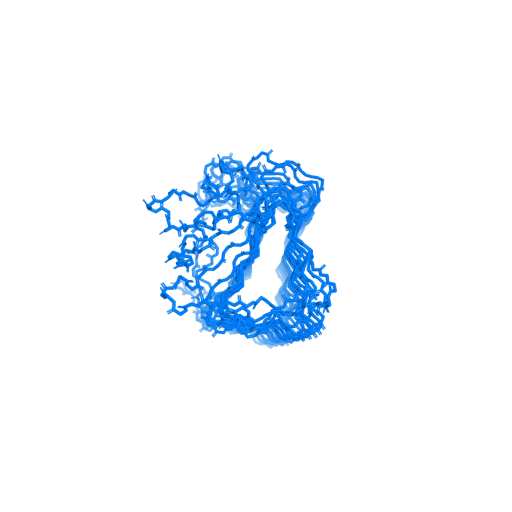 1 317 ? -5.207 0.882 -6.809 1.00 98.94 317 ILE A CA 1
ATOM 2233 C C . ILE A 1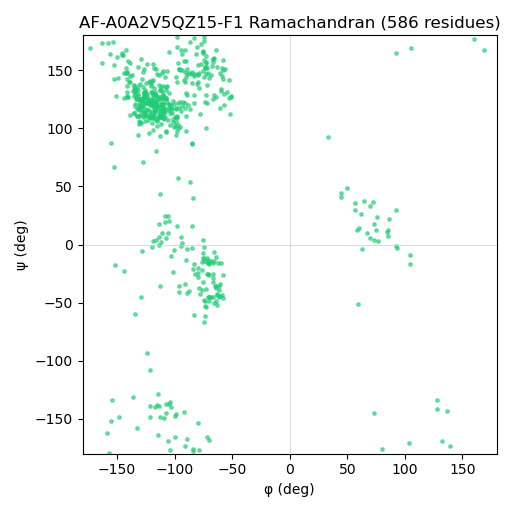 317 ? -4.010 1.820 -6.664 1.00 98.94 317 ILE A C 1
ATOM 2235 O O . ILE A 1 317 ? -3.395 2.187 -7.664 1.00 98.94 317 ILE A O 1
ATOM 2239 N N . SER A 1 318 ? -3.664 2.166 -5.424 1.00 98.75 318 SER A N 1
ATOM 2240 C CA . SER A 1 318 ? -2.468 2.935 -5.069 1.00 98.75 318 SER A CA 1
ATOM 2241 C C . SER A 1 318 ? -1.711 2.211 -3.956 1.00 98.75 318 SER A C 1
ATOM 2243 O O . SER A 1 318 ? -2.119 2.242 -2.798 1.00 98.75 318 SER A O 1
ATOM 2245 N N . ALA A 1 319 ? -0.600 1.556 -4.288 1.00 98.88 319 ALA A N 1
ATOM 2246 C CA . ALA A 1 319 ? 0.242 0.860 -3.320 1.00 98.88 319 ALA A CA 1
ATOM 2247 C C . ALA A 1 319 ? 1.661 1.436 -3.327 1.00 98.88 319 ALA A C 1
ATOM 2249 O O . ALA A 1 319 ? 2.311 1.489 -4.373 1.00 98.88 319 ALA A O 1
ATOM 2250 N N . VAL A 1 320 ? 2.153 1.862 -2.163 1.00 98.62 320 VAL A N 1
ATOM 2251 C CA . VAL A 1 320 ? 3.405 2.613 -2.055 1.00 98.62 320 VAL A CA 1
ATOM 2252 C C . VAL A 1 320 ? 4.218 2.206 -0.828 1.00 98.62 320 VAL A C 1
ATOM 2254 O O . VAL A 1 320 ? 3.753 2.292 0.306 1.00 98.62 320 VAL A O 1
ATOM 2257 N N . VAL A 1 321 ? 5.488 1.866 -1.053 1.00 98.69 321 VAL A N 1
ATOM 2258 C CA . VAL A 1 321 ? 6.536 1.941 -0.026 1.00 98.69 321 VAL A CA 1
ATOM 2259 C C . VAL A 1 321 ? 7.275 3.265 -0.210 1.00 98.69 321 VAL A C 1
ATOM 2261 O O . VAL A 1 321 ? 8.077 3.426 -1.135 1.00 98.69 321 VAL A O 1
ATOM 2264 N N . ASN A 1 322 ? 6.972 4.237 0.647 1.00 97.06 322 ASN A N 1
ATOM 2265 C CA . ASN A 1 322 ? 7.535 5.581 0.613 1.00 97.06 322 ASN A CA 1
ATOM 2266 C C . ASN A 1 322 ? 8.687 5.688 1.623 1.00 97.06 322 ASN A C 1
ATOM 2268 O O . ASN A 1 322 ? 8.475 5.927 2.810 1.00 97.06 322 ASN A O 1
ATOM 2272 N N . ASN A 1 323 ? 9.915 5.532 1.131 1.00 96.44 323 ASN A N 1
ATOM 2273 C CA . ASN A 1 323 ? 11.159 5.655 1.886 1.00 96.44 323 ASN A CA 1
ATOM 2274 C C . ASN A 1 323 ? 11.971 6.876 1.429 1.00 96.44 323 ASN A C 1
ATOM 2276 O O . ASN A 1 323 ? 13.161 6.774 1.169 1.00 96.44 323 ASN A O 1
ATOM 2280 N N . ARG A 1 324 ? 11.323 8.021 1.219 1.00 93.69 324 ARG A N 1
ATOM 2281 C CA . ARG A 1 324 ? 11.957 9.210 0.627 1.00 93.69 324 ARG A CA 1
ATOM 2282 C C 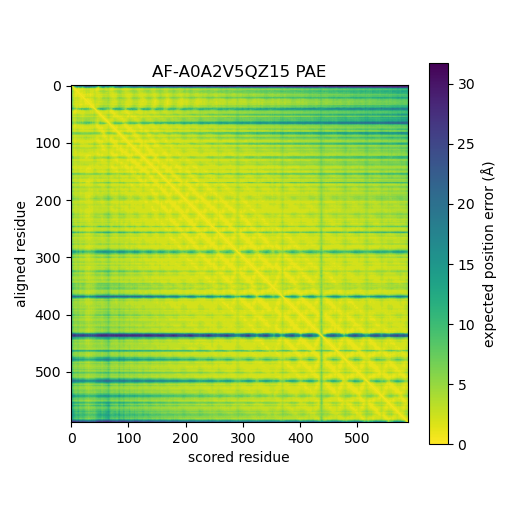. ARG A 1 324 ? 12.653 10.102 1.667 1.00 93.69 324 ARG A C 1
ATOM 2284 O O . ARG A 1 324 ? 12.540 9.877 2.866 1.00 93.69 324 ARG A O 1
ATOM 2291 N N . ASN A 1 325 ? 13.359 11.134 1.192 1.00 90.62 325 ASN A N 1
ATOM 2292 C CA . ASN A 1 325 ? 13.981 12.213 1.986 1.00 90.62 325 ASN A CA 1
ATOM 2293 C C . ASN A 1 325 ? 14.847 11.774 3.188 1.00 90.62 325 ASN A C 1
ATOM 2295 O O . ASN A 1 325 ? 14.709 12.290 4.301 1.00 90.62 325 ASN A O 1
ATOM 2299 N N . GLY A 1 326 ? 15.754 10.821 2.986 1.00 92.56 326 GLY A N 1
ATOM 2300 C CA . GLY A 1 326 ? 16.586 10.300 4.074 1.00 92.56 326 GLY A CA 1
ATOM 2301 C C . GLY A 1 326 ? 15.926 9.181 4.870 1.00 92.56 326 GLY A C 1
ATOM 2302 O O . GLY A 1 326 ? 16.432 8.818 5.932 1.00 92.56 326 GLY A O 1
ATOM 2303 N N . GLY A 1 327 ? 14.817 8.635 4.365 1.00 95.94 327 GLY A N 1
ATOM 2304 C CA . GLY A 1 327 ? 14.203 7.432 4.902 1.00 95.94 327 GLY A CA 1
ATOM 2305 C C . GLY A 1 327 ? 15.183 6.270 4.867 1.00 95.94 327 GLY A C 1
ATOM 2306 O O . GLY A 1 327 ? 16.017 6.144 3.965 1.00 95.94 327 GLY A O 1
ATOM 2307 N N . THR A 1 328 ? 15.095 5.413 5.874 1.00 97.88 328 THR A N 1
ATOM 2308 C CA . THR A 1 328 ? 15.931 4.215 5.960 1.00 97.88 328 THR A CA 1
ATOM 2309 C C . THR A 1 328 ? 15.071 2.977 6.156 1.00 97.88 328 THR A C 1
ATOM 2311 O O . THR A 1 328 ? 14.290 2.901 7.103 1.00 97.88 328 THR A O 1
ATOM 2314 N N . ILE A 1 329 ? 15.245 1.997 5.269 1.00 98.69 329 ILE A N 1
ATOM 2315 C CA . ILE A 1 329 ? 14.828 0.610 5.469 1.00 98.69 329 ILE A CA 1
ATOM 2316 C C . ILE A 1 329 ? 16.115 -0.212 5.543 1.00 98.69 329 ILE A C 1
ATOM 2318 O O . ILE A 1 329 ? 16.825 -0.344 4.554 1.00 98.69 329 ILE A O 1
ATOM 2322 N N . GLY A 1 330 ? 16.462 -0.732 6.719 1.00 98.44 330 GLY A N 1
ATOM 2323 C CA . GLY A 1 330 ? 17.716 -1.459 6.945 1.00 98.44 330 GLY A CA 1
ATOM 2324 C C . GLY A 1 330 ? 17.774 -2.834 6.269 1.00 98.44 330 GLY A C 1
ATOM 2325 O O . GLY A 1 330 ? 18.857 -3.395 6.115 1.00 98.44 330 GLY A O 1
ATOM 2326 N N . SER A 1 331 ? 16.624 -3.374 5.859 1.00 98.44 331 SER A N 1
ATOM 2327 C CA . SER A 1 331 ? 16.478 -4.649 5.152 1.00 98.44 331 SER A CA 1
ATOM 2328 C C . SER A 1 331 ? 16.155 -4.462 3.665 1.00 98.44 331 SER A C 1
ATOM 2330 O O . SER A 1 331 ? 16.205 -3.361 3.125 1.00 98.44 331 SER A O 1
ATOM 2332 N N . ALA A 1 332 ? 15.781 -5.556 2.995 1.00 98.50 332 ALA A N 1
ATOM 2333 C CA . ALA A 1 332 ? 15.040 -5.471 1.741 1.00 98.50 332 ALA A CA 1
ATOM 2334 C C . ALA A 1 332 ? 13.663 -4.817 1.966 1.00 98.50 332 ALA A C 1
ATOM 2336 O O . ALA A 1 332 ? 13.101 -4.948 3.057 1.00 98.50 332 ALA A O 1
ATOM 2337 N N . ALA A 1 333 ? 13.137 -4.178 0.921 1.00 98.50 333 ALA A N 1
ATOM 2338 C CA . ALA A 1 333 ? 11.780 -3.644 0.854 1.00 98.50 333 ALA A CA 1
ATOM 2339 C C . ALA A 1 333 ? 11.037 -4.305 -0.312 1.00 98.50 333 ALA A C 1
ATOM 2341 O O . ALA A 1 333 ? 11.588 -4.457 -1.409 1.00 98.50 333 ALA A O 1
ATOM 2342 N N . SER A 1 334 ? 9.787 -4.699 -0.090 1.00 98.62 334 SER A N 1
ATOM 2343 C CA . SER A 1 334 ? 8.987 -5.358 -1.118 1.00 98.62 334 SER A CA 1
ATOM 2344 C C . SER A 1 334 ? 7.553 -4.857 -1.180 1.00 98.62 334 SER A C 1
ATOM 2346 O O . SER A 1 334 ? 6.941 -4.522 -0.169 1.00 98.62 334 SER A O 1
ATOM 2348 N N . LEU A 1 335 ? 7.019 -4.841 -2.395 1.00 98.94 335 LEU A N 1
ATOM 2349 C CA . LEU A 1 335 ? 5.619 -4.604 -2.703 1.00 98.94 335 LEU A CA 1
ATOM 2350 C C . LEU A 1 335 ? 5.185 -5.732 -3.630 1.00 98.94 335 LEU A C 1
ATOM 2352 O O . LEU A 1 335 ? 5.675 -5.828 -4.752 1.00 98.94 335 LEU A O 1
ATOM 2356 N N . THR A 1 336 ? 4.324 -6.623 -3.150 1.00 98.88 336 THR A N 1
ATOM 2357 C CA . THR A 1 336 ? 3.901 -7.814 -3.897 1.00 98.88 336 THR A CA 1
ATOM 2358 C C . THR A 1 336 ? 2.385 -7.916 -3.950 1.00 98.88 336 THR A C 1
ATOM 2360 O O . THR A 1 336 ? 1.741 -7.962 -2.903 1.00 98.88 336 THR A O 1
ATOM 2363 N N . LEU A 1 337 ? 1.829 -8.005 -5.158 1.00 98.88 337 LEU A N 1
ATOM 2364 C CA . LEU A 1 337 ? 0.423 -8.324 -5.412 1.00 98.88 337 LEU A CA 1
ATOM 2365 C C . LEU A 1 337 ? 0.338 -9.691 -6.099 1.00 98.88 337 LEU A C 1
ATOM 2367 O O . LEU A 1 337 ? 0.713 -9.822 -7.260 1.00 98.88 337 LEU A O 1
ATOM 2371 N N . ASN A 1 338 ? -0.175 -10.695 -5.394 1.00 98.88 338 ASN A N 1
ATOM 2372 C CA . ASN A 1 338 ? -0.456 -12.029 -5.920 1.00 98.88 338 ASN A CA 1
ATOM 2373 C C . ASN A 1 338 ? -1.968 -12.210 -6.059 1.00 98.88 338 ASN A C 1
ATOM 2375 O O . ASN A 1 338 ? -2.652 -12.542 -5.093 1.00 98.88 338 ASN A O 1
ATOM 2379 N N . VAL A 1 339 ? -2.491 -11.985 -7.257 1.00 98.88 339 VAL A N 1
ATOM 2380 C CA . VAL A 1 339 ? -3.914 -12.117 -7.565 1.00 98.88 339 VAL A CA 1
ATOM 2381 C C . VAL A 1 339 ? -4.168 -13.498 -8.163 1.00 98.88 339 VAL A C 1
ATOM 2383 O O . VAL A 1 339 ? -3.622 -13.834 -9.213 1.00 98.88 339 VAL A O 1
ATOM 2386 N N . GLY A 1 340 ? -4.973 -14.323 -7.491 1.00 98.62 340 GLY A N 1
ATOM 2387 C CA . GLY A 1 340 ? -5.294 -15.678 -7.954 1.00 98.62 340 GLY A CA 1
ATOM 2388 C C . GLY A 1 340 ? -6.113 -15.708 -9.249 1.00 98.62 340 GLY A C 1
ATOM 2389 O O . GLY A 1 340 ? -5.992 -16.654 -10.027 1.00 98.62 340 GLY A O 1
ATOM 2390 N N . GLY A 1 341 ? -6.915 -14.666 -9.485 1.00 98.75 341 GLY A N 1
ATOM 2391 C CA . GLY A 1 341 ? -7.713 -14.454 -10.690 1.00 98.75 341 GLY A CA 1
ATOM 2392 C C . GLY A 1 341 ? -7.317 -13.195 -11.468 1.00 98.75 341 GLY A C 1
ATOM 2393 O O . GLY A 1 341 ? -6.135 -12.882 -11.638 1.00 98.75 341 GLY A O 1
ATOM 2394 N N . ALA A 1 342 ? -8.318 -12.483 -11.978 1.00 98.88 342 ALA A N 1
ATOM 2395 C CA . ALA A 1 342 ? -8.134 -11.255 -12.739 1.00 98.88 342 ALA A CA 1
ATOM 2396 C C . ALA A 1 342 ? -7.885 -10.046 -11.825 1.00 98.88 342 ALA A C 1
ATOM 2398 O O . ALA A 1 342 ? -8.553 -9.863 -10.806 1.00 98.88 342 ALA A O 1
ATOM 2399 N N . LEU A 1 343 ? -6.966 -9.174 -12.238 1.00 98.94 343 LEU A N 1
ATOM 2400 C CA . LEU A 1 343 ? -6.811 -7.825 -11.704 1.00 98.94 343 LEU A CA 1
ATOM 2401 C C . LEU A 1 343 ? -7.613 -6.847 -12.566 1.00 98.94 343 LEU A C 1
ATOM 2403 O O . LEU A 1 343 ? -7.326 -6.695 -13.752 1.00 98.94 343 LEU A O 1
ATOM 2407 N N . THR A 1 344 ? -8.588 -6.157 -11.983 1.00 98.94 344 THR A N 1
ATOM 2408 C CA . THR A 1 344 ? -9.393 -5.155 -12.690 1.00 98.94 344 THR A CA 1
ATOM 2409 C C . THR A 1 344 ? -9.393 -3.831 -11.940 1.00 98.94 344 THR A C 1
ATOM 2411 O O . THR A 1 344 ? -9.764 -3.777 -10.771 1.00 98.94 344 THR A O 1
ATOM 2414 N N . THR A 1 345 ? -9.034 -2.754 -12.632 1.00 98.81 345 THR A N 1
ATOM 2415 C CA . THR A 1 345 ? -9.295 -1.384 -12.174 1.00 98.81 345 THR A CA 1
ATOM 2416 C C . THR A 1 345 ? -10.259 -0.698 -13.139 1.00 98.81 345 THR A C 1
ATOM 2418 O O . THR A 1 345 ? -10.263 -1.017 -14.331 1.00 98.81 345 THR A O 1
ATOM 2421 N N . LEU A 1 346 ? -11.123 0.193 -12.650 1.00 98.06 346 LEU A N 1
ATOM 2422 C CA . LEU A 1 346 ? -12.226 0.745 -13.447 1.00 98.06 346 LEU A CA 1
ATOM 2423 C C . LEU A 1 346 ? -11.903 2.100 -14.079 1.00 98.06 346 LEU A C 1
ATOM 2425 O O . LEU A 1 346 ? -12.247 2.313 -15.242 1.00 98.06 346 LEU A O 1
ATOM 2429 N N . GLU A 1 347 ? -11.231 2.989 -13.349 1.00 96.31 347 GLU A N 1
ATOM 2430 C CA . GLU A 1 347 ? -10.926 4.352 -13.796 1.00 96.31 347 GLU A CA 1
ATOM 2431 C C . GLU A 1 347 ? -9.663 4.914 -13.126 1.00 96.31 347 GLU A C 1
ATOM 2433 O O . GLU A 1 347 ? -9.048 4.257 -12.285 1.00 96.31 347 GLU A O 1
ATOM 2438 N N . ASP A 1 348 ? -9.226 6.107 -13.538 1.00 96.81 348 ASP A N 1
ATOM 2439 C CA . ASP A 1 348 ? -8.137 6.813 -12.861 1.00 96.81 348 ASP A CA 1
ATOM 2440 C C . ASP A 1 348 ? -8.624 7.387 -11.525 1.00 96.81 348 ASP A C 1
ATOM 2442 O O . ASP A 1 348 ? -9.542 8.208 -11.486 1.00 96.81 348 ASP A O 1
ATOM 2446 N N . GLY A 1 349 ? -7.953 7.003 -10.441 1.00 96.25 349 GLY A N 1
ATOM 2447 C CA . GLY A 1 349 ? -8.037 7.685 -9.155 1.00 96.25 349 GLY A CA 1
ATOM 2448 C C . GLY A 1 349 ? -6.867 8.649 -8.962 1.00 96.25 349 GLY A C 1
ATOM 2449 O O . GLY A 1 349 ? -5.965 8.742 -9.795 1.00 96.25 349 GLY A O 1
ATOM 2450 N N . THR A 1 350 ? -6.862 9.355 -7.834 1.00 96.44 350 THR A N 1
ATOM 2451 C CA . THR A 1 350 ? -5.685 10.104 -7.377 1.00 96.44 350 THR A CA 1
ATOM 2452 C C . THR A 1 350 ? -4.808 9.158 -6.566 1.00 96.44 350 THR A C 1
ATOM 2454 O O . THR A 1 350 ? -5.259 8.656 -5.537 1.00 96.44 350 THR A O 1
ATOM 2457 N N . ASP A 1 351 ? -3.589 8.885 -7.018 1.00 94.62 351 ASP A N 1
ATOM 2458 C CA . ASP A 1 351 ? -2.649 8.052 -6.269 1.00 94.62 351 ASP A CA 1
ATOM 2459 C C . ASP A 1 351 ? -2.041 8.790 -5.064 1.00 94.62 351 ASP A C 1
ATOM 2461 O O . ASP A 1 351 ? -2.270 9.984 -4.854 1.00 94.62 351 ASP A O 1
ATOM 2465 N N . TYR A 1 352 ? -1.251 8.075 -4.261 1.00 95.12 352 TYR A N 1
ATOM 2466 C CA . TYR A 1 352 ? -0.627 8.629 -3.055 1.00 95.12 352 TYR A CA 1
ATOM 2467 C C . TYR A 1 352 ? 0.267 9.857 -3.331 1.00 95.12 352 TYR A C 1
ATOM 2469 O O . TYR A 1 352 ? 0.407 10.715 -2.464 1.00 95.12 352 TYR A O 1
ATOM 2477 N N . PHE A 1 353 ? 0.832 9.998 -4.536 1.00 90.69 353 PHE A N 1
ATOM 2478 C CA . PHE A 1 353 ? 1.643 11.161 -4.915 1.00 90.69 353 PHE A CA 1
ATOM 2479 C C . PHE A 1 353 ? 0.845 12.254 -5.643 1.00 90.69 353 PHE A C 1
ATOM 2481 O O . PHE A 1 353 ? 1.424 13.244 -6.098 1.00 90.69 353 PHE A O 1
ATOM 2488 N N . GLY A 1 354 ? -0.478 12.104 -5.738 1.00 92.81 354 GLY A N 1
ATOM 2489 C CA . GLY A 1 354 ? -1.376 13.080 -6.344 1.00 92.81 354 GLY A CA 1
ATOM 2490 C C . GLY A 1 354 ? -1.511 12.968 -7.865 1.00 92.81 354 GLY A C 1
ATOM 2491 O O . GLY A 1 354 ? -2.071 13.881 -8.479 1.00 92.81 354 GLY A O 1
ATOM 2492 N N . PHE A 1 355 ? -1.008 11.901 -8.490 1.00 91.81 355 PHE A N 1
ATOM 2493 C CA . PHE A 1 355 ? -1.132 11.681 -9.933 1.00 91.81 355 PHE A CA 1
ATOM 2494 C C . PHE A 1 355 ? -2.405 10.912 -10.282 1.00 91.81 355 PHE A C 1
ATOM 2496 O O . PHE A 1 355 ? -2.903 10.107 -9.500 1.00 91.81 355 PHE A O 1
ATOM 2503 N N . ALA A 1 356 ? -2.929 11.158 -11.484 1.00 95.81 356 ALA A N 1
ATOM 2504 C CA . ALA A 1 356 ? -4.063 10.413 -12.015 1.00 95.81 356 ALA A CA 1
ATOM 2505 C C . ALA A 1 356 ? -3.594 9.042 -12.527 1.00 95.81 356 ALA A C 1
ATOM 2507 O O . ALA A 1 356 ? -2.846 8.969 -13.508 1.00 95.81 356 ALA A O 1
ATOM 2508 N N . SER A 1 357 ? -4.020 7.971 -11.859 1.00 96.75 357 SER A N 1
ATOM 2509 C CA . SER A 1 357 ? -3.658 6.601 -12.221 1.00 96.75 357 SER A CA 1
ATOM 2510 C C . SER A 1 357 ? -4.727 5.607 -11.792 1.00 96.75 357 SER A C 1
ATOM 2512 O O . SER A 1 357 ? -5.302 5.711 -10.708 1.00 96.75 357 SER A O 1
ATOM 2514 N N . SER A 1 358 ? -4.955 4.596 -12.623 1.00 98.38 358 SER A N 1
ATOM 2515 C CA . SER A 1 358 ? -5.874 3.503 -12.318 1.00 98.38 358 SER A CA 1
ATOM 2516 C C . SER A 1 358 ? -5.168 2.387 -11.551 1.00 98.38 358 SER A C 1
ATOM 2518 O O . SER A 1 358 ? -5.700 1.878 -10.569 1.00 98.38 358 SER A O 1
ATOM 2520 N N . LEU A 1 359 ? -3.926 2.069 -11.928 1.00 98.88 359 LEU A N 1
ATOM 2521 C CA . LEU A 1 359 ? -3.028 1.200 -11.164 1.00 98.88 359 LEU A CA 1
ATOM 2522 C C . LEU A 1 359 ? -1.714 1.938 -10.898 1.00 98.88 359 LEU A C 1
ATOM 2524 O O . LEU A 1 359 ? -1.007 2.270 -11.842 1.00 98.88 359 LEU A O 1
ATOM 2528 N N . SER A 1 360 ? -1.393 2.193 -9.633 1.00 98.56 360 SER A N 1
ATOM 2529 C CA . SER A 1 360 ? -0.185 2.887 -9.178 1.00 98.56 360 SER A CA 1
ATOM 2530 C C . SER A 1 360 ? 0.533 2.028 -8.134 1.00 98.56 360 SER A C 1
ATOM 2532 O O . SER A 1 360 ? -0.007 1.757 -7.062 1.00 98.56 360 SER A O 1
ATOM 2534 N N . LEU A 1 361 ? 1.731 1.544 -8.466 1.00 98.81 361 LEU A N 1
ATOM 2535 C CA . LEU A 1 361 ? 2.565 0.677 -7.633 1.00 98.81 361 LEU A CA 1
ATOM 2536 C C . LEU A 1 361 ? 3.967 1.280 -7.538 1.00 98.81 361 LEU A C 1
ATOM 2538 O O . LEU A 1 361 ? 4.670 1.374 -8.545 1.00 98.81 361 LEU A O 1
ATOM 2542 N N . TYR A 1 362 ? 4.396 1.669 -6.339 1.00 98.25 362 TYR A N 1
ATOM 2543 C CA . TYR A 1 362 ? 5.667 2.364 -6.155 1.00 98.25 362 TYR A CA 1
ATOM 2544 C C . TYR A 1 362 ? 6.487 1.803 -4.995 1.00 98.25 362 TYR A C 1
ATOM 2546 O O . TYR A 1 362 ? 6.013 1.676 -3.869 1.00 98.25 362 TYR A O 1
ATOM 2554 N N . ILE A 1 363 ? 7.777 1.587 -5.242 1.00 98.69 363 ILE A N 1
ATOM 2555 C CA . ILE A 1 363 ? 8.798 1.627 -4.190 1.00 98.69 363 ILE A CA 1
ATOM 2556 C C . ILE A 1 363 ? 9.628 2.874 -4.446 1.00 98.69 363 ILE A C 1
ATOM 2558 O O . ILE A 1 363 ? 10.288 2.988 -5.478 1.00 98.69 363 ILE A O 1
ATOM 2562 N N . SER A 1 364 ? 9.585 3.836 -3.530 1.00 96.31 364 SER A N 1
ATOM 2563 C CA . SER A 1 364 ? 10.280 5.105 -3.707 1.00 96.31 364 SER A CA 1
ATOM 2564 C C . SER A 1 364 ? 11.297 5.338 -2.600 1.00 96.31 364 SER A C 1
ATOM 2566 O O . SER A 1 364 ? 10.943 5.650 -1.471 1.00 96.31 364 SER A O 1
ATOM 2568 N N . ASN A 1 365 ? 12.566 5.233 -2.973 1.00 95.62 365 ASN A N 1
ATOM 2569 C CA . ASN A 1 365 ? 13.757 5.533 -2.186 1.00 95.62 365 ASN A CA 1
ATOM 2570 C C . ASN A 1 365 ? 14.412 6.854 -2.638 1.00 95.62 365 ASN A C 1
ATOM 2572 O O . ASN A 1 365 ? 15.617 7.055 -2.506 1.00 95.62 365 ASN A O 1
ATOM 2576 N N . ARG A 1 366 ? 13.629 7.756 -3.243 1.00 90.88 366 ARG A N 1
ATOM 2577 C CA . ARG A 1 366 ? 14.167 8.957 -3.891 1.00 90.88 366 ARG A CA 1
ATOM 2578 C C . ARG A 1 366 ? 14.665 9.993 -2.876 1.00 90.88 366 ARG A C 1
ATOM 2580 O O . ARG A 1 366 ? 14.140 10.118 -1.764 1.00 90.88 366 ARG A O 1
ATOM 2587 N N . TYR A 1 367 ? 15.642 10.772 -3.314 1.00 89.38 367 TYR A N 1
ATOM 2588 C CA . TYR A 1 367 ? 16.055 12.036 -2.729 1.00 89.38 367 TYR A CA 1
ATOM 2589 C C . TYR A 1 367 ? 14.937 13.063 -2.872 1.00 89.38 367 TYR A C 1
ATOM 2591 O O . TYR A 1 367 ? 14.485 13.317 -3.984 1.00 89.38 367 TYR A O 1
ATOM 2599 N N . GLU A 1 368 ? 14.575 13.712 -1.769 1.00 82.12 368 GLU A N 1
ATOM 2600 C CA . GLU A 1 368 ? 13.696 14.881 -1.771 1.00 82.12 368 GLU A CA 1
ATOM 2601 C C . GLU A 1 368 ? 14.344 16.002 -0.981 1.00 82.12 368 GLU A C 1
ATOM 2603 O O . GLU A 1 368 ? 14.603 15.813 0.194 1.00 82.12 368 GLU A O 1
ATOM 2608 N N . ASN A 1 369 ? 14.544 17.178 -1.577 1.00 72.06 369 ASN A N 1
ATOM 2609 C CA . ASN A 1 369 ? 14.976 18.432 -0.933 1.00 72.06 369 ASN A CA 1
ATOM 2610 C C . ASN A 1 369 ? 16.330 18.440 -0.188 1.00 72.06 369 ASN A C 1
ATOM 2612 O O . ASN A 1 369 ? 17.114 19.370 -0.380 1.00 72.06 369 ASN A O 1
ATOM 2616 N N . THR A 1 370 ? 16.585 17.489 0.714 1.00 74.94 370 THR A N 1
ATOM 2617 C CA . THR A 1 370 ? 17.644 17.544 1.725 1.00 74.94 370 THR A CA 1
ATOM 2618 C C . THR A 1 370 ? 18.546 16.314 1.768 1.00 74.94 370 THR A C 1
ATOM 2620 O O . THR A 1 370 ? 19.761 16.507 1.838 1.00 74.94 370 THR A O 1
ATOM 2623 N N . LEU A 1 371 ? 18.015 15.084 1.723 1.00 82.88 371 LEU A N 1
ATOM 2624 C CA . LEU A 1 371 ? 18.800 13.860 1.956 1.00 82.88 371 LEU A CA 1
ATOM 2625 C C . LEU A 1 371 ? 18.437 12.724 0.989 1.00 82.88 371 LEU A C 1
ATOM 2627 O O . LEU A 1 371 ? 17.281 12.565 0.602 1.00 82.88 371 LEU A O 1
ATOM 2631 N N . GLY A 1 372 ? 19.450 11.934 0.620 1.00 86.50 372 GLY A N 1
ATOM 2632 C CA . GLY A 1 372 ? 19.270 10.668 -0.092 1.00 86.50 372 GLY A CA 1
ATOM 2633 C C . GLY A 1 372 ? 18.842 9.573 0.879 1.00 86.50 372 GLY A C 1
ATOM 2634 O O . GLY A 1 372 ? 19.225 9.611 2.049 1.00 86.50 372 GLY A O 1
ATOM 2635 N N . SER A 1 373 ? 18.043 8.629 0.400 1.00 95.19 373 SER A N 1
ATOM 2636 C CA . SER A 1 373 ? 17.427 7.582 1.221 1.00 95.19 373 SER A CA 1
ATOM 2637 C C . SER A 1 373 ? 18.108 6.227 1.017 1.00 95.19 373 SER A C 1
ATOM 2639 O O . SER A 1 373 ? 18.878 6.057 0.071 1.00 95.19 373 SER A O 1
ATOM 2641 N N . THR A 1 374 ? 17.863 5.254 1.897 1.00 98.06 374 THR A N 1
ATOM 2642 C CA . THR A 1 374 ? 18.535 3.943 1.841 1.00 98.06 374 THR A CA 1
ATOM 2643 C C . THR A 1 374 ? 17.572 2.771 2.015 1.00 98.06 374 THR A C 1
ATOM 2645 O O . THR A 1 374 ? 16.813 2.734 2.985 1.00 98.06 374 THR A O 1
ATOM 2648 N N . ILE A 1 375 ? 17.686 1.777 1.129 1.00 98.81 375 ILE A N 1
ATOM 2649 C CA . ILE A 1 375 ? 17.177 0.410 1.301 1.00 98.81 375 ILE A CA 1
ATOM 2650 C C . ILE A 1 375 ? 18.394 -0.522 1.399 1.00 98.81 375 ILE A C 1
ATOM 2652 O O . ILE A 1 375 ? 19.150 -0.667 0.441 1.00 98.81 375 ILE A O 1
ATOM 2656 N N . GLY A 1 376 ? 18.585 -1.169 2.550 1.00 98.62 376 GLY A N 1
ATOM 2657 C CA . GLY A 1 376 ? 19.765 -1.986 2.873 1.00 98.62 376 GLY A CA 1
ATOM 2658 C C . GLY A 1 376 ? 19.814 -3.365 2.200 1.00 98.62 376 GLY A C 1
ATOM 2659 O O . GLY A 1 376 ? 20.707 -4.165 2.475 1.00 98.62 376 GLY A O 1
ATOM 2660 N N . GLY A 1 377 ? 18.850 -3.681 1.334 1.00 98.62 377 GLY A N 1
ATOM 2661 C CA . GLY A 1 377 ? 18.778 -4.935 0.588 1.00 98.62 377 GLY A CA 1
ATOM 2662 C C . GLY A 1 377 ? 18.136 -4.754 -0.784 1.00 98.62 377 GLY A C 1
ATOM 2663 O O . GLY A 1 377 ? 18.260 -3.706 -1.407 1.00 98.62 377 GLY A O 1
ATOM 2664 N N . ASN A 1 378 ? 17.441 -5.783 -1.273 1.00 98.81 378 ASN A N 1
ATOM 2665 C CA . ASN A 1 378 ? 16.714 -5.681 -2.540 1.00 98.81 378 ASN A CA 1
ATOM 2666 C C . ASN A 1 378 ? 15.495 -4.754 -2.400 1.00 98.81 378 ASN A C 1
ATOM 2668 O O . ASN A 1 378 ? 14.785 -4.817 -1.396 1.00 98.81 378 ASN A O 1
ATOM 2672 N N . ALA A 1 379 ? 15.203 -3.989 -3.447 1.00 98.88 379 ALA A N 1
ATOM 2673 C CA . ALA A 1 379 ? 13.889 -3.401 -3.676 1.00 98.88 379 ALA A CA 1
ATOM 2674 C C . ALA A 1 379 ? 13.143 -4.294 -4.676 1.00 98.88 379 ALA A C 1
ATOM 2676 O O . ALA A 1 379 ? 13.609 -4.485 -5.799 1.00 98.88 379 ALA A O 1
ATOM 2677 N N . THR A 1 380 ? 12.026 -4.900 -4.276 1.00 98.88 380 THR A N 1
ATOM 2678 C CA . THR A 1 380 ? 11.270 -5.827 -5.138 1.00 98.88 380 THR A CA 1
ATOM 2679 C C . THR A 1 380 ? 9.815 -5.408 -5.270 1.00 98.88 380 THR A C 1
ATOM 2681 O O . THR A 1 380 ? 9.051 -5.511 -4.316 1.00 98.88 380 THR A O 1
ATOM 2684 N N . LEU A 1 381 ? 9.429 -4.989 -6.471 1.00 98.94 381 LEU A N 1
ATOM 2685 C CA . LEU A 1 381 ? 8.044 -4.777 -6.868 1.00 98.94 381 LEU A CA 1
ATOM 2686 C C . LEU A 1 381 ? 7.614 -5.973 -7.717 1.00 98.94 381 LEU A C 1
ATOM 2688 O O . LEU A 1 381 ? 8.180 -6.207 -8.783 1.00 98.94 381 LEU A O 1
ATOM 2692 N N . ALA A 1 382 ? 6.633 -6.737 -7.248 1.00 98.81 382 ALA A N 1
ATOM 2693 C CA . ALA A 1 382 ? 6.119 -7.906 -7.945 1.00 98.81 382 ALA A CA 1
ATOM 2694 C C . ALA A 1 382 ? 4.596 -7.840 -8.110 1.00 98.81 382 ALA A C 1
ATOM 2696 O O . ALA A 1 382 ? 3.867 -7.527 -7.170 1.00 98.81 382 ALA A O 1
ATOM 2697 N N . LEU A 1 383 ? 4.118 -8.179 -9.303 1.00 98.88 383 LEU A N 1
ATOM 2698 C CA . LEU A 1 383 ? 2.706 -8.385 -9.584 1.00 98.88 383 LEU A CA 1
ATOM 2699 C C . LEU A 1 383 ? 2.520 -9.693 -10.340 1.00 98.88 383 LEU A C 1
ATOM 2701 O O . LEU A 1 383 ? 3.149 -9.918 -11.375 1.00 98.88 383 LEU A O 1
ATOM 2705 N N . ASN A 1 384 ? 1.629 -10.529 -9.823 1.00 98.88 384 ASN A N 1
ATOM 2706 C CA . ASN A 1 384 ? 1.211 -11.786 -10.409 1.00 98.88 384 ASN A CA 1
ATOM 2707 C C . ASN A 1 384 ? -0.314 -11.801 -10.530 1.00 98.88 384 ASN A C 1
ATOM 2709 O O . ASN A 1 384 ? -0.996 -11.532 -9.547 1.00 98.88 384 ASN A O 1
ATOM 2713 N N . ALA A 1 385 ? -0.842 -12.105 -11.715 1.00 98.88 385 ALA A N 1
ATOM 2714 C CA . ALA A 1 385 ? -2.282 -12.243 -11.945 1.00 98.88 385 ALA A CA 1
ATOM 2715 C C . ALA A 1 385 ? -2.579 -13.260 -13.058 1.00 98.88 385 ALA A C 1
ATOM 2717 O O . ALA A 1 385 ? -1.715 -13.565 -13.890 1.00 98.88 385 ALA A O 1
ATOM 2718 N N . ASP A 1 386 ? -3.811 -13.765 -13.114 1.00 98.81 386 ASP A N 1
ATOM 2719 C CA . ASP A 1 386 ? -4.270 -14.555 -14.260 1.00 98.81 386 ASP A CA 1
ATOM 2720 C C . ASP A 1 386 ? -4.429 -13.668 -15.502 1.00 98.81 386 ASP A C 1
ATOM 2722 O O . ASP A 1 386 ? -3.884 -13.974 -16.556 1.00 98.81 386 ASP A O 1
ATOM 2726 N N . SER A 1 387 ? -5.105 -12.529 -15.369 1.00 98.88 387 SER A N 1
ATOM 2727 C CA . SER A 1 387 ? -5.252 -11.492 -16.401 1.00 98.88 387 SER A CA 1
ATOM 2728 C C . SER A 1 387 ? -5.277 -10.107 -15.752 1.00 98.88 387 SER A C 1
ATOM 2730 O O . SER A 1 387 ? -5.488 -10.001 -14.542 1.00 98.88 387 SER A O 1
ATOM 2732 N N . ALA A 1 388 ? -5.055 -9.043 -16.526 1.00 98.88 388 ALA A N 1
ATOM 2733 C CA . ALA A 1 388 ? -5.143 -7.672 -16.024 1.00 98.88 388 ALA A CA 1
ATOM 2734 C C . ALA A 1 388 ? -5.901 -6.753 -16.992 1.00 98.88 388 ALA A C 1
ATOM 2736 O O . ALA A 1 388 ? -5.562 -6.658 -18.171 1.00 98.88 388 ALA A O 1
ATOM 2737 N N . ASN A 1 389 ? -6.907 -6.040 -16.489 1.00 98.88 389 ASN A N 1
ATOM 2738 C CA . ASN A 1 389 ? -7.650 -5.023 -17.229 1.00 98.88 389 ASN A CA 1
ATOM 2739 C C . ASN A 1 389 ? -7.630 -3.703 -16.454 1.00 98.88 389 ASN A C 1
ATOM 2741 O O . ASN A 1 389 ? -8.303 -3.564 -15.434 1.00 98.88 389 ASN A O 1
ATOM 2745 N N . ILE A 1 390 ? -6.846 -2.745 -16.938 1.00 98.81 390 ILE A N 1
ATOM 2746 C CA . ILE A 1 390 ? -6.576 -1.483 -16.254 1.00 98.81 390 ILE A CA 1
ATOM 2747 C C . ILE A 1 390 ? -7.387 -0.363 -16.897 1.00 98.81 390 ILE A C 1
ATOM 2749 O O . ILE A 1 390 ? -7.213 -0.042 -18.075 1.00 98.81 390 ILE A O 1
ATOM 2753 N N . GLY A 1 391 ? -8.282 0.219 -16.101 1.00 98.38 391 GLY A N 1
ATOM 2754 C CA . GLY A 1 391 ? -9.290 1.194 -16.516 1.00 98.38 391 GLY A CA 1
ATOM 2755 C C . GLY A 1 391 ? -8.767 2.548 -16.994 1.00 98.38 391 GLY A C 1
ATOM 2756 O O . GLY A 1 391 ? -9.490 3.281 -17.663 1.00 98.38 391 GLY A O 1
ATOM 2757 N N . GLY A 1 392 ? -7.508 2.862 -16.699 1.00 98.19 392 GLY A N 1
ATOM 2758 C CA . GLY A 1 392 ? -6.853 4.127 -17.032 1.00 98.19 392 GLY A CA 1
ATOM 2759 C C . GLY A 1 392 ? -5.340 3.952 -17.140 1.00 98.19 392 GLY A C 1
ATOM 2760 O O . GLY A 1 392 ? -4.890 3.001 -17.785 1.00 98.19 392 GLY A O 1
ATOM 2761 N N . ASN A 1 393 ? -4.562 4.845 -16.527 1.00 98.31 393 ASN A N 1
ATOM 2762 C CA . ASN A 1 393 ? -3.102 4.766 -16.547 1.00 98.31 393 ASN A CA 1
ATOM 2763 C C . ASN A 1 393 ? -2.584 3.653 -15.621 1.00 98.31 393 ASN A C 1
ATOM 2765 O O . ASN A 1 393 ? -3.122 3.414 -14.531 1.00 98.31 393 ASN A O 1
ATOM 2769 N N . LEU A 1 394 ? -1.506 3.001 -16.051 1.00 98.69 394 LEU A N 1
ATOM 2770 C CA . LEU A 1 394 ? -0.713 2.061 -15.268 1.00 98.69 394 LEU A CA 1
ATOM 2771 C C . LEU A 1 394 ? 0.649 2.684 -14.979 1.00 98.69 394 LEU A C 1
ATOM 2773 O O . LEU A 1 394 ? 1.369 3.061 -15.897 1.00 98.69 394 LEU A O 1
ATOM 2777 N N . ASN A 1 395 ? 1.026 2.690 -13.707 1.00 98.19 395 ASN A N 1
ATOM 2778 C CA . ASN A 1 395 ? 2.328 3.106 -13.220 1.00 98.19 395 ASN A CA 1
ATOM 2779 C C . ASN A 1 395 ? 2.869 2.035 -12.263 1.00 98.19 395 ASN A C 1
ATOM 2781 O O . ASN A 1 395 ? 2.357 1.874 -11.158 1.00 98.19 395 ASN A O 1
ATOM 2785 N N . ALA A 1 396 ? 3.909 1.305 -12.662 1.00 98.50 396 ALA A N 1
ATOM 2786 C CA . ALA A 1 396 ? 4.668 0.417 -11.785 1.00 98.50 396 ALA A CA 1
ATOM 2787 C C . ALA A 1 396 ? 6.137 0.848 -11.769 1.00 98.50 396 ALA A C 1
ATOM 2789 O O . ALA A 1 396 ? 6.827 0.767 -12.786 1.00 98.50 396 ALA A O 1
ATOM 2790 N N . LEU A 1 397 ? 6.616 1.341 -10.625 1.00 97.94 397 LEU A N 1
ATOM 2791 C CA . LEU A 1 397 ? 7.902 2.023 -10.556 1.00 97.94 397 LEU A CA 1
ATOM 2792 C C . LEU A 1 397 ? 8.717 1.654 -9.318 1.00 97.94 397 LEU A C 1
ATOM 2794 O O . LEU A 1 397 ? 8.221 1.608 -8.191 1.00 97.94 397 LEU A O 1
ATOM 2798 N N . ILE A 1 398 ? 10.021 1.497 -9.527 1.00 98.69 398 ILE A N 1
ATOM 2799 C CA . ILE A 1 398 ? 11.020 1.579 -8.460 1.00 98.69 398 ILE A CA 1
ATOM 2800 C C . ILE A 1 398 ? 11.820 2.850 -8.700 1.00 98.69 398 ILE A C 1
ATOM 2802 O O . ILE A 1 398 ? 12.440 2.999 -9.747 1.00 98.69 398 ILE A O 1
ATOM 2806 N N . SER A 1 399 ? 11.819 3.775 -7.747 1.00 96.62 399 SER A N 1
ATOM 2807 C CA . SER A 1 399 ? 12.564 5.027 -7.860 1.00 96.62 399 SER A CA 1
ATOM 2808 C C . SER A 1 399 ? 13.634 5.120 -6.784 1.00 96.62 399 SER A C 1
ATOM 2810 O O . SER A 1 399 ? 13.308 5.228 -5.607 1.00 96.62 399 SER A O 1
ATOM 2812 N N . ASP A 1 400 ? 14.893 5.127 -7.210 1.00 96.75 400 ASP A N 1
ATOM 2813 C CA . ASP A 1 400 ? 16.092 5.308 -6.389 1.00 96.75 400 ASP A CA 1
ATOM 2814 C C . ASP A 1 400 ? 16.827 6.621 -6.703 1.00 96.75 400 ASP A C 1
ATOM 2816 O O . ASP A 1 400 ? 17.990 6.789 -6.367 1.00 96.75 400 ASP A O 1
ATOM 2820 N N . ARG A 1 401 ? 16.183 7.587 -7.367 1.00 94.31 401 ARG A N 1
ATOM 2821 C CA . ARG A 1 401 ? 16.830 8.854 -7.756 1.00 94.31 401 ARG A CA 1
ATOM 2822 C C . ARG A 1 401 ? 17.512 9.531 -6.567 1.00 94.31 401 ARG A C 1
ATOM 2824 O O . ARG A 1 401 ? 16.827 9.993 -5.662 1.00 94.31 401 ARG A O 1
ATOM 2831 N N . GLY A 1 402 ? 18.840 9.608 -6.568 1.00 92.75 402 GLY A N 1
ATOM 2832 C CA . GLY A 1 402 ? 19.632 10.182 -5.472 1.00 92.75 402 GLY A CA 1
ATOM 2833 C C . GLY A 1 402 ? 19.603 9.399 -4.150 1.00 92.75 402 GLY A C 1
ATOM 2834 O O . GLY A 1 402 ? 20.055 9.927 -3.132 1.00 92.75 402 GLY A O 1
ATOM 2835 N N . GLY A 1 403 ? 19.051 8.186 -4.149 1.00 95.62 403 GLY A N 1
ATOM 2836 C CA . GLY A 1 403 ? 19.051 7.246 -3.033 1.00 95.62 403 GLY A CA 1
ATOM 2837 C C . GLY A 1 403 ? 20.129 6.172 -3.170 1.00 95.62 403 GLY A C 1
ATOM 2838 O O . GLY A 1 403 ? 21.095 6.301 -3.927 1.00 95.62 403 GLY A O 1
ATOM 2839 N N . THR A 1 404 ? 19.998 5.130 -2.360 1.00 98.38 404 THR A N 1
ATOM 2840 C CA . THR A 1 404 ? 20.821 3.923 -2.424 1.00 98.38 404 THR A CA 1
ATOM 2841 C C . THR A 1 404 ? 19.988 2.676 -2.147 1.00 98.38 404 THR A C 1
ATOM 2843 O O . THR A 1 404 ? 19.356 2.564 -1.093 1.00 98.38 404 THR A O 1
ATOM 2846 N N . ILE A 1 405 ? 20.061 1.712 -3.059 1.00 98.81 405 ILE A N 1
ATOM 2847 C CA . ILE A 1 405 ? 19.621 0.329 -2.875 1.00 98.81 405 ILE A CA 1
ATOM 2848 C C . ILE A 1 405 ? 20.880 -0.549 -2.787 1.00 98.81 405 ILE A C 1
ATOM 2850 O O . ILE A 1 405 ? 21.620 -0.706 -3.758 1.00 98.81 405 ILE A O 1
ATOM 2854 N N . ASP A 1 406 ? 21.127 -1.152 -1.623 1.00 98.56 406 ASP A N 1
ATOM 2855 C CA . ASP A 1 406 ? 22.305 -2.006 -1.381 1.00 98.56 406 ASP A CA 1
ATOM 2856 C C . ASP A 1 406 ? 22.202 -3.396 -2.040 1.00 98.56 406 ASP A C 1
ATOM 2858 O O . ASP A 1 406 ? 23.163 -4.168 -2.044 1.00 98.56 406 ASP A O 1
ATOM 2862 N N . GLY A 1 407 ? 21.043 -3.728 -2.613 1.00 98.62 407 GLY A N 1
ATOM 2863 C CA . GLY A 1 407 ? 20.801 -4.946 -3.383 1.00 98.62 407 GLY A CA 1
ATOM 2864 C C . GLY A 1 407 ? 20.346 -4.684 -4.820 1.00 98.62 407 GLY A C 1
ATOM 2865 O O . GLY A 1 407 ? 20.723 -3.709 -5.463 1.00 98.62 407 GLY A O 1
ATOM 2866 N N . ASN A 1 408 ? 19.524 -5.596 -5.339 1.00 98.88 408 ASN A N 1
ATOM 2867 C CA . ASN A 1 408 ? 18.919 -5.469 -6.663 1.00 98.88 408 ASN A CA 1
ATOM 2868 C C . ASN A 1 408 ? 17.661 -4.595 -6.615 1.00 98.88 408 ASN A C 1
ATOM 2870 O O . ASN A 1 408 ? 16.878 -4.686 -5.666 1.00 98.88 408 ASN A O 1
ATOM 2874 N N . ALA A 1 409 ? 17.413 -3.855 -7.693 1.00 98.94 409 ALA A N 1
ATOM 2875 C CA . ALA A 1 409 ? 16.091 -3.332 -8.011 1.00 98.94 409 ALA A CA 1
ATOM 2876 C C . ALA A 1 409 ? 15.404 -4.320 -8.964 1.00 98.94 409 ALA A C 1
ATOM 2878 O O . ALA A 1 409 ? 15.870 -4.544 -10.081 1.00 98.94 409 ALA A O 1
ATOM 2879 N N . LEU A 1 410 ? 14.323 -4.947 -8.509 1.00 98.88 410 LEU A N 1
ATOM 2880 C CA . LEU A 1 410 ? 13.569 -5.942 -9.265 1.00 98.88 410 LEU A CA 1
ATOM 2881 C C . LEU A 1 410 ? 12.128 -5.476 -9.434 1.00 98.88 410 LEU A C 1
ATOM 2883 O O . LEU A 1 410 ? 11.366 -5.487 -8.471 1.00 98.88 410 LEU A O 1
ATOM 2887 N N . LEU A 1 411 ? 11.752 -5.134 -10.660 1.00 98.94 411 LEU A N 1
ATOM 2888 C CA . LEU A 1 411 ? 10.364 -4.957 -11.061 1.00 98.94 411 LEU A CA 1
ATOM 2889 C C . LEU A 1 411 ? 9.954 -6.192 -11.870 1.00 98.94 411 LEU A C 1
ATOM 2891 O O . LEU A 1 411 ? 10.465 -6.414 -12.964 1.00 98.94 411 LEU A O 1
ATOM 2895 N N . ASN A 1 412 ? 9.038 -6.997 -11.336 1.00 98.81 412 ASN A N 1
ATOM 2896 C CA . ASN A 1 412 ? 8.499 -8.182 -11.996 1.00 98.81 412 ASN A CA 1
ATOM 2897 C C . ASN A 1 412 ? 6.977 -8.079 -12.159 1.00 98.81 412 ASN A C 1
ATOM 2899 O O . ASN A 1 412 ? 6.238 -8.192 -11.186 1.00 98.81 412 ASN A O 1
ATOM 2903 N N . PHE A 1 413 ? 6.503 -7.910 -13.387 1.00 98.69 413 PHE A N 1
ATOM 2904 C CA . PHE A 1 413 ? 5.084 -7.862 -13.723 1.00 98.69 413 PHE A CA 1
ATOM 2905 C C . PHE A 1 413 ? 4.742 -9.063 -14.608 1.00 98.69 413 PHE A C 1
ATOM 2907 O O . PHE A 1 413 ? 5.057 -9.100 -15.799 1.00 98.69 413 PHE A O 1
ATOM 2914 N N . SER A 1 414 ? 4.135 -10.088 -14.020 1.00 98.44 414 SER A N 1
ATOM 2915 C CA . SER A 1 414 ? 3.889 -11.365 -14.684 1.00 98.44 414 SER A CA 1
ATOM 2916 C C . SER A 1 414 ? 2.410 -11.714 -14.656 1.00 98.44 414 SER A C 1
ATOM 2918 O O . SER A 1 414 ? 1.841 -12.035 -13.615 1.00 98.44 414 SER A O 1
ATOM 2920 N N . VAL A 1 415 ? 1.790 -11.660 -15.826 1.00 98.88 415 VAL A N 1
ATOM 2921 C CA . VAL A 1 415 ? 0.386 -11.999 -16.038 1.00 98.88 415 VAL A CA 1
ATOM 2922 C C . VAL A 1 415 ? 0.325 -13.247 -16.912 1.00 98.88 415 VAL A C 1
ATOM 2924 O O . VAL A 1 415 ? 1.103 -13.396 -17.849 1.00 98.88 415 VAL A O 1
ATOM 2927 N N . THR A 1 416 ? -0.556 -14.191 -16.588 1.00 98.81 416 THR A N 1
ATOM 2928 C CA . THR A 1 416 ? -0.609 -15.470 -17.320 1.00 98.81 416 THR A CA 1
ATOM 2929 C C . THR A 1 416 ? -1.238 -15.295 -18.706 1.00 98.81 416 THR A C 1
ATOM 2931 O O . THR A 1 416 ? -0.695 -15.748 -19.715 1.00 98.81 416 THR A O 1
ATOM 2934 N N . ASN A 1 417 ? -2.371 -14.602 -18.755 1.00 98.81 417 ASN A N 1
ATOM 2935 C CA . ASN A 1 417 ? -3.153 -14.311 -19.947 1.00 98.81 417 ASN A CA 1
ATOM 2936 C C . ASN A 1 417 ? -2.932 -12.850 -20.364 1.00 98.81 417 ASN A C 1
ATOM 2938 O O . ASN A 1 417 ? -1.796 -12.379 -20.416 1.00 98.81 417 ASN A O 1
ATOM 2942 N N . ASP A 1 418 ? -3.999 -12.141 -20.715 1.00 98.81 418 ASP A N 1
ATOM 2943 C CA . ASP A 1 418 ? -3.907 -10.845 -21.374 1.00 98.81 418 ASP A CA 1
ATOM 2944 C C . ASP A 1 418 ? -3.808 -9.682 -20.388 1.00 98.81 418 ASP A C 1
ATOM 2946 O O . ASP A 1 418 ? -4.404 -9.696 -19.306 1.00 98.81 418 ASP A O 1
ATOM 2950 N N . VAL A 1 419 ? -3.086 -8.647 -20.818 1.00 98.94 419 VAL A N 1
ATOM 2951 C CA . VAL A 1 419 ? -3.041 -7.331 -20.186 1.00 98.94 419 VAL A CA 1
ATOM 2952 C C . VAL A 1 419 ? -3.670 -6.314 -21.132 1.00 98.94 419 VAL A C 1
ATOM 2954 O O . VAL A 1 419 ? -3.252 -6.173 -22.283 1.00 98.94 419 VAL A O 1
ATOM 2957 N N . THR A 1 420 ? -4.664 -5.577 -20.648 1.00 98.81 420 THR A N 1
ATOM 2958 C CA . THR A 1 420 ? -5.229 -4.409 -21.333 1.00 98.81 420 THR A CA 1
ATOM 2959 C C . THR A 1 420 ? -5.052 -3.181 -20.453 1.00 98.81 420 THR A C 1
ATOM 2961 O O . THR A 1 420 ? -5.382 -3.226 -19.271 1.00 98.81 420 THR A O 1
ATOM 2964 N N . VAL A 1 421 ? -4.547 -2.088 -21.020 1.00 98.81 421 VAL A N 1
ATOM 2965 C CA . VAL A 1 421 ? -4.422 -0.786 -20.354 1.00 98.81 421 VAL A CA 1
ATOM 2966 C C . VAL A 1 421 ? -5.140 0.259 -21.193 1.00 98.81 421 VAL A C 1
ATOM 2968 O O . VAL A 1 421 ? -4.879 0.387 -22.394 1.00 98.81 421 VAL A O 1
ATOM 2971 N N . GLN A 1 422 ? -6.074 0.986 -20.578 1.00 98.31 422 GLN A N 1
ATOM 2972 C CA . GLN A 1 422 ? -6.851 1.986 -21.302 1.00 98.31 422 GLN A CA 1
ATOM 2973 C C . GLN A 1 422 ? -6.059 3.270 -21.576 1.00 98.31 422 GLN A C 1
ATOM 2975 O O . GLN A 1 422 ? -6.190 3.818 -22.672 1.00 98.31 422 GLN A O 1
ATOM 2980 N N . GLY A 1 423 ? -5.241 3.716 -20.616 1.00 97.50 423 GLY A N 1
ATOM 2981 C CA . GLY A 1 423 ? -4.411 4.926 -20.678 1.00 97.50 423 GLY A CA 1
ATOM 2982 C C . GLY A 1 423 ? -2.946 4.661 -21.043 1.00 97.50 423 GLY A C 1
ATOM 2983 O O . GLY A 1 423 ? -2.660 3.770 -21.845 1.00 97.50 423 GLY A O 1
ATOM 2984 N N . ASP A 1 424 ? -2.038 5.463 -20.477 1.00 97.19 424 ASP A N 1
ATOM 2985 C CA . ASP A 1 424 ? -0.583 5.260 -20.557 1.00 97.19 424 ASP A CA 1
ATOM 2986 C C . ASP A 1 424 ? -0.161 4.070 -19.683 1.00 97.19 424 ASP A C 1
ATOM 2988 O O . ASP A 1 424 ? -0.761 3.809 -18.638 1.00 97.19 424 ASP A O 1
ATOM 2992 N N . ALA A 1 425 ? 0.870 3.337 -20.098 1.00 98.56 425 ALA A N 1
ATOM 2993 C CA . ALA A 1 425 ? 1.390 2.185 -19.373 1.00 98.56 425 ALA A CA 1
ATOM 2994 C C . ALA A 1 425 ? 2.898 2.324 -19.146 1.00 98.56 425 ALA A C 1
ATOM 2996 O O . ALA A 1 425 ? 3.675 2.191 -20.089 1.00 98.56 425 ALA A O 1
ATOM 2997 N N . ALA A 1 426 ? 3.299 2.551 -17.897 1.00 98.38 426 ALA A N 1
ATOM 2998 C CA . ALA A 1 426 ? 4.685 2.753 -17.505 1.00 98.38 426 ALA A CA 1
ATOM 2999 C C . ALA A 1 426 ? 5.166 1.673 -16.528 1.00 98.38 426 ALA A C 1
ATOM 3001 O O . ALA A 1 426 ? 4.648 1.520 -15.418 1.00 98.38 426 ALA A O 1
ATOM 3002 N N . TRP A 1 427 ? 6.224 0.972 -16.925 1.00 98.81 427 TRP A N 1
ATOM 3003 C CA . TRP A 1 427 ? 7.047 0.135 -16.061 1.00 98.81 427 TRP A CA 1
ATOM 3004 C C . TRP A 1 427 ? 8.451 0.712 -16.050 1.00 98.81 427 TRP A C 1
ATOM 3006 O O . TRP A 1 427 ? 9.115 0.739 -17.087 1.00 98.81 427 TRP A O 1
ATOM 3016 N N . GLN A 1 428 ? 8.905 1.199 -14.896 1.00 98.56 428 GLN A N 1
ATOM 3017 C CA . GLN A 1 428 ? 10.163 1.937 -14.850 1.00 98.56 428 GLN A CA 1
ATOM 3018 C C . GLN A 1 428 ? 11.010 1.638 -13.613 1.00 98.56 428 GLN A C 1
ATOM 3020 O O . GLN A 1 428 ? 10.515 1.524 -12.490 1.00 98.56 428 GLN A O 1
ATOM 3025 N N . ILE A 1 429 ? 12.326 1.586 -13.815 1.00 98.75 429 ILE A N 1
ATOM 3026 C CA . ILE A 1 429 ? 13.309 1.711 -12.734 1.00 98.75 429 ILE A CA 1
ATOM 3027 C C . ILE A 1 429 ? 14.028 3.045 -12.914 1.00 98.75 429 ILE A C 1
ATOM 3029 O O . ILE A 1 429 ? 14.676 3.282 -13.930 1.00 98.75 429 ILE A O 1
ATOM 3033 N N . LEU A 1 430 ? 13.904 3.922 -11.925 1.00 97.31 430 LEU A N 1
ATOM 3034 C CA . LEU A 1 430 ? 14.344 5.309 -11.983 1.00 97.31 430 LEU A CA 1
ATOM 3035 C C . LEU A 1 430 ? 15.515 5.532 -11.027 1.00 97.31 430 LEU A C 1
ATOM 3037 O O . LEU A 1 430 ? 15.311 5.812 -9.847 1.00 97.31 430 LEU A O 1
ATOM 3041 N N . ASN A 1 431 ? 16.731 5.405 -11.543 1.00 97.44 431 ASN A N 1
ATOM 3042 C CA . ASN A 1 431 ? 18.003 5.609 -10.844 1.00 97.44 431 ASN A CA 1
ATOM 3043 C C . ASN A 1 431 ? 18.717 6.907 -11.282 1.00 97.44 431 ASN A C 1
ATOM 3045 O O . ASN A 1 431 ? 19.855 7.176 -10.904 1.00 97.44 431 ASN A O 1
ATOM 3049 N N . ASP A 1 432 ? 18.077 7.714 -12.122 1.00 95.38 432 ASP A N 1
ATOM 3050 C CA . ASP A 1 432 ? 18.647 8.908 -12.732 1.00 95.38 432 ASP A CA 1
ATOM 3051 C C . ASP A 1 432 ? 18.767 10.104 -11.773 1.00 95.38 432 ASP A C 1
ATOM 3053 O O . ASP A 1 432 ? 18.202 10.140 -10.678 1.00 95.38 432 ASP A O 1
ATOM 3057 N N . SER A 1 433 ? 19.527 11.109 -12.208 1.00 92.81 433 SER A N 1
ATOM 3058 C CA . SER A 1 433 ? 19.477 12.466 -11.649 1.00 92.81 433 SER A CA 1
ATOM 3059 C C . SER A 1 433 ? 18.600 13.365 -12.510 1.00 92.81 433 SER A C 1
ATOM 3061 O O . SER A 1 433 ? 18.278 13.005 -13.640 1.00 92.81 433 SER A O 1
ATOM 3063 N N . GLY A 1 434 ? 18.275 14.568 -12.039 1.00 84.50 434 GLY A N 1
ATOM 3064 C CA . GLY A 1 434 ? 17.610 15.568 -12.872 1.00 84.50 434 GLY A CA 1
ATOM 3065 C C . GLY A 1 434 ? 16.418 16.230 -12.211 1.00 84.50 434 GLY A C 1
ATOM 3066 O O . GLY A 1 434 ? 16.200 16.096 -11.010 1.00 84.50 434 GLY A O 1
ATOM 3067 N N . THR A 1 435 ? 15.674 16.975 -13.026 1.00 69.00 435 THR A N 1
ATOM 3068 C CA . THR A 1 435 ? 14.467 17.719 -12.631 1.00 69.00 435 THR A CA 1
ATOM 3069 C C . THR A 1 435 ? 13.184 17.142 -13.230 1.00 69.00 435 THR A C 1
ATOM 3071 O O . THR A 1 435 ? 12.147 17.807 -13.194 1.00 69.00 435 THR A O 1
ATOM 3074 N N . ASP A 1 436 ? 13.255 15.963 -13.851 1.00 60.12 436 ASP A N 1
ATOM 3075 C CA . ASP A 1 436 ? 12.104 15.352 -14.510 1.00 60.12 436 ASP A CA 1
ATOM 3076 C C . ASP A 1 436 ? 11.017 15.036 -13.464 1.00 60.12 436 ASP A C 1
ATOM 3078 O O . ASP A 1 436 ? 11.286 14.414 -12.439 1.00 60.12 436 ASP A O 1
ATOM 3082 N N . LEU A 1 437 ? 9.801 15.525 -13.742 1.00 53.22 437 LEU A N 1
ATOM 3083 C CA . LEU A 1 437 ? 8.528 15.265 -13.056 1.00 53.22 437 LEU A CA 1
ATOM 3084 C C . LEU A 1 437 ? 8.644 15.038 -11.532 1.00 53.22 437 LEU A C 1
ATOM 3086 O O . LEU A 1 437 ? 8.737 13.917 -11.040 1.00 53.22 437 LEU A O 1
ATOM 3090 N N . ASN A 1 438 ? 8.499 16.138 -10.785 1.00 51.56 438 ASN A N 1
ATOM 3091 C CA . ASN A 1 438 ? 8.174 16.173 -9.348 1.00 51.56 438 ASN A CA 1
ATOM 3092 C C . ASN A 1 438 ? 9.309 15.852 -8.358 1.00 51.56 438 ASN A C 1
ATOM 3094 O O . ASN A 1 438 ? 9.065 15.882 -7.152 1.00 51.56 438 ASN A O 1
ATOM 3098 N N . ALA A 1 439 ? 10.542 15.627 -8.826 1.00 59.12 439 ALA A N 1
ATOM 3099 C CA . ALA A 1 439 ? 11.732 15.525 -7.976 1.00 59.12 439 ALA A CA 1
ATOM 3100 C C . ALA A 1 439 ? 12.930 16.206 -8.643 1.00 59.12 439 ALA A C 1
ATOM 3102 O O . ALA A 1 439 ? 13.284 15.866 -9.768 1.00 59.12 439 ALA A O 1
ATOM 3103 N N . ALA A 1 440 ? 13.592 17.129 -7.945 1.00 75.38 440 ALA A N 1
ATOM 3104 C CA . ALA A 1 440 ? 14.917 17.588 -8.346 1.00 75.38 440 ALA A CA 1
ATOM 3105 C C . ALA A 1 440 ? 15.963 16.809 -7.544 1.00 75.38 440 ALA A C 1
ATOM 3107 O O . ALA A 1 440 ? 16.221 17.146 -6.388 1.00 75.38 440 ALA A O 1
ATOM 3108 N N . SER A 1 441 ? 16.570 15.785 -8.146 1.00 86.94 441 SER A N 1
ATOM 3109 C CA . SER A 1 441 ? 17.736 15.135 -7.548 1.00 86.94 441 SER A CA 1
ATOM 3110 C C . SER A 1 441 ? 19.015 15.714 -8.153 1.00 86.94 441 SER A C 1
ATOM 3112 O O . SER A 1 441 ? 19.198 15.625 -9.371 1.00 86.94 441 SER A O 1
ATOM 3114 N N . PRO A 1 442 ? 19.927 16.290 -7.346 1.00 87.69 442 PRO A N 1
ATOM 3115 C CA . PRO A 1 442 ? 21.192 16.820 -7.850 1.00 87.69 442 PRO A CA 1
ATOM 3116 C C . PRO A 1 442 ? 22.156 15.716 -8.314 1.00 87.69 442 PRO A C 1
ATOM 3118 O O . PRO A 1 442 ? 23.137 16.008 -8.991 1.00 87.69 442 PRO A O 1
ATOM 3121 N N . ILE A 1 443 ? 21.904 14.459 -7.943 1.00 89.19 443 ILE A N 1
ATOM 3122 C CA . ILE A 1 443 ? 22.756 13.302 -8.239 1.00 89.19 443 ILE A CA 1
ATOM 3123 C C . ILE A 1 443 ? 21.908 12.081 -8.594 1.00 89.19 443 ILE A C 1
ATOM 3125 O O . ILE A 1 443 ? 20.723 12.026 -8.265 1.00 89.19 443 ILE A O 1
ATOM 3129 N N . GLY A 1 444 ? 22.494 11.117 -9.300 1.00 93.62 444 GLY A N 1
ATOM 3130 C CA . GLY A 1 444 ? 21.811 9.857 -9.571 1.00 93.62 444 GLY A CA 1
ATOM 3131 C C . GLY A 1 444 ? 21.787 8.969 -8.334 1.00 93.62 444 GLY A C 1
ATOM 3132 O O . GLY A 1 444 ? 22.506 9.227 -7.366 1.00 93.62 444 GLY A O 1
ATOM 3133 N N . GLY A 1 445 ? 20.933 7.951 -8.363 1.00 96.38 445 GLY A N 1
ATOM 3134 C CA . GLY A 1 445 ? 20.899 6.909 -7.342 1.00 96.38 445 GLY A CA 1
ATOM 3135 C C . GLY A 1 445 ? 22.056 5.923 -7.458 1.00 96.38 445 GLY A C 1
ATOM 3136 O O . GLY A 1 445 ? 22.906 6.025 -8.353 1.00 96.38 445 GLY A O 1
ATOM 3137 N N . THR A 1 446 ? 22.095 4.966 -6.534 1.00 98.50 446 THR A N 1
ATOM 3138 C CA . THR A 1 446 ? 23.080 3.880 -6.519 1.00 98.50 446 THR A CA 1
ATOM 3139 C C . THR A 1 446 ? 22.384 2.558 -6.237 1.00 98.50 446 THR A C 1
ATOM 3141 O O . THR A 1 446 ? 21.934 2.307 -5.122 1.00 98.50 446 THR A O 1
ATOM 3144 N N . ILE A 1 447 ? 22.386 1.677 -7.232 1.00 98.81 447 ILE A N 1
ATOM 3145 C CA . ILE A 1 447 ? 21.941 0.292 -7.112 1.00 98.81 447 ILE A CA 1
ATOM 3146 C C . ILE A 1 447 ? 23.200 -0.582 -7.112 1.00 98.81 447 ILE A C 1
ATOM 3148 O O . ILE A 1 447 ? 23.834 -0.761 -8.152 1.00 98.81 447 ILE A O 1
ATOM 3152 N N . HIS A 1 448 ? 23.571 -1.134 -5.954 1.00 98.69 448 HIS A N 1
ATOM 3153 C CA . HIS A 1 448 ? 24.761 -1.995 -5.826 1.00 98.69 448 HIS A CA 1
ATOM 3154 C C . HIS A 1 448 ? 24.577 -3.381 -6.480 1.00 98.69 448 HIS A C 1
ATOM 3156 O O . HIS A 1 448 ? 25.536 -4.129 -6.678 1.00 98.69 448 HIS A O 1
ATOM 3162 N N . GLY A 1 449 ? 23.337 -3.761 -6.791 1.00 98.62 449 GLY A N 1
ATOM 3163 C CA . GLY A 1 449 ? 23.003 -4.959 -7.554 1.00 98.62 449 GLY A CA 1
ATOM 3164 C C . GLY A 1 449 ? 22.705 -4.673 -9.026 1.00 98.62 449 GLY A C 1
ATOM 3165 O O . GLY A 1 449 ? 23.269 -3.782 -9.656 1.00 98.62 449 GLY A O 1
ATOM 3166 N N . SER A 1 450 ? 21.799 -5.474 -9.581 1.00 98.88 450 SER A N 1
ATOM 3167 C CA . SER A 1 450 ? 21.236 -5.286 -10.918 1.00 98.88 450 SER A CA 1
ATOM 3168 C C . SER A 1 450 ? 19.907 -4.531 -10.863 1.00 98.88 450 SER A C 1
ATOM 3170 O O . SER A 1 450 ? 19.135 -4.684 -9.911 1.00 98.88 450 SER A O 1
ATOM 3172 N N . ALA A 1 451 ? 19.611 -3.787 -11.925 1.00 98.94 451 ALA A N 1
ATOM 3173 C CA . ALA A 1 451 ? 18.283 -3.260 -12.214 1.00 98.94 451 ALA A CA 1
ATOM 3174 C C . ALA A 1 451 ? 17.598 -4.188 -13.227 1.00 98.94 451 ALA A C 1
ATOM 3176 O O . ALA A 1 451 ? 17.991 -4.239 -14.390 1.00 98.94 451 ALA A O 1
ATOM 3177 N N . ASN A 1 452 ? 16.591 -4.942 -12.788 1.00 98.88 452 ASN A N 1
ATOM 3178 C CA . ASN A 1 452 ? 15.877 -5.899 -13.628 1.00 98.88 452 ASN A CA 1
ATOM 3179 C C . ASN A 1 452 ? 14.403 -5.518 -13.741 1.00 98.88 452 ASN A C 1
ATOM 3181 O O . ASN A 1 452 ? 13.685 -5.503 -12.740 1.00 98.88 452 ASN A O 1
ATOM 3185 N N . LEU A 1 453 ? 13.956 -5.285 -14.970 1.00 98.88 453 LEU A N 1
ATOM 3186 C CA . LEU A 1 453 ? 12.560 -5.106 -15.333 1.00 98.88 453 LEU A CA 1
ATOM 3187 C C . LEU A 1 453 ? 12.120 -6.326 -16.145 1.00 98.88 453 LEU A C 1
ATOM 3189 O O . LEU A 1 453 ? 12.604 -6.559 -17.253 1.00 98.88 453 LEU A O 1
ATOM 3193 N N . LEU A 1 454 ? 11.210 -7.115 -15.581 1.00 98.81 454 LEU A N 1
ATOM 3194 C CA . LEU A 1 454 ? 10.654 -8.307 -16.203 1.00 98.81 454 LEU A CA 1
ATOM 3195 C C . LEU A 1 454 ? 9.161 -8.103 -16.407 1.00 98.81 454 LEU A C 1
ATOM 3197 O O . LEU A 1 454 ? 8.427 -7.877 -15.446 1.00 98.81 454 LEU A O 1
ATOM 3201 N N . LEU A 1 455 ? 8.718 -8.220 -17.652 1.00 98.75 455 LEU A N 1
ATOM 3202 C CA . LEU A 1 455 ? 7.314 -8.183 -18.015 1.00 98.75 455 LEU A CA 1
ATOM 3203 C C . LEU A 1 455 ? 6.947 -9.423 -18.828 1.00 98.75 455 LEU A C 1
ATOM 3205 O O . LEU A 1 455 ? 7.616 -9.749 -19.811 1.00 98.75 455 LEU A O 1
ATOM 3209 N N . SER A 1 456 ? 5.875 -10.109 -18.432 1.00 98.81 456 SER A N 1
ATOM 3210 C CA . SER A 1 456 ? 5.337 -11.247 -19.180 1.00 98.81 456 SER A CA 1
ATOM 3211 C C . SER A 1 456 ? 3.813 -11.250 -19.226 1.00 98.81 456 SER A C 1
ATOM 3213 O O . SER A 1 456 ? 3.169 -10.933 -18.228 1.00 98.81 456 SER A O 1
ATOM 3215 N N . ALA A 1 457 ? 3.263 -11.598 -20.390 1.00 98.88 457 ALA A N 1
ATOM 3216 C CA . ALA A 1 457 ? 1.833 -11.790 -20.633 1.00 98.88 457 ALA A CA 1
ATOM 3217 C C . ALA A 1 457 ? 1.597 -12.679 -21.868 1.00 98.88 457 ALA A C 1
ATOM 3219 O O . ALA A 1 457 ? 2.530 -13.029 -22.599 1.00 98.88 457 ALA A O 1
ATOM 3220 N N . THR A 1 458 ? 0.343 -13.044 -22.133 1.00 98.81 458 THR A N 1
ATOM 3221 C CA . THR A 1 458 ? -0.044 -13.587 -23.441 1.00 98.81 458 THR A CA 1
ATOM 3222 C C . THR A 1 458 ? -0.098 -12.457 -24.462 1.00 98.81 458 THR A C 1
ATOM 3224 O O . THR A 1 458 ? 0.769 -12.401 -25.329 1.00 98.81 458 THR A O 1
ATOM 3227 N N . ASN A 1 459 ? -1.034 -11.519 -24.325 1.00 98.81 459 ASN A N 1
ATOM 3228 C CA . ASN A 1 459 ? -1.080 -10.293 -25.123 1.00 98.81 459 ASN A CA 1
ATOM 3229 C C . ASN A 1 459 ? -0.932 -9.053 -24.227 1.00 98.81 459 ASN A C 1
ATOM 3231 O O . ASN A 1 459 ? -1.358 -9.070 -23.071 1.00 98.81 459 ASN A O 1
ATOM 3235 N N . LEU A 1 460 ? -0.398 -7.960 -24.779 1.00 98.88 460 LEU A N 1
ATOM 3236 C CA . LEU A 1 460 ? -0.469 -6.626 -24.175 1.00 98.88 460 LEU A CA 1
ATOM 3237 C C . LEU A 1 460 ? -1.140 -5.659 -25.151 1.00 98.88 460 LEU A C 1
ATOM 3239 O O . LEU A 1 460 ? -0.647 -5.448 -26.260 1.00 98.88 460 LEU A O 1
ATOM 3243 N N . THR A 1 461 ? -2.242 -5.046 -24.722 1.00 98.88 461 THR A N 1
ATOM 3244 C CA . THR A 1 461 ? -2.949 -4.010 -25.482 1.00 98.88 461 THR A CA 1
ATOM 3245 C C . THR A 1 461 ? -2.980 -2.692 -24.713 1.00 98.88 461 THR A C 1
ATOM 3247 O O . THR A 1 461 ? -3.557 -2.629 -23.632 1.00 98.88 461 THR A O 1
ATOM 3250 N N . VAL A 1 462 ? -2.422 -1.625 -25.290 1.00 98.69 462 VAL A N 1
ATOM 3251 C CA . VAL A 1 462 ? -2.503 -0.249 -24.769 1.00 98.69 462 VAL A CA 1
ATOM 3252 C C . VAL A 1 462 ? -3.391 0.577 -25.701 1.00 98.69 462 VAL A C 1
ATOM 3254 O O . VAL A 1 462 ? -3.029 0.845 -26.852 1.00 98.69 462 VAL A O 1
ATOM 3257 N N . THR A 1 463 ? -4.599 0.926 -25.247 1.00 95.69 463 THR A N 1
ATOM 3258 C CA . THR A 1 463 ? -5.660 1.407 -26.149 1.00 95.69 463 THR A CA 1
ATOM 3259 C C . THR A 1 463 ? -5.707 2.910 -26.370 1.00 95.69 463 THR A C 1
ATOM 3261 O O . THR A 1 463 ? -6.418 3.326 -27.270 1.00 95.69 463 THR A O 1
ATOM 3264 N N . ALA A 1 464 ? -5.024 3.748 -25.599 1.00 90.50 464 ALA A N 1
ATOM 3265 C CA . ALA A 1 464 ? -5.016 5.191 -25.876 1.00 90.50 464 ALA A CA 1
ATOM 3266 C C . ALA A 1 464 ? -3.677 5.869 -25.581 1.00 90.50 464 ALA A C 1
ATOM 3268 O O . ALA A 1 464 ? -3.404 6.918 -26.164 1.00 90.50 464 ALA A O 1
ATOM 3269 N N . GLY A 1 465 ? -2.857 5.276 -24.715 1.00 92.56 465 GLY A N 1
ATOM 3270 C CA . GLY A 1 465 ? -1.613 5.868 -24.253 1.00 92.56 465 GLY A CA 1
ATOM 3271 C C . GLY A 1 465 ? -0.335 5.291 -24.853 1.00 92.56 465 GLY A C 1
ATOM 3272 O O . GLY A 1 465 ? -0.350 4.434 -25.747 1.00 92.56 465 GLY A O 1
ATOM 3273 N N . LEU A 1 466 ? 0.775 5.825 -24.350 1.00 96.44 466 LEU A N 1
ATOM 3274 C CA . LEU A 1 466 ? 2.139 5.353 -24.556 1.00 96.44 466 LEU A CA 1
ATOM 3275 C C . LEU A 1 466 ? 2.399 4.065 -23.778 1.00 96.44 466 LEU A C 1
ATOM 3277 O O . LEU A 1 466 ? 1.789 3.809 -22.740 1.00 96.44 466 LEU A O 1
ATOM 3281 N N . LEU A 1 467 ? 3.327 3.266 -24.294 1.00 98.69 467 LEU A N 1
ATOM 3282 C CA . LEU A 1 467 ? 3.942 2.172 -23.558 1.00 98.69 467 LEU A CA 1
ATOM 3283 C C . LEU A 1 467 ? 5.390 2.546 -23.248 1.00 98.69 467 LEU A C 1
ATOM 3285 O O . LEU A 1 467 ? 6.197 2.600 -24.171 1.00 98.69 467 LEU A O 1
ATOM 3289 N N . ASP A 1 468 ? 5.708 2.715 -21.970 1.00 98.44 468 ASP A N 1
ATOM 3290 C CA . ASP A 1 468 ? 7.051 2.999 -21.473 1.00 98.44 468 ASP A CA 1
ATOM 3291 C C . ASP A 1 468 ? 7.551 1.807 -20.647 1.00 98.44 468 ASP A C 1
ATOM 3293 O O . ASP A 1 468 ? 7.021 1.482 -19.583 1.00 98.44 468 ASP A O 1
ATOM 3297 N N . VAL A 1 469 ? 8.581 1.124 -21.140 1.00 98.81 469 VAL A N 1
ATOM 3298 C CA . VAL A 1 469 ? 9.288 0.052 -20.430 1.00 98.81 469 VAL A CA 1
ATOM 3299 C C . VAL A 1 469 ? 10.752 0.450 -20.339 1.00 98.81 469 VAL A C 1
ATOM 3301 O O . VAL A 1 469 ? 11.512 0.278 -21.296 1.00 98.81 469 VAL A O 1
ATOM 3304 N N . GLU A 1 470 ? 11.154 1.041 -19.213 1.00 98.69 470 GLU A N 1
ATOM 3305 C CA . GLU A 1 470 ? 12.396 1.815 -19.188 1.00 98.69 470 GLU A CA 1
ATOM 3306 C C . GLU A 1 470 ? 13.225 1.668 -17.907 1.00 98.69 470 GLU A C 1
ATOM 3308 O O . GLU A 1 470 ? 12.722 1.537 -16.792 1.00 98.69 470 GLU A O 1
ATOM 3313 N N . ILE A 1 471 ? 14.544 1.753 -18.065 1.00 98.81 471 ILE A N 1
ATOM 3314 C CA . ILE A 1 471 ? 15.495 1.925 -16.968 1.00 98.81 471 ILE A CA 1
ATOM 3315 C C . ILE A 1 471 ? 16.203 3.259 -17.171 1.00 98.81 471 ILE A C 1
ATOM 3317 O O . ILE A 1 471 ? 16.941 3.459 -18.140 1.00 98.81 471 ILE A O 1
ATOM 3321 N N . PHE A 1 472 ? 15.988 4.186 -16.244 1.00 97.75 472 PHE A N 1
ATOM 3322 C CA . PHE A 1 472 ? 16.615 5.499 -16.256 1.00 97.75 472 PHE A CA 1
ATOM 3323 C C . PHE A 1 472 ? 17.826 5.473 -15.334 1.00 97.75 472 PHE A C 1
ATOM 3325 O O . PHE A 1 472 ? 17.694 5.424 -14.119 1.00 97.75 472 PHE A O 1
ATOM 3332 N N . ASN A 1 473 ? 19.014 5.544 -15.920 1.00 97.62 473 ASN A N 1
ATOM 3333 C CA . ASN A 1 473 ? 20.290 5.711 -15.223 1.00 97.62 473 ASN A CA 1
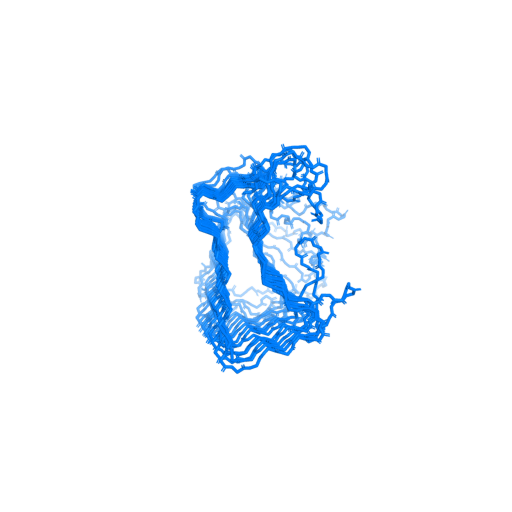ATOM 3334 C C . ASN A 1 473 ? 21.008 7.011 -15.644 1.00 97.62 473 ASN A C 1
ATOM 3336 O O . ASN A 1 473 ? 22.127 7.291 -15.229 1.00 97.62 473 ASN A O 1
ATOM 3340 N N . LYS A 1 474 ? 20.372 7.811 -16.503 1.00 96.12 474 LYS A N 1
ATOM 3341 C CA . LYS A 1 474 ? 20.915 9.018 -17.131 1.00 96.12 474 LYS A CA 1
ATOM 3342 C C . LYS A 1 474 ? 21.234 10.120 -16.115 1.00 96.12 474 LYS A C 1
ATOM 3344 O O . LYS A 1 474 ? 20.771 10.114 -14.976 1.00 96.12 474 LYS A O 1
ATOM 3349 N N . ASN A 1 475 ? 21.966 11.133 -16.569 1.00 94.12 475 ASN A N 1
ATOM 3350 C CA . ASN A 1 475 ? 21.917 12.452 -15.945 1.00 94.12 475 ASN A CA 1
ATOM 3351 C C . ASN A 1 475 ? 20.843 13.308 -16.627 1.00 94.12 475 ASN A C 1
ATOM 3353 O O . ASN A 1 475 ? 20.966 13.618 -17.814 1.00 94.12 475 ASN A O 1
ATOM 3357 N N . GLY A 1 476 ? 19.815 13.717 -15.887 1.00 92.06 476 GLY A N 1
ATOM 3358 C CA . GLY A 1 476 ? 18.689 14.522 -16.373 1.00 92.06 476 GLY A CA 1
ATOM 3359 C C . GLY A 1 476 ? 18.951 16.031 -16.407 1.00 92.06 476 GLY A C 1
ATOM 3360 O O . GLY A 1 476 ? 18.090 16.817 -16.024 1.00 92.06 476 GLY A O 1
ATOM 3361 N N . GLY A 1 477 ? 20.152 16.456 -16.814 1.00 89.81 477 GLY A N 1
ATOM 3362 C CA . GLY A 1 477 ? 20.445 17.860 -17.121 1.00 89.81 477 GLY A CA 1
ATOM 3363 C C . GLY A 1 477 ? 20.865 18.719 -15.926 1.00 89.81 477 GLY A C 1
ATOM 3364 O O . GLY A 1 477 ? 20.758 19.945 -15.982 1.00 89.81 477 GLY A O 1
ATOM 3365 N N . VAL A 1 478 ? 21.360 18.101 -14.850 1.00 89.19 478 VAL A N 1
ATOM 3366 C CA . VAL A 1 478 ? 21.781 18.790 -13.617 1.00 89.19 478 VAL A CA 1
ATOM 3367 C C . VAL A 1 478 ? 23.281 18.623 -13.347 1.00 89.19 478 VAL A C 1
ATOM 3369 O O . VAL A 1 478 ? 23.861 17.596 -13.717 1.00 89.19 478 VAL A O 1
ATOM 3372 N N . PRO A 1 479 ? 23.942 19.590 -12.672 1.00 88.00 479 PRO A N 1
ATOM 3373 C CA . PRO A 1 479 ? 25.337 19.433 -12.267 1.00 88.00 479 PRO A CA 1
ATOM 3374 C C . PRO A 1 479 ? 25.517 18.184 -11.396 1.00 88.00 479 PRO A C 1
ATOM 3376 O O . PRO A 1 479 ? 24.923 18.104 -10.328 1.00 88.00 479 PRO A O 1
ATOM 3379 N N . GLY A 1 480 ? 26.350 17.239 -11.835 1.00 86.06 480 GLY A N 1
ATOM 3380 C CA . GLY A 1 480 ? 26.511 15.940 -11.178 1.00 86.06 480 GLY A CA 1
ATOM 3381 C C . GLY A 1 480 ? 26.615 14.784 -12.175 1.00 86.06 480 GLY A C 1
ATOM 3382 O O . GLY A 1 480 ? 26.704 14.987 -13.392 1.00 86.06 480 GLY A O 1
ATOM 3383 N N . SER A 1 481 ? 26.621 13.562 -11.654 1.00 89.88 481 SER A N 1
ATOM 3384 C CA . SER A 1 481 ? 26.585 12.329 -12.448 1.00 89.88 481 SER A CA 1
ATOM 3385 C C . SER A 1 481 ? 25.149 11.860 -12.691 1.00 89.88 481 SER A C 1
ATOM 3387 O O . SER A 1 481 ? 24.202 12.363 -12.075 1.00 89.88 481 SER A O 1
ATOM 3389 N N . GLY A 1 482 ? 24.984 10.915 -13.614 1.00 94.25 482 GLY A N 1
ATOM 3390 C CA . GLY A 1 482 ? 23.803 10.063 -13.646 1.00 94.25 482 GLY A CA 1
ATOM 3391 C C . GLY A 1 482 ? 23.820 9.059 -12.494 1.00 94.25 482 GLY A C 1
ATOM 3392 O O . GLY A 1 482 ? 24.582 9.209 -11.529 1.00 94.25 482 GLY A O 1
ATOM 3393 N N . GLY A 1 483 ? 22.961 8.053 -12.602 1.00 96.88 483 GLY A N 1
ATOM 3394 C CA . GLY A 1 483 ? 22.894 6.940 -11.664 1.00 96.88 483 GLY A CA 1
ATOM 3395 C C . GLY A 1 483 ? 24.065 5.974 -11.799 1.00 96.88 483 GLY A C 1
ATOM 3396 O O . GLY A 1 483 ? 24.780 5.952 -12.805 1.00 96.88 483 GLY A O 1
ATOM 3397 N N . THR A 1 484 ? 24.255 5.164 -10.764 1.00 98.62 484 THR A N 1
ATOM 3398 C CA . THR A 1 484 ? 25.184 4.030 -10.768 1.00 98.62 484 THR A CA 1
ATOM 3399 C C . THR A 1 484 ? 24.408 2.733 -10.575 1.00 98.62 484 THR A C 1
ATOM 3401 O O . THR A 1 484 ? 23.612 2.622 -9.644 1.00 98.62 484 THR A O 1
ATOM 3404 N N . ILE A 1 485 ? 24.641 1.766 -11.457 1.00 98.88 485 ILE A N 1
ATOM 3405 C CA . ILE A 1 485 ? 24.217 0.371 -11.330 1.00 98.88 485 ILE A CA 1
ATOM 3406 C C . ILE A 1 485 ? 25.503 -0.454 -11.370 1.00 98.88 485 ILE A C 1
ATOM 3408 O O . ILE A 1 485 ? 26.192 -0.462 -12.389 1.00 98.88 485 ILE A O 1
ATOM 3412 N N . ASP A 1 486 ? 25.863 -1.116 -10.274 1.00 98.75 486 ASP A N 1
ATOM 3413 C CA . ASP A 1 486 ? 27.157 -1.810 -10.168 1.00 98.75 486 ASP A CA 1
ATOM 3414 C C . ASP A 1 486 ? 27.221 -3.089 -11.018 1.00 98.75 486 ASP A C 1
ATOM 3416 O O . ASP A 1 486 ? 28.307 -3.514 -11.417 1.00 98.75 486 ASP A O 1
ATOM 3420 N N . SER A 1 487 ? 26.066 -3.698 -11.300 1.00 98.75 487 SER A N 1
ATOM 3421 C CA . SER A 1 487 ? 25.936 -4.908 -12.117 1.00 98.75 487 SER A CA 1
ATOM 3422 C C . SER A 1 487 ? 25.169 -4.608 -13.411 1.00 98.75 487 SER A C 1
ATOM 3424 O O . SER A 1 487 ? 25.534 -3.677 -14.129 1.00 98.75 487 SER A O 1
ATOM 3426 N N . ASP A 1 488 ? 24.133 -5.389 -13.729 1.00 98.88 488 ASP A N 1
ATOM 3427 C CA . ASP A 1 488 ? 23.466 -5.346 -15.028 1.00 98.88 488 ASP A CA 1
ATOM 3428 C C . ASP A 1 488 ? 22.214 -4.459 -15.000 1.00 98.88 488 ASP A C 1
ATOM 3430 O O . ASP A 1 488 ? 21.524 -4.347 -13.980 1.00 98.88 488 ASP A O 1
ATOM 3434 N N . ALA A 1 489 ? 21.885 -3.878 -16.151 1.00 98.88 489 ALA A N 1
ATOM 3435 C CA . ALA A 1 489 ? 20.599 -3.248 -16.419 1.00 98.88 489 ALA A CA 1
ATOM 3436 C C . ALA A 1 489 ? 19.853 -4.078 -17.472 1.00 98.88 489 ALA A C 1
ATOM 3438 O O . ALA A 1 489 ? 20.248 -4.116 -18.636 1.00 98.88 489 ALA A O 1
ATOM 3439 N N . ASN A 1 490 ? 18.772 -4.744 -17.069 1.00 98.88 490 ASN A N 1
ATOM 3440 C CA . ASN A 1 490 ? 18.065 -5.701 -17.914 1.00 98.88 490 ASN A CA 1
ATOM 3441 C C . ASN A 1 490 ? 16.588 -5.346 -18.054 1.00 98.88 490 ASN A C 1
ATOM 3443 O O . ASN A 1 490 ? 15.860 -5.269 -17.065 1.00 98.88 490 ASN A O 1
ATOM 3447 N N . ILE A 1 491 ? 16.130 -5.246 -19.298 1.00 98.94 491 ILE A N 1
ATOM 3448 C CA . ILE A 1 491 ? 14.718 -5.239 -19.668 1.00 98.94 491 ILE A CA 1
ATOM 3449 C C . ILE A 1 491 ? 14.421 -6.563 -20.366 1.00 98.94 491 ILE A C 1
ATOM 3451 O O . ILE A 1 491 ? 15.026 -6.890 -21.385 1.00 98.94 491 ILE A O 1
ATOM 3455 N N . THR A 1 492 ? 13.487 -7.337 -19.821 1.00 98.88 492 THR A N 1
ATOM 3456 C CA . THR A 1 492 ? 12.963 -8.555 -20.446 1.00 98.88 492 THR A CA 1
ATOM 3457 C C . THR A 1 492 ? 11.457 -8.428 -20.589 1.00 98.88 492 THR A C 1
ATOM 3459 O O . THR A 1 492 ? 10.723 -8.521 -19.611 1.00 98.88 492 THR A O 1
ATOM 3462 N N . PHE A 1 493 ? 11.003 -8.236 -21.819 1.00 98.88 493 PHE A N 1
ATOM 3463 C CA . PHE A 1 493 ? 9.602 -8.118 -22.190 1.00 98.88 493 PHE A CA 1
ATOM 3464 C C . PHE A 1 493 ? 9.218 -9.330 -23.039 1.00 98.88 493 PHE A C 1
ATOM 3466 O O . PHE A 1 493 ? 9.725 -9.505 -24.147 1.00 98.88 493 PHE A O 1
ATOM 3473 N N . THR A 1 494 ? 8.366 -10.205 -22.512 1.00 98.81 494 THR A N 1
ATOM 3474 C CA . THR A 1 494 ? 8.026 -11.483 -23.151 1.00 98.81 494 THR A CA 1
ATOM 3475 C C . THR A 1 494 ? 6.522 -11.641 -23.305 1.00 98.81 494 THR A C 1
ATOM 3477 O O . THR A 1 494 ? 5.810 -11.881 -22.333 1.00 98.81 494 THR A O 1
ATOM 3480 N N . LEU A 1 495 ? 6.049 -11.589 -24.545 1.00 98.88 495 LEU A N 1
ATOM 3481 C CA . LEU A 1 495 ? 4.686 -11.944 -24.915 1.00 98.88 495 LEU A CA 1
ATOM 3482 C C . LEU A 1 495 ? 4.677 -13.243 -25.714 1.00 98.88 495 LEU A C 1
ATOM 3484 O O . LEU A 1 495 ? 5.488 -13.439 -26.621 1.00 98.88 495 LEU A O 1
ATOM 3488 N N . THR A 1 496 ? 3.742 -14.138 -25.393 1.00 98.69 496 THR A N 1
ATOM 3489 C CA . THR A 1 496 ? 3.511 -15.339 -26.219 1.00 98.69 496 THR A CA 1
ATOM 3490 C C . THR A 1 496 ? 2.587 -15.062 -27.409 1.00 98.69 496 THR A C 1
ATOM 3492 O O . THR A 1 496 ? 2.623 -15.795 -28.398 1.00 98.69 496 THR A O 1
ATOM 3495 N N . GLY A 1 497 ? 1.795 -13.994 -27.319 1.00 98.69 497 GLY A N 1
ATOM 3496 C CA . GLY A 1 497 ? 0.945 -13.415 -28.349 1.00 98.69 497 GLY A CA 1
ATOM 3497 C C . GLY A 1 497 ? 1.409 -12.005 -28.723 1.00 98.69 497 GLY A C 1
ATOM 3498 O O . GLY A 1 497 ? 2.601 -11.755 -28.892 1.00 98.69 497 GLY A O 1
ATOM 3499 N N . ASP A 1 498 ? 0.471 -11.085 -28.895 1.00 98.81 498 ASP A N 1
ATOM 3500 C CA . ASP A 1 498 ? 0.679 -9.817 -29.584 1.00 98.81 498 ASP A CA 1
ATOM 3501 C C . ASP A 1 498 ? 0.914 -8.637 -28.633 1.00 98.81 498 ASP A C 1
ATOM 3503 O O . ASP A 1 498 ? 0.271 -8.507 -27.588 1.00 98.81 498 ASP A O 1
ATOM 3507 N N . LEU A 1 499 ? 1.784 -7.720 -29.061 1.00 98.81 499 LEU A N 1
ATOM 3508 C CA . LEU A 1 499 ? 1.835 -6.349 -28.561 1.00 98.81 499 LEU A CA 1
ATOM 3509 C C . LEU A 1 499 ? 1.022 -5.446 -29.494 1.00 98.81 499 LEU A C 1
ATOM 3511 O O . LEU A 1 499 ? 1.338 -5.338 -30.680 1.00 98.81 499 LEU A O 1
ATOM 3515 N N . THR A 1 500 ? 0.020 -4.753 -28.956 1.00 98.62 500 THR A N 1
ATOM 3516 C CA . THR A 1 500 ? -0.751 -3.733 -29.677 1.00 98.62 500 THR A CA 1
ATOM 3517 C C . THR A 1 500 ? -0.790 -2.426 -28.890 1.00 98.62 500 THR A C 1
ATOM 3519 O O . THR A 1 500 ? -1.347 -2.380 -27.799 1.00 98.62 500 THR A O 1
ATOM 3522 N N . THR A 1 501 ? -0.270 -1.337 -29.450 1.00 98.25 501 THR A N 1
ATOM 3523 C CA . THR A 1 501 ? -0.366 0.005 -28.853 1.00 98.25 501 THR A CA 1
ATOM 3524 C C . THR A 1 501 ? -0.979 0.990 -29.845 1.00 98.25 501 THR A C 1
ATOM 3526 O O . THR A 1 501 ? -0.670 0.966 -31.039 1.00 98.25 501 THR A O 1
ATOM 3529 N N . GLN A 1 502 ? -1.860 1.878 -29.374 1.00 95.81 502 GLN A N 1
ATOM 3530 C CA . GLN A 1 502 ? -2.388 2.966 -30.213 1.00 95.81 502 GLN A CA 1
ATOM 3531 C C . GLN A 1 502 ? -1.427 4.155 -30.344 1.00 95.81 502 GLN A C 1
ATOM 3533 O O . GLN A 1 502 ? -1.541 4.912 -31.308 1.00 95.81 502 GLN A O 1
ATOM 3538 N N . SER A 1 503 ? -0.473 4.292 -29.422 1.00 97.31 503 SER A N 1
ATOM 3539 C CA . SER A 1 503 ? 0.623 5.266 -29.475 1.00 97.31 503 SER A CA 1
ATOM 3540 C C . SER A 1 503 ? 1.978 4.555 -29.611 1.00 97.31 503 SER A C 1
ATOM 3542 O O . SER A 1 503 ? 2.028 3.378 -29.987 1.00 97.31 503 SER A O 1
ATOM 3544 N N . ALA A 1 504 ? 3.075 5.265 -29.344 1.00 98.00 504 ALA A N 1
ATOM 3545 C CA . ALA A 1 504 ? 4.419 4.700 -29.365 1.00 98.00 504 ALA A CA 1
ATOM 3546 C C . ALA A 1 504 ? 4.663 3.672 -28.243 1.00 98.00 504 ALA A C 1
ATOM 3548 O O . ALA A 1 504 ? 4.035 3.725 -27.185 1.00 98.00 504 ALA A O 1
ATOM 3549 N N . ALA A 1 505 ? 5.598 2.756 -28.499 1.00 98.62 505 ALA A N 1
ATOM 3550 C CA . ALA A 1 505 ? 6.148 1.813 -27.536 1.00 98.62 505 ALA A CA 1
ATOM 3551 C C . ALA A 1 505 ? 7.663 2.013 -27.395 1.00 98.62 505 ALA A C 1
ATOM 3553 O O . ALA A 1 505 ? 8.413 1.875 -28.369 1.00 98.62 505 ALA A O 1
ATOM 3554 N N . TYR A 1 506 ? 8.088 2.312 -26.173 1.00 98.62 506 TYR A N 1
ATOM 3555 C CA . TYR A 1 506 ? 9.452 2.609 -25.774 1.00 98.62 506 TYR A CA 1
ATOM 3556 C C . TYR A 1 506 ? 10.003 1.484 -24.895 1.00 98.62 506 TYR A C 1
ATOM 3558 O O . TYR A 1 506 ? 9.459 1.162 -23.842 1.00 98.62 506 TYR A O 1
ATOM 3566 N N . PHE A 1 507 ? 11.110 0.895 -25.338 1.00 98.81 507 PHE A N 1
ATOM 3567 C CA . PHE A 1 507 ? 11.917 -0.055 -24.583 1.00 98.81 507 PHE A CA 1
ATOM 3568 C C . PHE A 1 507 ? 13.305 0.551 -24.436 1.00 98.81 507 PHE A C 1
ATOM 3570 O O . PHE A 1 507 ? 14.092 0.511 -25.386 1.00 98.81 507 PHE A O 1
ATOM 3577 N N . GLN A 1 508 ? 13.601 1.173 -23.293 1.00 98.69 508 GLN A N 1
ATOM 3578 C CA . GLN A 1 508 ? 14.784 2.030 -23.196 1.00 98.69 508 GLN A CA 1
ATOM 3579 C C . GLN A 1 508 ? 15.640 1.789 -21.956 1.00 98.69 508 GLN A C 1
ATOM 3581 O O . GLN A 1 508 ? 15.158 1.778 -20.830 1.00 98.69 508 GLN A O 1
ATOM 3586 N N . ILE A 1 509 ? 16.953 1.699 -22.159 1.00 98.81 509 ILE A N 1
ATOM 3587 C CA . ILE A 1 509 ? 17.946 1.885 -21.098 1.00 98.81 509 ILE A CA 1
ATOM 3588 C C . ILE A 1 509 ? 18.643 3.213 -21.375 1.00 98.81 509 ILE A C 1
ATOM 3590 O O . ILE A 1 509 ? 19.430 3.353 -22.316 1.00 98.81 509 ILE A O 1
ATOM 3594 N N . LEU A 1 510 ? 18.338 4.212 -20.553 1.00 97.94 510 LEU A N 1
ATOM 3595 C CA . LEU A 1 510 ? 18.879 5.556 -20.690 1.00 97.94 510 LEU A CA 1
ATOM 3596 C C . LEU A 1 510 ? 20.041 5.734 -19.720 1.00 97.94 510 LEU A C 1
ATOM 3598 O O . LEU A 1 510 ? 19.828 5.933 -18.532 1.00 97.94 510 LEU A O 1
ATOM 3602 N N . ASN A 1 511 ? 21.264 5.719 -20.237 1.00 97.50 511 ASN A N 1
ATOM 3603 C CA . ASN A 1 511 ? 22.514 5.892 -19.491 1.00 97.50 511 ASN A CA 1
ATOM 3604 C C . ASN A 1 511 ? 23.262 7.192 -19.863 1.00 97.50 511 ASN A C 1
ATOM 3606 O O . ASN A 1 511 ? 24.390 7.428 -19.440 1.00 97.50 511 ASN A O 1
ATOM 3610 N N . HIS A 1 512 ? 22.642 8.040 -20.679 1.00 95.94 512 HIS A N 1
ATOM 3611 C CA . HIS A 1 512 ? 23.264 9.211 -21.290 1.00 95.94 512 HIS A CA 1
ATOM 3612 C C . HIS A 1 512 ? 23.274 10.465 -20.399 1.00 95.94 512 HIS A C 1
ATOM 3614 O O . HIS A 1 512 ? 22.830 10.453 -19.251 1.00 95.94 512 HIS A O 1
ATOM 3620 N N . VAL A 1 513 ? 23.751 11.583 -20.954 1.00 92.94 513 VAL A N 1
ATOM 3621 C CA . VAL A 1 513 ? 23.636 12.927 -20.362 1.00 92.94 513 VAL A CA 1
ATOM 3622 C C . VAL A 1 513 ? 22.665 13.788 -21.151 1.00 92.94 513 VAL A C 1
ATOM 3624 O O . VAL A 1 513 ? 22.848 14.003 -22.350 1.00 92.94 513 VAL A O 1
ATOM 3627 N N . GLN A 1 514 ? 21.677 14.359 -20.467 1.00 90.75 514 GLN A N 1
ATOM 3628 C CA . GLN A 1 514 ? 20.864 15.436 -21.015 1.00 90.75 514 GLN A CA 1
ATOM 3629 C C . GLN A 1 514 ? 21.582 16.798 -20.924 1.00 90.75 514 GLN A C 1
ATOM 3631 O O . GLN A 1 514 ? 22.429 17.007 -20.047 1.00 90.75 514 GLN A O 1
ATOM 3636 N N . PRO A 1 515 ? 21.251 17.763 -21.807 1.00 87.75 515 PRO A N 1
ATOM 3637 C CA . PRO A 1 515 ? 21.848 19.096 -21.780 1.00 87.75 515 PRO A CA 1
ATOM 3638 C C . PRO A 1 515 ? 21.777 19.749 -20.392 1.00 87.75 515 PRO A C 1
ATOM 3640 O O . PRO A 1 515 ? 20.707 19.851 -19.806 1.00 87.75 515 PRO A O 1
ATOM 3643 N N . GLY A 1 516 ? 22.922 20.219 -19.891 1.00 81.06 516 GLY A N 1
ATOM 3644 C CA . GLY A 1 516 ? 23.058 20.776 -18.537 1.00 81.06 516 GLY A CA 1
ATOM 3645 C C . GLY A 1 516 ? 23.753 19.841 -17.541 1.00 81.06 516 GLY A C 1
ATOM 3646 O O . GLY A 1 516 ? 24.260 20.319 -16.526 1.00 81.06 516 GLY A O 1
ATOM 3647 N N . GLY A 1 517 ? 23.851 18.545 -17.860 1.00 84.31 517 GLY A N 1
ATOM 3648 C CA . GLY A 1 517 ? 24.574 17.550 -17.070 1.00 84.31 517 GLY A CA 1
ATOM 3649 C C . GLY A 1 517 ? 26.088 17.532 -17.284 1.00 84.31 517 GLY A C 1
ATOM 3650 O O . GLY A 1 517 ? 26.604 18.166 -18.209 1.00 84.31 517 GLY A O 1
ATOM 3651 N N . THR A 1 518 ? 26.813 16.789 -16.432 1.00 84.44 518 THR A N 1
ATOM 3652 C CA . THR A 1 518 ? 28.285 16.655 -16.540 1.00 84.44 518 THR A CA 1
ATOM 3653 C C . THR A 1 518 ? 28.789 15.266 -16.919 1.00 84.44 518 THR A C 1
ATOM 3655 O O . THR A 1 518 ? 29.780 15.166 -17.642 1.00 84.44 518 THR A O 1
ATOM 3658 N N . THR A 1 519 ? 28.154 14.190 -16.455 1.00 90.69 519 THR A N 1
ATOM 3659 C CA . THR A 1 519 ? 28.559 12.803 -16.757 1.00 90.69 519 THR A CA 1
ATOM 3660 C C . THR A 1 519 ? 27.329 11.914 -16.762 1.00 90.69 519 THR A C 1
ATOM 3662 O O . THR A 1 519 ? 26.413 12.171 -15.980 1.00 90.69 519 THR A O 1
ATOM 3665 N N . GLY A 1 520 ? 27.293 10.923 -17.659 1.00 93.31 520 GLY A N 1
ATOM 3666 C CA . GLY A 1 520 ? 26.155 10.020 -17.797 1.00 93.31 520 GLY A CA 1
ATOM 3667 C C . GLY A 1 520 ? 26.036 9.082 -16.608 1.00 93.31 520 GLY A C 1
ATOM 3668 O O . GLY A 1 520 ? 26.688 9.266 -15.574 1.00 93.31 520 GLY A O 1
ATOM 3669 N N . GLY A 1 521 ? 25.183 8.082 -16.760 1.00 96.56 521 GLY A N 1
ATOM 3670 C CA . GLY A 1 521 ? 25.129 6.982 -15.815 1.00 96.56 521 GLY A CA 1
ATOM 3671 C C . GLY A 1 521 ? 26.297 6.017 -15.990 1.00 96.56 521 GLY A C 1
ATOM 3672 O O . GLY A 1 521 ? 27.011 6.029 -16.998 1.00 96.56 521 GLY A O 1
ATOM 3673 N N . THR A 1 522 ? 26.481 5.165 -14.989 1.00 98.12 522 THR A N 1
ATOM 3674 C CA . THR A 1 522 ? 27.399 4.022 -15.029 1.00 98.12 522 THR A CA 1
ATOM 3675 C C . THR A 1 522 ? 26.611 2.733 -14.837 1.00 98.12 522 THR A C 1
ATOM 3677 O O . THR A 1 522 ? 25.840 2.627 -13.886 1.00 98.12 522 THR A O 1
ATOM 3680 N N . ILE A 1 523 ? 26.819 1.766 -15.729 1.00 98.75 523 ILE A N 1
ATOM 3681 C CA . ILE A 1 523 ? 26.361 0.378 -15.616 1.00 98.75 523 ILE A CA 1
ATOM 3682 C C . ILE A 1 523 ? 27.625 -0.486 -15.600 1.00 98.75 523 ILE A C 1
ATOM 3684 O O . ILE A 1 523 ? 28.417 -0.433 -16.541 1.00 98.75 523 ILE A O 1
ATOM 3688 N N . GLY A 1 524 ? 27.875 -1.210 -14.511 1.00 98.56 524 GLY A N 1
ATOM 3689 C CA . GLY A 1 524 ? 29.123 -1.953 -14.320 1.00 98.56 524 GLY A CA 1
ATOM 3690 C C . GLY A 1 524 ? 29.213 -3.235 -15.151 1.00 98.56 524 GLY A C 1
ATOM 3691 O O . GLY A 1 524 ? 30.309 -3.605 -15.576 1.00 98.56 524 GLY A O 1
ATOM 3692 N N . GLY A 1 525 ? 28.075 -3.881 -15.399 1.00 98.56 525 GLY A N 1
ATOM 3693 C CA . GLY A 1 525 ? 27.936 -5.083 -16.217 1.00 98.56 525 GLY A CA 1
ATOM 3694 C C . GLY A 1 525 ? 27.267 -4.804 -17.561 1.00 98.56 525 GLY A C 1
ATOM 3695 O O . GLY A 1 525 ? 27.586 -3.816 -18.230 1.00 98.56 525 GLY A O 1
ATOM 3696 N N . ASP A 1 526 ? 26.358 -5.693 -17.950 1.00 98.75 526 ASP A N 1
ATOM 3697 C CA . ASP A 1 526 ? 25.677 -5.653 -19.243 1.00 98.75 526 ASP A CA 1
ATOM 3698 C C . ASP A 1 526 ? 24.453 -4.722 -19.208 1.00 98.75 526 ASP A C 1
ATOM 3700 O O . ASP A 1 526 ? 23.756 -4.591 -18.199 1.00 98.75 526 ASP A O 1
ATOM 3704 N N . ALA A 1 527 ? 24.153 -4.100 -20.346 1.00 98.81 527 ALA A N 1
ATOM 3705 C CA . ALA A 1 527 ? 22.883 -3.433 -20.600 1.00 98.81 527 ALA A CA 1
ATOM 3706 C C . ALA A 1 527 ? 22.126 -4.226 -21.669 1.00 98.81 527 ALA A C 1
ATOM 3708 O O . ALA A 1 527 ? 22.520 -4.234 -22.837 1.00 98.81 527 ALA A O 1
ATOM 3709 N N . THR A 1 528 ? 21.038 -4.893 -21.288 1.00 98.88 528 THR A N 1
ATOM 3710 C CA . THR A 1 528 ? 20.309 -5.793 -22.189 1.00 98.88 528 THR A CA 1
ATOM 3711 C C . THR A 1 528 ? 18.835 -5.431 -22.280 1.00 98.88 528 THR A C 1
ATOM 3713 O O . THR A 1 528 ? 18.141 -5.315 -21.274 1.00 98.88 528 THR A O 1
ATOM 3716 N N . ILE A 1 529 ? 18.333 -5.331 -23.508 1.00 98.94 529 ILE A N 1
ATOM 3717 C CA . ILE A 1 529 ? 16.910 -5.247 -23.827 1.00 98.94 529 ILE A CA 1
ATOM 3718 C C . ILE A 1 529 ? 16.542 -6.492 -24.633 1.00 98.94 529 ILE A C 1
ATOM 3720 O O . ILE A 1 529 ? 17.051 -6.687 -25.734 1.00 98.94 529 ILE A O 1
ATOM 3724 N N . ASN A 1 530 ? 15.649 -7.322 -24.098 1.00 98.81 530 ASN A N 1
ATOM 3725 C CA . ASN A 1 530 ? 15.059 -8.465 -24.790 1.00 98.81 530 ASN A CA 1
ATOM 3726 C C . ASN A 1 530 ? 13.556 -8.234 -24.949 1.00 98.81 530 ASN A C 1
ATOM 3728 O O . ASN A 1 530 ? 12.840 -8.134 -23.953 1.00 98.81 530 ASN A O 1
ATOM 3732 N N . VAL A 1 531 ? 13.081 -8.185 -26.191 1.00 98.81 531 VAL A N 1
ATOM 3733 C CA . VAL A 1 531 ? 11.660 -8.059 -26.534 1.00 98.81 531 VAL A CA 1
ATOM 3734 C C . VAL A 1 531 ? 11.254 -9.272 -27.361 1.00 98.81 531 VAL A C 1
ATOM 3736 O O . VAL A 1 531 ? 11.817 -9.514 -28.425 1.00 98.81 531 VAL A O 1
ATOM 3739 N N . THR A 1 532 ? 10.262 -10.029 -26.899 1.00 98.81 532 THR A N 1
ATOM 3740 C CA . THR A 1 532 ? 9.699 -11.173 -27.628 1.00 98.81 532 THR A CA 1
ATOM 3741 C C . THR A 1 532 ? 8.190 -11.017 -27.771 1.00 98.81 532 THR A C 1
ATOM 3743 O O . THR A 1 532 ? 7.516 -10.712 -26.789 1.00 98.81 532 THR A O 1
ATOM 3746 N N . ALA A 1 533 ? 7.661 -11.233 -28.978 1.00 98.75 533 ALA A N 1
ATOM 3747 C CA . ALA A 1 533 ? 6.222 -11.230 -29.253 1.00 98.75 533 ALA A CA 1
ATOM 3748 C C . ALA A 1 533 ? 5.869 -12.060 -30.503 1.00 98.75 533 ALA A C 1
ATOM 3750 O O . ALA A 1 533 ? 6.716 -12.369 -31.347 1.00 98.75 533 ALA A O 1
ATOM 3751 N N . ALA A 1 534 ? 4.594 -12.405 -30.667 1.00 98.69 534 ALA A N 1
ATOM 3752 C CA . ALA A 1 534 ? 4.079 -12.984 -31.900 1.00 98.69 534 ALA A CA 1
ATOM 3753 C C . ALA A 1 534 ? 3.975 -11.927 -33.005 1.00 98.69 534 ALA A C 1
ATOM 3755 O O . ALA A 1 534 ? 4.551 -12.110 -34.078 1.00 98.69 534 ALA A O 1
ATOM 3756 N N . ASN A 1 535 ? 3.297 -10.817 -32.719 1.00 98.62 535 ASN A N 1
ATOM 3757 C CA . ASN A 1 535 ? 3.247 -9.619 -33.551 1.00 98.62 535 ASN A CA 1
ATOM 3758 C C . ASN A 1 535 ? 3.516 -8.378 -32.694 1.00 98.62 535 ASN A C 1
ATOM 3760 O O . ASN A 1 535 ? 3.192 -8.351 -31.506 1.00 98.62 535 ASN A O 1
ATOM 3764 N N . ILE A 1 536 ? 4.053 -7.331 -33.317 1.00 98.75 536 ILE A N 1
ATOM 3765 C CA . ILE A 1 536 ? 4.127 -5.993 -32.721 1.00 98.75 536 ILE A CA 1
ATOM 3766 C C . ILE A 1 536 ? 3.392 -5.020 -33.640 1.00 98.75 536 ILE A C 1
ATOM 3768 O O . ILE A 1 536 ? 3.774 -4.856 -34.797 1.00 98.75 536 ILE A O 1
ATOM 3772 N N . SER A 1 537 ? 2.354 -4.360 -33.135 1.00 98.56 537 SER A N 1
ATOM 3773 C CA . SER A 1 537 ? 1.594 -3.331 -33.846 1.00 98.56 537 SER A CA 1
ATOM 3774 C C . SER A 1 537 ? 1.563 -2.050 -33.022 1.00 98.56 537 SER A C 1
ATOM 3776 O O . SER A 1 537 ? 0.900 -2.002 -31.989 1.00 98.56 537 SER A O 1
ATOM 3778 N N . THR A 1 538 ? 2.234 -1.001 -33.493 1.00 98.50 538 THR A N 1
ATOM 3779 C CA . THR A 1 538 ? 2.372 0.267 -32.762 1.00 98.50 538 THR A CA 1
ATOM 3780 C C . THR A 1 538 ? 1.826 1.440 -33.569 1.00 98.50 538 THR A C 1
ATOM 3782 O O . THR A 1 538 ? 2.023 1.539 -34.787 1.00 98.50 538 THR A O 1
ATOM 3785 N N . GLY A 1 539 ? 1.135 2.355 -32.892 1.00 97.69 539 GLY A N 1
ATOM 3786 C CA . GLY A 1 539 ? 0.715 3.639 -33.449 1.00 97.69 539 GLY A CA 1
ATOM 3787 C C . GLY A 1 539 ? 1.846 4.663 -33.466 1.00 97.69 539 GLY A C 1
ATOM 3788 O O . GLY A 1 539 ? 3.015 4.292 -33.551 1.00 97.69 539 GLY A O 1
ATOM 3789 N N . VAL A 1 540 ? 1.518 5.954 -33.423 1.00 96.69 540 VAL A N 1
ATOM 3790 C CA . VAL A 1 540 ? 2.518 7.030 -33.336 1.00 96.69 540 VAL A CA 1
ATOM 3791 C C . VAL A 1 540 ? 2.201 7.975 -32.195 1.00 96.69 540 VAL A C 1
ATOM 3793 O O . VAL A 1 540 ? 1.035 8.291 -31.960 1.00 96.69 540 VAL A O 1
ATOM 3796 N N . ASP A 1 541 ? 3.237 8.453 -31.519 1.00 94.62 541 ASP A N 1
ATOM 3797 C CA . ASP A 1 541 ? 3.093 9.521 -30.539 1.00 94.62 541 ASP A CA 1
ATOM 3798 C C . ASP A 1 541 ? 2.983 10.909 -31.202 1.00 94.62 541 ASP A C 1
ATOM 3800 O O . ASP A 1 541 ? 2.982 11.067 -32.428 1.00 94.62 541 ASP A O 1
ATOM 3804 N N . SER A 1 542 ? 2.918 11.954 -30.372 1.00 92.19 542 SER A N 1
ATOM 3805 C CA . SER A 1 542 ? 2.833 13.346 -30.838 1.00 92.19 542 SER A CA 1
ATOM 3806 C C . SER A 1 542 ? 4.084 13.837 -31.585 1.00 92.19 542 SER A C 1
ATOM 3808 O O . SER A 1 542 ? 4.027 14.876 -32.249 1.00 92.19 542 SER A O 1
ATOM 3810 N N . PHE A 1 543 ? 5.202 13.115 -31.494 1.00 91.38 543 PHE A N 1
ATOM 3811 C CA . PHE A 1 543 ? 6.466 13.423 -32.165 1.00 91.38 543 PHE A CA 1
ATOM 3812 C C . PHE A 1 543 ? 6.683 12.578 -33.431 1.00 91.38 543 PHE A C 1
ATOM 3814 O O . PHE A 1 543 ? 7.625 12.835 -34.185 1.00 91.38 543 PHE A O 1
ATOM 3821 N N . GLY A 1 544 ? 5.783 11.631 -33.713 1.00 93.25 544 GLY A N 1
ATOM 3822 C CA . GLY A 1 544 ? 5.843 10.728 -34.859 1.00 93.25 544 GLY A CA 1
ATOM 3823 C C . GLY A 1 544 ? 6.682 9.469 -34.626 1.00 93.25 544 GLY A C 1
ATOM 3824 O O . GLY A 1 544 ? 6.899 8.727 -35.586 1.00 93.25 544 GLY A O 1
ATOM 3825 N N . SER A 1 545 ? 7.150 9.222 -33.399 1.00 94.75 545 SER A N 1
ATOM 3826 C CA . SER A 1 545 ? 7.819 7.977 -32.994 1.00 94.75 545 SER A CA 1
ATOM 3827 C C . SER A 1 545 ? 6.803 6.845 -32.868 1.00 94.75 545 SER A C 1
ATOM 3829 O O . SER A 1 545 ? 5.630 7.107 -32.614 1.00 94.75 545 SER A O 1
ATOM 3831 N N . SER A 1 546 ? 7.226 5.590 -33.054 1.00 97.25 546 SER A N 1
ATOM 3832 C CA . SER A 1 546 ? 6.311 4.438 -33.038 1.00 97.25 546 SER A CA 1
ATOM 3833 C C . SER A 1 546 ? 6.828 3.263 -32.220 1.00 97.25 546 SER A C 1
ATOM 3835 O O . SER A 1 546 ? 6.183 2.872 -31.258 1.00 97.25 546 SER A O 1
ATOM 3837 N N . LEU A 1 547 ? 7.980 2.701 -32.576 1.00 98.31 547 LEU A N 1
ATOM 3838 C CA . LEU A 1 547 ? 8.592 1.604 -31.831 1.00 98.31 547 LEU A CA 1
ATOM 3839 C C . LEU A 1 547 ? 10.069 1.918 -31.652 1.00 98.31 547 LEU A C 1
ATOM 3841 O O . LEU A 1 547 ? 10.761 2.161 -32.641 1.00 98.31 547 LEU A O 1
ATOM 3845 N N . ASP A 1 548 ? 10.550 1.920 -30.416 1.00 98.00 548 ASP A N 1
ATOM 3846 C CA . ASP A 1 548 ? 11.938 2.270 -30.131 1.00 98.00 548 ASP A CA 1
ATOM 3847 C C . ASP A 1 548 ? 12.540 1.347 -29.072 1.00 98.00 548 ASP A C 1
ATOM 3849 O O . ASP A 1 548 ? 12.151 1.377 -27.907 1.00 98.00 548 ASP A O 1
ATOM 3853 N N . GLY A 1 549 ? 13.488 0.512 -29.496 1.00 98.25 549 GLY A N 1
ATOM 3854 C CA . GLY A 1 549 ? 14.372 -0.246 -28.617 1.00 98.25 549 GLY A CA 1
ATOM 3855 C C . GLY A 1 549 ? 15.723 0.452 -28.528 1.00 98.25 549 GLY A C 1
ATOM 3856 O O . GLY A 1 549 ? 16.532 0.333 -29.450 1.00 98.25 549 GLY A O 1
ATOM 3857 N N . LEU A 1 550 ? 15.978 1.176 -27.441 1.00 98.56 550 LEU A N 1
ATOM 3858 C CA . LEU A 1 550 ? 17.121 2.081 -27.332 1.00 98.56 550 LEU A CA 1
ATOM 3859 C C . LEU A 1 550 ? 17.961 1.803 -26.086 1.00 98.56 550 LEU A C 1
ATOM 3861 O O . LEU A 1 550 ? 17.507 1.967 -24.959 1.00 98.56 550 LEU A O 1
ATOM 3865 N N . ILE A 1 551 ? 19.244 1.515 -26.289 1.00 98.69 551 ILE A N 1
ATOM 3866 C CA . ILE A 1 551 ? 20.261 1.710 -25.253 1.00 98.69 551 ILE A CA 1
ATOM 3867 C C . ILE A 1 551 ? 20.992 3.005 -25.587 1.00 98.69 551 ILE A C 1
ATOM 3869 O O . ILE A 1 551 ? 21.782 3.059 -26.531 1.00 98.69 551 ILE A O 1
ATOM 3873 N N . ASN A 1 552 ? 20.714 4.064 -24.829 1.00 97.75 552 ASN A N 1
ATOM 3874 C CA . ASN A 1 552 ? 21.385 5.346 -25.006 1.00 97.75 552 ASN A CA 1
ATOM 3875 C C . ASN A 1 552 ? 22.472 5.518 -23.952 1.00 97.75 552 ASN A C 1
ATOM 3877 O O . ASN A 1 552 ? 22.195 5.894 -22.814 1.00 97.75 552 ASN A O 1
ATOM 3881 N N . ASN A 1 553 ? 23.707 5.276 -24.360 1.00 97.06 553 ASN A N 1
ATOM 3882 C CA . ASN A 1 553 ? 24.904 5.376 -23.547 1.00 97.06 553 ASN A CA 1
ATOM 3883 C C . ASN A 1 553 ? 25.760 6.596 -23.932 1.00 97.06 553 ASN A C 1
ATOM 3885 O O . ASN A 1 553 ? 26.944 6.665 -23.618 1.00 97.06 553 ASN A O 1
ATOM 3889 N N . ALA A 1 554 ? 25.185 7.596 -24.606 1.00 94.81 554 ALA A N 1
ATOM 3890 C CA . ALA A 1 554 ? 25.944 8.763 -25.023 1.00 94.81 554 ALA A CA 1
ATOM 3891 C C . ALA A 1 554 ? 26.544 9.502 -23.812 1.00 94.81 554 ALA A C 1
ATOM 3893 O O . ALA A 1 554 ? 25.804 10.015 -22.972 1.00 94.81 554 ALA A O 1
ATOM 3894 N N . THR A 1 555 ? 27.878 9.584 -23.718 1.00 91.62 555 THR A N 1
ATOM 3895 C CA . THR A 1 555 ? 28.641 10.080 -22.541 1.00 91.62 555 THR A CA 1
ATOM 3896 C C . THR A 1 555 ? 28.411 9.327 -21.216 1.00 91.62 555 THR A C 1
ATOM 3898 O O . THR A 1 555 ? 28.790 9.826 -20.150 1.00 91.62 555 THR A O 1
ATOM 3901 N N . GLY A 1 556 ? 27.769 8.160 -21.270 1.00 95.12 556 GLY A N 1
ATOM 3902 C CA . GLY A 1 556 ? 27.655 7.221 -20.157 1.00 95.12 556 GLY A CA 1
ATOM 3903 C C . GLY A 1 556 ? 28.821 6.236 -20.127 1.00 95.12 556 GLY A C 1
ATOM 3904 O O . GLY A 1 556 ? 29.835 6.431 -20.795 1.00 95.12 556 GLY A O 1
ATOM 3905 N N . SER A 1 557 ? 28.675 5.185 -19.327 1.00 97.00 557 SER A N 1
ATOM 3906 C CA . SER A 1 557 ? 29.574 4.031 -19.325 1.00 97.00 557 SER A CA 1
ATOM 3907 C C . SER A 1 557 ? 28.783 2.742 -19.129 1.00 97.00 557 SER A C 1
ATOM 3909 O O . SER A 1 557 ? 28.006 2.644 -18.177 1.00 97.00 557 SER A O 1
ATOM 3911 N N . ILE A 1 558 ? 29.045 1.745 -19.975 1.00 98.31 558 ILE A N 1
ATOM 3912 C CA . ILE A 1 558 ? 28.619 0.348 -19.805 1.00 98.31 558 ILE A CA 1
ATOM 3913 C C . ILE A 1 558 ? 29.891 -0.507 -19.745 1.00 98.31 558 ILE A C 1
ATOM 3915 O O . ILE A 1 558 ? 30.738 -0.420 -20.633 1.00 98.31 558 ILE A O 1
ATOM 3919 N N . GLY A 1 559 ? 30.070 -1.266 -18.663 1.00 97.56 559 GLY A N 1
ATOM 3920 C CA . GLY A 1 559 ? 31.278 -2.063 -18.436 1.00 97.56 559 GLY A CA 1
ATOM 3921 C C . GLY A 1 559 ? 31.311 -3.381 -19.215 1.00 97.56 559 GLY A C 1
ATOM 3922 O O . GLY A 1 559 ? 32.402 -3.863 -19.536 1.00 97.56 559 GLY A O 1
ATOM 3923 N N . GLY A 1 560 ? 30.138 -3.939 -19.516 1.00 97.50 560 GLY A N 1
ATOM 3924 C CA . GLY A 1 560 ? 29.936 -5.158 -20.295 1.00 97.50 560 GLY A CA 1
ATOM 3925 C C . GLY A 1 560 ? 29.376 -4.903 -21.697 1.00 97.50 560 GLY A C 1
ATOM 3926 O O . GLY A 1 560 ? 29.716 -3.918 -22.358 1.00 97.50 560 GLY A O 1
ATOM 3927 N N . ASP A 1 561 ? 28.530 -5.818 -22.161 1.00 98.12 561 ASP A N 1
ATOM 3928 C CA . ASP A 1 561 ? 27.893 -5.755 -23.472 1.00 98.12 561 ASP A CA 1
ATOM 3929 C C . ASP A 1 561 ? 26.633 -4.872 -23.444 1.00 98.12 561 ASP A C 1
ATOM 3931 O O . ASP A 1 561 ? 25.866 -4.855 -22.483 1.00 98.12 561 ASP A O 1
ATOM 3935 N N . ALA A 1 562 ? 26.390 -4.154 -24.542 1.00 98.25 562 ALA A N 1
ATOM 3936 C CA . ALA A 1 562 ? 25.111 -3.506 -24.816 1.00 98.25 562 ALA A CA 1
ATOM 3937 C C . ALA A 1 562 ? 24.370 -4.318 -25.884 1.00 98.25 562 ALA A C 1
ATOM 3939 O O . ALA A 1 562 ? 24.885 -4.496 -26.993 1.00 98.25 562 ALA A O 1
ATOM 3940 N N . ILE A 1 563 ? 23.180 -4.824 -25.562 1.00 98.56 563 ILE A N 1
ATOM 3941 C CA . ILE A 1 563 ? 22.442 -5.764 -26.412 1.00 98.56 563 ILE A CA 1
ATOM 3942 C C . ILE A 1 563 ? 20.981 -5.333 -26.535 1.00 98.56 563 ILE A C 1
ATOM 3944 O O . ILE A 1 563 ? 20.282 -5.176 -25.540 1.00 98.56 563 ILE A O 1
ATOM 3948 N N . VAL A 1 564 ? 20.499 -5.206 -27.773 1.00 98.69 564 VAL A N 1
ATOM 3949 C CA . VAL A 1 564 ? 19.072 -5.045 -28.087 1.00 98.69 564 VAL A CA 1
ATOM 3950 C C . VAL A 1 564 ? 18.640 -6.225 -28.953 1.00 98.69 564 VAL A C 1
ATOM 3952 O O . VAL A 1 564 ? 19.027 -6.315 -30.118 1.00 98.69 564 VAL A O 1
ATOM 3955 N N . ASN A 1 565 ? 17.844 -7.124 -28.378 1.00 98.38 565 ASN A N 1
ATOM 3956 C CA . ASN A 1 565 ? 17.258 -8.281 -29.046 1.00 98.38 565 ASN A CA 1
ATOM 3957 C C . ASN A 1 565 ? 15.754 -8.073 -29.213 1.00 98.38 565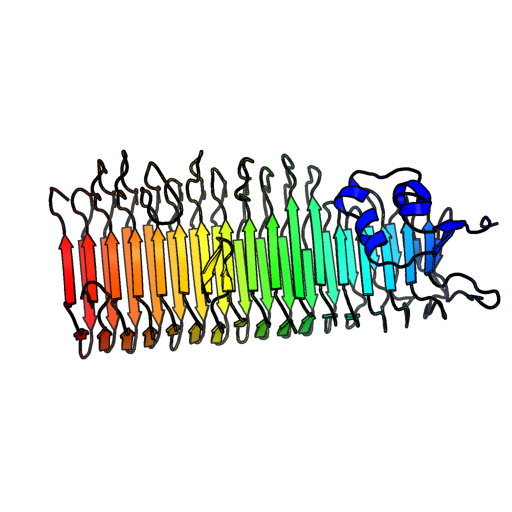 ASN A C 1
ATOM 3959 O O . ASN A 1 565 ? 15.045 -7.800 -28.242 1.00 98.38 565 ASN A O 1
ATOM 3963 N N . VAL A 1 566 ? 15.269 -8.239 -30.442 1.00 97.81 566 VAL A N 1
ATOM 3964 C CA . VAL A 1 566 ? 13.845 -8.146 -30.770 1.00 97.81 566 VAL A CA 1
ATOM 3965 C C . VAL A 1 566 ? 13.455 -9.355 -31.604 1.00 97.81 566 VAL A C 1
ATOM 3967 O O . VAL A 1 566 ? 13.761 -9.437 -32.793 1.00 97.81 566 VAL A O 1
ATOM 3970 N N . ASP A 1 567 ? 12.781 -10.294 -30.950 1.00 97.94 567 ASP A N 1
ATOM 3971 C CA . ASP A 1 567 ? 12.383 -11.583 -31.497 1.00 97.94 567 ASP A CA 1
ATOM 3972 C C . ASP A 1 567 ? 10.873 -11.594 -31.754 1.00 97.94 567 ASP A C 1
ATOM 3974 O O . ASP A 1 567 ? 10.061 -11.833 -30.859 1.00 97.94 567 ASP A O 1
ATOM 3978 N N . VAL A 1 568 ? 10.492 -11.336 -33.007 1.00 98.06 568 VAL A N 1
ATOM 3979 C CA . VAL A 1 568 ? 9.094 -11.360 -33.457 1.00 98.06 568 VAL A CA 1
ATOM 3980 C C . VAL A 1 568 ? 8.882 -12.537 -34.399 1.00 98.06 568 VAL A C 1
ATOM 3982 O O . VAL A 1 568 ? 9.615 -12.696 -35.375 1.00 98.06 568 VAL A O 1
ATOM 3985 N N . THR A 1 569 ? 7.899 -13.391 -34.101 1.00 98.25 569 THR A N 1
ATOM 3986 C CA . THR A 1 569 ? 7.678 -14.619 -34.895 1.00 98.25 569 THR A CA 1
ATOM 3987 C C . THR A 1 569 ? 6.922 -14.380 -36.201 1.00 98.25 569 THR A C 1
ATOM 3989 O O . THR A 1 569 ? 7.085 -15.165 -37.138 1.00 98.25 569 THR A O 1
ATOM 3992 N N . ASN A 1 570 ? 6.131 -13.306 -36.272 1.00 97.50 570 ASN A N 1
ATOM 3993 C CA . ASN A 1 570 ? 5.382 -12.897 -37.456 1.00 97.50 570 ASN A CA 1
ATOM 3994 C C . ASN A 1 570 ? 5.793 -11.474 -37.883 1.00 97.50 570 ASN A C 1
ATOM 3996 O O . ASN A 1 570 ? 6.901 -11.296 -38.389 1.00 97.50 570 ASN A O 1
ATOM 4000 N N . ASP A 1 571 ? 4.933 -10.468 -37.681 1.00 97.25 571 ASP A N 1
ATOM 4001 C CA . ASP A 1 571 ? 5.098 -9.136 -38.266 1.00 97.25 571 ASP A CA 1
ATOM 4002 C C . ASP A 1 571 ? 5.371 -8.035 -37.224 1.00 97.25 571 ASP A C 1
ATOM 4004 O O . ASP A 1 571 ? 4.812 -8.021 -36.124 1.00 97.25 571 ASP A O 1
ATOM 4008 N N . ILE A 1 572 ? 6.184 -7.049 -37.624 1.00 98.25 572 ILE A N 1
ATOM 4009 C CA . ILE A 1 572 ? 6.275 -5.730 -36.980 1.00 98.25 572 ILE A CA 1
ATOM 4010 C C . ILE A 1 572 ? 5.549 -4.719 -37.875 1.00 98.25 572 ILE A C 1
ATOM 4012 O O . ILE A 1 572 ? 5.982 -4.446 -38.995 1.00 98.25 572 ILE A O 1
ATOM 4016 N N . THR A 1 573 ? 4.458 -4.145 -37.369 1.00 97.94 573 THR A N 1
ATOM 4017 C CA . THR A 1 573 ? 3.627 -3.132 -38.034 1.00 97.94 573 THR A CA 1
ATOM 4018 C C . THR A 1 573 ? 3.674 -1.820 -37.249 1.00 97.94 573 THR A C 1
ATOM 4020 O O . THR A 1 573 ? 2.772 -1.503 -36.478 1.00 97.94 573 THR A O 1
ATOM 4023 N N . ALA A 1 574 ? 4.738 -1.043 -37.452 1.00 96.94 574 ALA A N 1
ATOM 4024 C CA . ALA A 1 574 ? 4.875 0.296 -36.881 1.00 96.94 574 ALA A CA 1
ATOM 4025 C C . ALA A 1 574 ? 4.277 1.357 -37.822 1.00 96.94 574 ALA A C 1
ATOM 4027 O O . ALA A 1 574 ? 4.613 1.405 -39.008 1.00 96.94 574 ALA A O 1
ATOM 4028 N N . GLN A 1 575 ? 3.394 2.220 -37.309 1.00 96.62 575 GLN A N 1
ATOM 4029 C CA . GLN A 1 575 ? 2.817 3.335 -38.083 1.00 96.62 575 GLN A CA 1
ATOM 4030 C C . GLN A 1 575 ? 3.795 4.511 -38.278 1.00 96.62 575 GLN A C 1
ATOM 4032 O O . GLN A 1 575 ? 3.547 5.392 -39.103 1.00 96.62 575 GLN A O 1
ATOM 4037 N N . GLY A 1 576 ? 4.913 4.507 -37.549 1.00 95.81 576 GLY A N 1
ATOM 4038 C CA . GLY A 1 576 ? 6.043 5.426 -37.696 1.00 95.81 576 GLY A CA 1
ATOM 4039 C C . GLY A 1 576 ? 7.381 4.674 -37.724 1.00 95.81 576 GLY A C 1
ATOM 4040 O O . GLY A 1 576 ? 7.410 3.488 -38.057 1.00 95.81 576 GLY A O 1
ATOM 4041 N N . PRO A 1 577 ? 8.508 5.333 -37.403 1.00 96.31 577 PRO A N 1
ATOM 4042 C CA . PRO A 1 577 ? 9.808 4.677 -37.330 1.00 96.31 577 PRO A CA 1
ATOM 4043 C C . PRO A 1 577 ? 9.820 3.544 -36.296 1.00 96.31 577 PRO A C 1
ATOM 4045 O O . PRO A 1 577 ? 9.375 3.731 -35.163 1.00 96.31 577 PRO A O 1
ATOM 4048 N N . ALA A 1 578 ? 10.370 2.400 -36.703 1.00 97.00 578 ALA A N 1
ATOM 4049 C CA . ALA A 1 578 ? 10.778 1.318 -35.817 1.00 97.00 578 ALA A CA 1
ATOM 4050 C C . ALA A 1 578 ? 12.307 1.354 -35.694 1.00 97.00 578 ALA A C 1
ATOM 4052 O O . ALA A 1 578 ? 13.014 0.978 -36.634 1.00 97.00 578 ALA A O 1
ATOM 4053 N N . ASN A 1 579 ? 12.805 1.863 -34.570 1.00 96.81 579 ASN A N 1
ATOM 4054 C CA . ASN A 1 579 ? 14.226 2.053 -34.313 1.00 96.81 579 ASN A CA 1
ATOM 4055 C C . ASN A 1 579 ? 14.721 1.015 -33.303 1.00 96.81 579 ASN A C 1
ATOM 4057 O O . ASN A 1 579 ? 14.088 0.774 -32.282 1.00 96.81 579 ASN A O 1
ATOM 4061 N N . PHE A 1 580 ? 15.883 0.429 -33.580 1.00 97.44 580 PHE A N 1
ATOM 4062 C CA . PHE A 1 580 ? 16.599 -0.434 -32.644 1.00 97.44 580 PHE A CA 1
ATOM 4063 C C . PHE A 1 580 ? 18.046 0.037 -32.610 1.00 97.44 580 PHE A C 1
ATOM 4065 O O . PHE A 1 580 ? 18.773 -0.109 -33.597 1.00 97.44 580 PHE A O 1
ATOM 4072 N N . THR A 1 581 ? 18.429 0.693 -31.519 1.00 97.69 581 THR A N 1
ATOM 4073 C CA . THR A 1 581 ? 19.617 1.545 -31.483 1.00 97.69 581 THR A CA 1
ATOM 4074 C C . THR A 1 581 ? 20.435 1.304 -30.224 1.00 97.69 581 THR A C 1
ATOM 4076 O O . THR A 1 581 ? 19.911 1.264 -29.115 1.00 97.69 581 THR A O 1
ATOM 4079 N N . ILE A 1 582 ? 21.752 1.220 -30.406 1.00 98.06 582 ILE A N 1
ATOM 4080 C CA . ILE A 1 582 ? 22.730 1.418 -29.337 1.00 98.06 582 ILE A CA 1
ATOM 4081 C C . ILE A 1 582 ? 23.477 2.710 -29.675 1.00 98.06 582 ILE A C 1
ATOM 4083 O O . ILE A 1 582 ? 24.222 2.758 -30.659 1.00 98.06 582 ILE A O 1
ATOM 4087 N N . ASP A 1 583 ? 23.247 3.765 -28.897 1.00 97.06 583 ASP A N 1
ATOM 4088 C CA . ASP A 1 583 ? 23.904 5.061 -29.070 1.00 97.06 583 ASP A CA 1
ATOM 4089 C C . ASP A 1 583 ? 25.064 5.208 -28.077 1.00 97.06 583 ASP A C 1
ATOM 4091 O O . ASP A 1 583 ? 24.849 5.384 -26.883 1.00 97.06 583 ASP A O 1
ATOM 4095 N N . ASN A 1 584 ? 26.297 5.168 -28.590 1.00 93.88 584 ASN A N 1
ATOM 4096 C CA . ASN A 1 584 ? 27.536 5.418 -27.836 1.00 93.88 584 ASN A CA 1
ATOM 4097 C C . ASN A 1 584 ? 28.184 6.759 -28.224 1.00 93.88 584 ASN A C 1
ATOM 4099 O O . ASN A 1 584 ? 29.407 6.941 -28.157 1.00 93.88 584 ASN A O 1
ATOM 4103 N N . SER A 1 585 ? 27.394 7.703 -28.739 1.00 91.44 585 SER A N 1
ATOM 4104 C CA . SER A 1 585 ? 27.917 8.993 -29.171 1.00 91.44 585 SER A CA 1
ATOM 4105 C C . SER A 1 585 ? 28.628 9.723 -28.026 1.00 91.44 585 SER A C 1
ATOM 4107 O O . SER A 1 585 ? 28.332 9.559 -26.846 1.00 91.44 585 SER A O 1
ATOM 4109 N N . ASN A 1 586 ? 29.625 10.537 -28.377 1.00 85.44 586 ASN A N 1
ATOM 4110 C CA . ASN A 1 586 ? 30.401 11.332 -27.419 1.00 85.44 586 ASN A CA 1
ATOM 4111 C C . ASN A 1 586 ? 31.195 10.518 -26.371 1.00 85.44 586 ASN A C 1
ATOM 4113 O O . ASN A 1 586 ? 31.544 11.054 -25.322 1.00 85.44 586 ASN A O 1
ATOM 4117 N N . GLY A 1 587 ? 31.562 9.273 -26.698 1.00 72.94 587 GLY A N 1
ATOM 4118 C CA . GLY A 1 587 ? 32.520 8.474 -25.924 1.00 72.94 587 GLY A CA 1
ATOM 4119 C C . GLY A 1 587 ? 31.892 7.571 -24.866 1.00 72.94 587 GLY A C 1
ATOM 4120 O O . GLY A 1 587 ? 32.542 7.356 -23.846 1.00 72.94 587 GLY A O 1
ATOM 4121 N N . GLY A 1 588 ? 30.658 7.115 -25.118 1.00 65.50 588 GLY A N 1
ATOM 4122 C CA . GLY A 1 588 ? 29.985 6.072 -24.339 1.00 65.50 588 GLY A CA 1
ATOM 4123 C C . GLY A 1 588 ? 30.644 4.709 -24.454 1.00 65.50 588 GLY A C 1
ATOM 4124 O O . GLY A 1 588 ? 31.242 4.439 -25.526 1.00 65.50 588 GLY A O 1
#

Solvent-accessible surface area (backbone atoms only — not comparable to full-atom values): 24598 Å² total; per-residue (Å²): 130,78,68,85,63,47,76,48,64,39,53,93,77,58,41,52,55,46,38,63,77,73,70,51,76,49,73,44,45,57,55,46,41,44,53,59,54,60,52,72,70,57,69,57,48,23,42,32,41,73,36,69,59,42,71,51,35,52,54,67,90,68,84,54,92,83,74,56,69,41,18,41,34,44,34,14,45,24,40,35,36,50,40,81,84,18,42,68,33,38,56,64,84,37,54,33,40,36,45,32,23,61,57,18,32,32,43,35,47,65,58,30,30,45,36,61,36,39,29,41,38,40,32,8,27,40,81,75,1,30,27,38,36,27,31,39,60,41,65,27,26,31,41,37,43,34,13,17,16,29,39,38,40,40,46,74,40,58,44,52,30,64,23,36,40,38,39,31,14,31,19,20,33,40,36,40,43,24,66,25,35,36,38,29,56,22,39,38,39,38,40,18,32,21,80,56,69,33,69,62,26,17,28,37,37,43,34,18,54,21,31,36,37,22,23,23,38,39,37,38,21,37,36,35,73,75,21,44,33,43,33,34,33,26,42,38,39,42,24,56,23,35,42,34,30,74,61,24,36,37,38,40,39,29,38,27,40,38,9,32,37,44,29,34,40,28,40,36,42,40,25,53,22,31,38,38,31,56,18,41,40,35,39,36,36,29,22,32,82,85,56,94,64,60,24,9,37,34,38,35,44,46,27,39,41,37,38,27,50,25,35,37,38,24,31,11,35,25,38,35,34,32,27,25,33,39,3,35,33,55,25,44,34,39,40,37,40,41,32,52,23,42,37,35,25,59,32,60,34,74,30,93,88,68,46,78,20,4,36,32,38,37,41,32,26,24,23,45,97,82,32,50,8,37,31,53,18,36,40,36,41,38,38,37,26,38,24,36,40,34,37,14,24,37,40,41,38,40,31,28,21,24,13,33,30,61,18,32,42,36,40,37,43,42,30,65,34,44,37,39,30,42,22,36,38,37,41,37,40,34,24,23,14,12,61,69,86,95,38,65,20,62,29,21,8,37,29,60,21,34,42,38,41,38,39,36,27,24,29,42,38,26,68,62,17,45,36,40,42,36,38,36,23,15,7,47,28,30,70,40,39,14,6,39,27,55,26,34,40,37,41,39,39,43,30,76,30,40,39,38,31,50,11,21,39,38,40,34,40,35,21,18,50,38,83,62,33,73,33,16,7,40,29,47,24,36,40,37,38,40,39,36,23,33,30,41,35,25,20,44,38,100,85,49,46,7,32,36,42,34,39,34,26,28,40,14,42,62,65,48,57,78,45,82,45,77,51,59,79,66,53,78,48,49,74,31,55,73,46,78,44,77,39,46,52,85,72,54